Protein 2JJN (pdb70)

CATH classification: 1.10.630.10

B-factor: mean 23.32, std 10.2, range [6.32, 67.17]

Secondary structure (DSSP, 8-state):
---SPPPSS-HHHHHHHHHHHHHH-SEEE-TTS-EEE-SHHHHHHHHH-TTTEES-GGGGSTT----TT-GGG--TTHHHHHHHHHHHHS-HHHHHTTHHHHHHHHHHHHHTS-SEEEHIIIIITHHHHHHHHHHHT--S---STT--HHHHHHHS--S-TT-HHHHHHHHHHHHHHHHHHHHHHHHHHHS--SSHHHHHHH--BTTB---HHHHHHHHHHHHHHHHHHHHHHHHHHHHHHHHSTHHHHHHHH-GGGHHHHHHHHHHHS-SS-EEEEEESS-EEETTEEE-SS-EEEEEHHHHHT-TTTSSSTTS--TT---SS---GGG-SSTT--TTHHHHHHHHHHHHHHHHHHHS--EE--SS----B--SSSSSBS--EEE-S--TT---

InterPro domains:
  IPR001128 Cytochrome P450 [PF00067] (262-380)
  IPR002397 Cytochrome P450, B-class [PR00359] (76-87)
  IPR002397 Cytochrome P450, B-class [PR00359] (120-136)
  IPR002397 Cytochrome P450, B-class [PR00359] (137-152)
  IPR002397 Cytochrome P450, B-class [PR00359] (181-203)
  IPR002397 Cytochrome P450, B-class [PR00359] (262-273)
  IPR002397 Cytochrome P450, B-class [PR00359] (279-306)
  IPR002397 Cytochrome P450, B-class [PR00359] (307-322)
  IPR002397 Cytochrome P450, B-class [PR00359] (330-339)
  IPR002397 Cytochrome P450, B-class [PR00359] (339-350)
  IPR017972 Cytochrome P450, conserved site [PS00086] (332-341)
  IPR036396 Cytochrome P450 superfamily [G3DSA:1.10.630.10] (3-397)
  IPR036396 Cytochrome P450 superfamily [SSF48264] (23-388)

Radius of gyration: 21.03 Å; Cα contacts (8 Å, |Δi|>4): 638; chains: 1; bounding box: 56×41×63 Å

Sequence (395 aa):
TIDEVPGMADETALLDWLGTMREKQPVWQDRYGVWHVFRHADVQTVLRDTATFSSDPTRVIEGASPTPGMIHEIDPPEHRALRKVVSSAFTPRTISDLEPRIRDVTRSLLADAGESFDLVDVLAFPLPVTIVAELLGLPPMDHEQFGDWSGALVDIQMDDPTDPALAERIADVLNPLTAYLKARCAERRADPGDDLISRLVLAEVDGRALDDEEAANFSTALLLAGHITTTVLLGNIVRTLDEHPAHWDAAAEDPGRIPAIVEEVLRYRPPFPQMQRTTTKATEVAGVPIPADVMVNTWVLSANRDSDAHDDPDRFDPSRKSGGAAQLSFGHGVHFCLGAPLARLENRVALEEIIARFGRLTVDRDDERLRHFEQIVLGTRHLPVLAGSSPRQSA

GO terms:
  GO:0050661 NADP binding (F, IDA)
  GO:0016709 oxidoreductase activity, acting on paired donors, with incorporation or reduction of molecular oxygen, NAD(P)H as one donor, and incorporation of one atom of oxygen (F, IDA)
  GO:0033068 macrolide biosynthetic process (P, IDA)
  GO:0020037 heme binding (F, IDA)
  GO:0004497 monooxygenase activity (F, IMP)
  GO:0033068 macrolide biosynthetic process (P, IMP)

Organism: Saccharopolyspora erythraea (strain ATCC 11635 / DSM 40517 / JCM 4748 / NBRC 13426 / NCIMB 8594 / NRRL 2338) (NCBI:txid405948)

Nearest PDB structures (foldseek):
  3zkp-assembly1_A  TM=9.682E-01  e=2.512E-60  Saccharopolyspora erythraea NRRL 2338
  2wio-assembly1_A  TM=9.453E-01  e=1.448E-59  Saccharopolyspora erythraea
  8ae8-assembly1_A  TM=8.765E-01  e=7.479E-22  Staphylococcus aureus
  8a91-assembly1_A  TM=8.646E-01  e=1.364E-21  Staphylococcus aureus
  2wiv-assembly1_A  TM=8.574E-01  e=5.536E-20  Rhodococcus

Solvent-accessible surface area: 17630 Å² total; per-residue (Å²): 164,127,50,72,43,41,45,8,34,88,24,93,44,0,32,91,36,0,23,76,20,39,128,160,83,17,4,31,96,13,146,56,28,1,20,6,0,0,79,33,66,19,0,61,72,0,3,148,31,31,80,7,4,0,8,22,28,21,122,28,17,150,83,35,83,78,46,52,0,16,18,94,43,12,34,46,108,79,4,142,39,1,55,97,0,0,50,53,1,9,30,114,172,26,8,59,90,24,49,97,98,0,56,73,12,0,136,62,56,2,48,130,19,30,57,75,20,25,0,7,90,34,0,1,55,28,4,2,43,30,0,2,10,61,14,0,21,18,66,119,72,66,106,64,126,48,67,66,27,19,27,22,21,56,106,5,123,28,71,33,31,32,55,58,58,18,32,125,116,64,39,89,58,41,91,48,20,22,62,49,0,96,42,49,0,48,94,76,108,87,107,57,41,111,27,1,1,0,65,0,10,114,12,108,39,134,61,67,43,3,76,26,72,15,0,0,7,3,0,0,14,20,24,46,53,20,12,12,25,8,4,3,3,4,5,1,0,0,12,0,0,35,86,66,66,86,47,1,89,33,0,50,141,61,69,59,97,1,65,43,2,2,51,7,0,4,12,23,12,0,5,70,0,30,42,66,21,0,0,39,115,73,20,114,2,57,69,38,94,2,61,41,84,29,3,0,7,0,0,1,0,0,0,2,10,8,75,131,37,31,120,88,16,86,137,10,26,19,81,53,173,62,66,91,71,92,18,15,15,22,10,59,35,80,36,58,45,39,20,2,70,10,14,82,20,2,1,61,0,1,0,32,8,0,14,79,47,6,28,91,2,56,13,20,96,119,141,75,177,23,102,42,3,118,26,44,0,3,1,10,83,51,0,38,0,60,7,66,61,13,94,170,96,109,167

Foldseek 3Di:
DPFAQAWQFVVVVNLVVLVVCVVPPQWHAGPLRAIEGFAQVLLQVLQADCQFWPQQLVLLAPPDDDFAQQLSNDGPPVNVQSCVQLCQQCDPCLQVVCQVVLLVQLLVLVVPAPFWHWCLVRPLQPSLLQSLCVLQPHDRHCPDDLDDPLCCLAPQDCRRVRYNVSVVSVCVSQVVQLVVQLVVLVVCLVPPDNRSSVSLQVTDDPNDHDHSSSSSSNSSCVNVVRRQQLSFLLQLLQAVCLVVVVVLVVCLVPVVLLLLSSLLSCLQFQFFQKGKTAGQAWDDGPNHTRGHGHMYIYGSNSNSQHCVQPPNSNDRDSPDCSPVDDRCSQPHHDSRNPCVVNSSSSSSSNSVSCCVFQSGKHFDQPPHDFAARRDRTNGTSITTIGRPDGPVDDD

Structure (mmCIF, N/CA/C/O backbone):
data_2JJN
#
_entry.id   2JJN
#
_cell.length_a   53.460
_cell.length_b   68.004
_cell.length_c   57.407
_cell.angle_alpha   90.00
_cell.angle_beta   101.05
_cell.angle_gamma   90.00
#
_symmetry.space_group_name_H-M   'P 1 21 1'
#
loop_
_entity.id
_entity.type
_entity.pdbx_description
1 polymer 'CYTOCHROME P450 113A1'
2 non-polymer 'PROTOPORPHYRIN IX CONTAINING FE'
3 non-polymer 'SULFATE ION'
4 water water
#
loop_
_atom_site.group_PDB
_atom_site.id
_atom_site.type_symbol
_atom_site.label_atom_id
_atom_site.label_alt_id
_atom_site.label_comp_id
_atom_site.label_asym_id
_atom_site.label_entity_id
_atom_site.label_seq_id
_atom_site.pdbx_PDB_ins_code
_atom_site.Cartn_x
_atom_site.Cartn_y
_atom_site.Cartn_z
_atom_site.occupancy
_atom_site.B_iso_or_equiv
_atom_site.auth_seq_id
_atom_site.auth_comp_id
_atom_site.auth_asym_id
_atom_site.auth_atom_id
_atom_site.pdbx_PDB_model_num
ATOM 1 N N . THR A 1 17 ? 9.178 13.351 -21.662 1.00 48.71 17 THR A N 1
ATOM 2 C CA . THR A 1 17 ? 8.128 12.399 -21.207 1.00 48.37 17 THR A CA 1
ATOM 3 C C . THR A 1 17 ? 8.029 12.418 -19.691 1.00 47.57 17 THR A C 1
ATOM 4 O O . THR A 1 17 ? 8.116 13.481 -19.062 1.00 47.94 17 THR A O 1
ATOM 8 N N . ILE A 1 18 ? 7.555 11.340 -19.136 1.00 45.97 18 ILE A N 1
ATOM 9 C CA . ILE A 1 18 ? 8.047 10.944 -17.822 1.00 44.25 18 ILE A CA 1
ATOM 10 C C . ILE A 1 18 ? 9.330 10.129 -17.936 1.00 44.90 18 ILE A C 1
ATOM 11 O O . ILE A 1 18 ? 9.292 8.923 -18.179 1.00 41.73 18 ILE A O 1
ATOM 16 N N . ASP A 1 19 ? 10.503 10.791 -17.745 1.00 38.01 19 ASP A N 1
ATOM 17 C CA . ASP A 1 19 ? 11.773 10.204 -18.119 1.00 35.09 19 ASP A CA 1
ATOM 18 C C . ASP A 1 19 ? 12.680 10.178 -16.913 1.00 32.40 19 ASP A C 1
ATOM 19 O O . ASP A 1 19 ? 13.904 10.181 -17.033 1.00 25.40 19 ASP A O 1
ATOM 24 N N . GLU A 1 20 ? 12.058 10.158 -15.732 1.00 31.03 20 GLU A N 1
ATOM 25 C CA . GLU A 1 20 ? 12.796 9.786 -14.514 1.00 32.65 20 GLU A CA 1
ATOM 26 C C . GLU A 1 20 ? 11.861 9.077 -13.513 1.00 31.90 20 GLU A C 1
ATOM 27 O O . GLU A 1 20 ? 10.628 9.207 -13.575 1.00 31.45 20 GLU A O 1
ATOM 33 N N . VAL A 1 21 ? 12.442 8.254 -12.650 1.00 32.04 21 VAL A N 1
ATOM 34 C CA . VAL A 1 21 ? 11.649 7.475 -11.720 1.00 32.02 21 VAL A CA 1
ATOM 35 C C . VAL A 1 21 ? 10.769 8.417 -10.890 1.00 30.30 21 VAL A C 1
ATOM 36 O O . VAL A 1 21 ? 11.210 9.530 -10.558 1.00 31.20 21 VAL A O 1
ATOM 40 N N . PRO A 1 22 ? 9.535 7.983 -10.541 1.00 28.91 22 PRO A N 1
ATOM 41 C CA . PRO A 1 22 ? 8.770 8.794 -9.572 1.00 27.79 22 PRO A CA 1
ATOM 42 C C . PRO A 1 22 ? 9.489 8.862 -8.206 1.00 26.97 22 PRO A C 1
ATOM 43 O O . PRO A 1 22 ? 10.371 8.031 -7.926 1.00 27.73 22 PRO A O 1
ATOM 47 N N . GLY A 1 23 ? 9.191 9.886 -7.404 1.00 25.70 23 GLY A N 1
ATOM 48 C CA . GLY A 1 23 ? 9.890 10.059 -6.119 1.00 23.50 23 GLY A CA 1
ATOM 49 C C . GLY A 1 23 ? 9.514 8.980 -5.107 1.00 22.49 23 GLY A C 1
ATOM 50 O O . GLY A 1 23 ? 8.516 8.258 -5.278 1.00 23.31 23 GLY A O 1
ATOM 51 N N . MET A 1 24 ? 10.304 8.866 -4.044 1.00 20.26 24 MET A N 1
ATOM 52 C CA . MET A 1 24 ? 10.062 7.782 -3.058 1.00 19.57 24 MET A CA 1
ATOM 53 C C . MET A 1 24 ? 8.935 8.106 -2.119 1.00 18.45 24 MET A C 1
ATOM 54 O O . MET A 1 24 ? 8.403 7.220 -1.499 1.00 17.87 24 MET A O 1
ATOM 62 N N . ALA A 1 25 ? 8.576 9.380 -1.979 1.00 17.61 25 ALA A N 1
ATOM 63 C CA . ALA A 1 25 ? 7.629 9.761 -0.929 1.00 18.45 25 ALA A CA 1
ATOM 64 C C . ALA A 1 25 ? 6.225 9.248 -1.113 1.00 18.94 25 ALA A C 1
ATOM 65 O O . ALA A 1 25 ? 5.550 8.933 -0.129 1.00 20.76 25 ALA A O 1
ATOM 67 N N . ASP A 1 26 ? 5.743 9.203 -2.360 1.00 17.18 26 ASP A N 1
ATOM 68 C CA . ASP A 1 26 ? 4.438 8.639 -2.637 1.00 18.14 26 ASP A CA 1
ATOM 69 C C . ASP A 1 26 ? 4.600 7.170 -2.918 1.00 18.65 26 ASP A C 1
ATOM 70 O O . ASP A 1 26 ? 4.757 6.757 -4.065 1.00 17.16 26 ASP A O 1
ATOM 75 N N . GLU A 1 27 ? 4.534 6.372 -1.861 1.00 21.62 27 GLU A N 1
ATOM 76 C CA . GLU A 1 27 ? 4.879 4.957 -1.994 1.00 22.00 27 GLU A CA 1
ATOM 77 C C . GLU A 1 27 ? 3.906 4.226 -2.906 1.00 23.03 27 GLU A C 1
ATOM 78 O O . GLU A 1 27 ? 4.324 3.392 -3.731 1.00 23.14 27 GLU A O 1
ATOM 84 N N . THR A 1 28 ? 2.618 4.521 -2.776 1.00 23.18 28 THR A N 1
ATOM 85 C CA . THR A 1 28 ? 1.628 3.831 -3.592 1.00 22.93 28 THR A CA 1
ATOM 86 C C . THR A 1 28 ? 1.848 4.100 -5.085 1.00 22.57 28 THR A C 1
ATOM 87 O O . THR A 1 28 ? 1.788 3.148 -5.912 1.00 22.63 28 THR A O 1
ATOM 91 N N . ALA A 1 29 ? 2.114 5.370 -5.416 1.00 22.18 29 ALA A N 1
ATOM 92 C CA . ALA A 1 29 ? 2.340 5.746 -6.819 1.00 21.51 29 ALA A CA 1
ATOM 93 C C . ALA A 1 29 ? 3.605 5.082 -7.345 1.00 21.52 29 ALA A C 1
ATOM 94 O O . ALA A 1 29 ? 3.638 4.634 -8.502 1.00 22.96 29 ALA A O 1
ATOM 96 N N . LEU A 1 30 ? 4.633 5.021 -6.505 1.00 20.93 30 LEU A N 1
ATOM 97 C CA . LEU A 1 30 ? 5.893 4.388 -6.900 1.00 20.60 30 LEU A CA 1
ATOM 98 C C . LEU A 1 30 ? 5.654 2.909 -7.142 1.00 20.94 30 LEU A C 1
ATOM 99 O O . LEU A 1 30 ? 6.087 2.400 -8.152 1.00 20.18 30 LEU A O 1
ATOM 104 N N . LEU A 1 31 ? 4.998 2.218 -6.206 1.00 20.03 31 LEU A N 1
ATOM 105 C CA . LEU A 1 31 ? 4.747 0.791 -6.382 1.00 20.10 31 LEU A CA 1
ATOM 106 C C . LEU A 1 31 ? 3.948 0.494 -7.632 1.00 20.57 31 LEU A C 1
ATOM 107 O O . LEU A 1 31 ? 4.246 -0.460 -8.356 1.00 21.11 31 LEU A O 1
ATOM 112 N N . ASP A 1 32 ? 2.927 1.315 -7.898 1.00 20.40 32 ASP A N 1
ATOM 113 C CA . ASP A 1 32 ? 2.064 1.071 -9.061 1.00 21.97 32 ASP A CA 1
ATOM 114 C C . ASP A 1 32 ? 2.916 1.205 -10.335 1.00 21.67 32 ASP A C 1
ATOM 115 O O . ASP A 1 32 ? 2.816 0.385 -11.259 1.00 22.38 32 ASP A O 1
ATOM 120 N N . TRP A 1 33 ? 3.768 2.228 -10.369 1.00 20.08 33 TRP A N 1
ATOM 121 C CA . TRP A 1 33 ? 4.650 2.448 -11.516 1.00 19.99 33 TRP A CA 1
ATOM 122 C C . TRP A 1 33 ? 5.624 1.296 -11.709 1.00 19.07 33 TRP A C 1
ATOM 123 O O . TRP A 1 33 ? 5.825 0.815 -12.830 1.00 19.44 33 TRP A O 1
ATOM 134 N N . LEU A 1 34 ? 6.272 0.886 -10.630 1.00 18.12 34 LEU A N 1
ATOM 135 C CA . LEU A 1 34 ? 7.182 -0.254 -10.738 1.00 17.78 34 LEU A CA 1
ATOM 136 C C . LEU A 1 34 ? 6.468 -1.477 -11.284 1.00 18.03 34 LEU A C 1
ATOM 137 O O . LEU A 1 34 ? 7.057 -2.210 -12.096 1.00 19.05 34 LEU A O 1
ATOM 142 N N . GLY A 1 35 ? 5.219 -1.717 -10.832 1.00 18.95 35 GLY A N 1
ATOM 143 C CA . GLY A 1 35 ? 4.397 -2.809 -11.370 1.00 20.01 35 GLY A CA 1
ATOM 144 C C . GLY A 1 35 ? 4.236 -2.701 -12.879 1.00 19.48 35 GLY A C 1
ATOM 145 O O . GLY A 1 35 ? 4.436 -3.671 -13.631 1.00 21.03 35 GLY A O 1
ATOM 146 N N . THR A 1 36 ? 3.917 -1.521 -13.346 1.00 19.75 36 THR A N 1
ATOM 147 C CA . THR A 1 36 ? 3.722 -1.344 -14.786 1.00 20.95 36 THR A CA 1
ATOM 148 C C . THR A 1 36 ? 5.025 -1.573 -15.550 1.00 20.07 36 THR A C 1
ATOM 149 O O . THR A 1 36 ? 5.018 -2.134 -16.661 1.00 20.61 36 THR A O 1
ATOM 155 N N . MET A 1 37 ? 6.144 -1.155 -14.976 1.00 19.41 37 MET A N 1
ATOM 156 C CA . MET A 1 37 ? 7.421 -1.291 -15.657 1.00 19.01 37 MET A CA 1
ATOM 157 C C . MET A 1 37 ? 7.866 -2.739 -15.662 1.00 18.44 37 MET A C 1
ATOM 158 O O . MET A 1 37 ? 8.412 -3.217 -16.664 1.00 19.13 37 MET A O 1
ATOM 163 N N . ARG A 1 38 ? 7.625 -3.454 -14.576 1.00 19.52 38 ARG A N 1
ATOM 164 C CA . ARG A 1 38 ? 7.914 -4.907 -14.619 1.00 19.06 38 ARG A CA 1
ATOM 165 C C . ARG A 1 38 ? 7.188 -5.592 -15.781 1.00 20.17 38 ARG A C 1
ATOM 166 O O . ARG A 1 38 ? 7.751 -6.451 -16.468 1.00 20.57 38 ARG A O 1
ATOM 174 N N . GLU A 1 39 ? 5.919 -5.200 -15.975 1.00 19.57 39 GLU A N 1
ATOM 175 C CA . GLU A 1 39 ? 5.138 -5.765 -17.077 1.00 23.13 39 GLU A CA 1
ATOM 176 C C . GLU A 1 39 ? 5.596 -5.323 -18.464 1.00 21.97 39 GLU A C 1
ATOM 177 O O . GLU A 1 39 ? 5.828 -6.167 -19.337 1.00 24.27 39 GLU A O 1
ATOM 187 N N . LYS A 1 40 ? 5.759 -4.007 -18.652 1.00 20.97 40 LYS A N 1
ATOM 188 C CA . LYS A 1 40 ? 5.875 -3.416 -19.975 1.00 20.72 40 LYS A CA 1
ATOM 189 C C . LYS A 1 40 ? 7.272 -2.944 -20.368 1.00 19.66 40 LYS A C 1
ATOM 190 O O . LYS A 1 40 ? 7.537 -2.757 -21.555 1.00 20.80 40 LYS A O 1
ATOM 200 N N . GLN A 1 41 ? 8.159 -2.672 -19.389 1.00 14.88 41 GLN A N 1
ATOM 201 C CA . GLN A 1 41 ? 9.461 -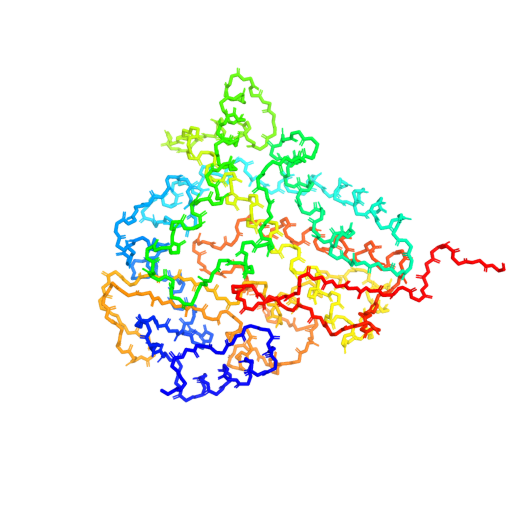2.089 -19.736 1.00 13.10 41 GLN A CA 1
ATOM 202 C C . GLN A 1 41 ? 10.418 -2.437 -18.573 1.00 11.87 41 GLN A C 1
ATOM 203 O O . GLN A 1 41 ? 10.815 -1.590 -17.786 1.00 12.49 41 GLN A O 1
ATOM 209 N N . PRO A 1 42 ? 10.779 -3.718 -18.487 1.00 12.74 42 PRO A N 1
ATOM 210 C CA . PRO A 1 42 ? 11.503 -4.213 -17.321 1.00 12.43 42 PRO A CA 1
ATOM 211 C C . PRO A 1 42 ? 12.965 -3.761 -17.237 1.00 12.79 42 PRO A C 1
ATOM 212 O O . PRO A 1 42 ? 13.557 -3.872 -16.155 1.00 12.98 42 PRO A O 1
ATOM 216 N N . VAL A 1 43 ? 13.485 -3.187 -18.311 1.00 11.38 43 VAL A N 1
ATOM 217 C CA . VAL A 1 43 ? 14.852 -2.579 -18.338 1.00 11.57 43 VAL A CA 1
ATOM 218 C C . VAL A 1 43 ? 14.690 -1.243 -19.017 1.00 12.12 43 VAL A C 1
ATOM 219 O O . VAL A 1 43 ? 14.384 -1.197 -20.220 1.00 13.62 43 VAL A O 1
ATOM 223 N N . TRP A 1 44 ? 14.911 -0.156 -18.274 1.00 11.26 44 TRP A N 1
ATOM 224 C CA . TRP A 1 44 ? 14.464 1.157 -18.720 1.00 10.81 44 TRP A CA 1
ATOM 225 C C . TRP A 1 44 ? 15.627 2.152 -18.614 1.00 10.56 44 TRP A C 1
ATOM 226 O O . TRP A 1 44 ? 16.368 2.146 -17.631 1.00 12.51 44 TRP A O 1
ATOM 237 N N . GLN A 1 45 ? 15.773 3.023 -19.612 1.00 9.36 45 GLN A N 1
ATOM 238 C CA . GLN A 1 45 ? 16.850 4.006 -19.630 1.00 10.45 45 GLN A CA 1
ATOM 239 C C . GLN A 1 45 ? 16.225 5.360 -19.394 1.00 11.25 45 GLN A C 1
ATOM 240 O O . GLN A 1 45 ? 15.307 5.755 -20.120 1.00 12.60 45 GLN A O 1
ATOM 246 N N . ASP A 1 46 ? 16.670 6.058 -18.353 1.00 11.13 46 ASP A N 1
ATOM 247 C CA . ASP A 1 46 ? 16.132 7.369 -18.008 1.00 11.48 46 ASP A CA 1
ATOM 248 C C . ASP A 1 46 ? 16.787 8.533 -18.750 1.00 11.69 46 ASP A C 1
ATOM 249 O O . ASP A 1 46 ? 17.682 8.332 -19.588 1.00 12.90 46 ASP A O 1
ATOM 254 N N . ARG A 1 47 ? 16.313 9.749 -18.431 1.00 13.13 47 ARG A N 1
ATOM 255 C CA . ARG A 1 47 ? 16.790 10.913 -19.207 1.00 14.87 47 ARG A CA 1
ATOM 256 C C . ARG A 1 47 ? 18.244 11.258 -18.935 1.00 15.25 47 ARG A C 1
ATOM 257 O O . ARG A 1 47 ? 18.850 12.086 -19.673 1.00 16.17 47 ARG A O 1
ATOM 265 N N . TYR A 1 48 ? 18.808 10.688 -17.868 1.00 14.84 48 TYR A N 1
ATOM 266 C CA . TYR A 1 48 ? 20.219 10.927 -17.552 1.00 14.91 48 TYR A CA 1
ATOM 267 C C . TYR A 1 48 ? 21.087 9.823 -18.127 1.00 15.49 48 TYR A C 1
ATOM 268 O O . TYR A 1 48 ? 22.284 9.808 -17.895 1.00 16.53 48 TYR A O 1
ATOM 277 N N . GLY A 1 49 ? 20.471 8.876 -18.856 1.00 12.72 49 GLY A N 1
ATOM 278 C CA . GLY A 1 49 ? 21.248 7.735 -19.405 1.00 12.65 49 GLY A CA 1
ATOM 279 C C . GLY A 1 49 ? 21.584 6.695 -18.352 1.00 11.72 49 GLY A C 1
ATOM 280 O O . GLY A 1 49 ? 22.493 5.879 -18.546 1.00 13.17 49 GLY A O 1
ATOM 281 N N . VAL A 1 50 ? 20.815 6.708 -17.261 1.00 12.73 50 VAL A N 1
ATOM 282 C CA . VAL A 1 50 ? 20.944 5.709 -16.189 1.00 12.00 50 VAL A CA 1
ATOM 283 C C . VAL A 1 50 ? 19.889 4.644 -16.431 1.00 12.84 50 VAL A C 1
ATOM 284 O O . VAL A 1 50 ? 18.754 4.953 -16.758 1.00 11.97 50 VAL A O 1
ATOM 288 N N . TRP A 1 51 ? 20.278 3.383 -16.271 1.00 11.12 51 TRP A N 1
ATOM 289 C CA . TRP A 1 51 ? 19.385 2.280 -16.586 1.00 11.17 51 TRP A CA 1
ATOM 290 C C . TRP A 1 51 ? 18.821 1.734 -15.304 1.00 12.63 51 TRP A C 1
ATOM 291 O O . TRP A 1 51 ? 19.372 1.977 -14.176 1.00 15.10 51 TRP A O 1
ATOM 302 N N . HIS A 1 52 ? 17.647 1.147 -15.419 1.00 9.93 52 HIS A N 1
ATOM 303 C CA . HIS A 1 52 ? 16.939 0.679 -14.246 1.00 9.85 52 HIS A CA 1
ATOM 304 C C . HIS A 1 52 ? 16.415 -0.726 -14.546 1.00 10.84 52 HIS A C 1
ATOM 305 O O . HIS A 1 52 ? 15.830 -0.962 -15.626 1.00 11.29 52 HIS A O 1
ATOM 312 N N . VAL A 1 53 ? 16.549 -1.609 -13.554 1.00 9.80 53 VAL A N 1
ATOM 313 C CA . VAL A 1 53 ? 16.200 -3.016 -13.739 1.00 10.22 53 VAL A CA 1
ATOM 314 C C . VAL A 1 53 ? 15.138 -3.359 -12.689 1.00 9.75 53 VAL A C 1
ATOM 315 O O . VAL A 1 53 ? 15.352 -3.142 -11.489 1.00 10.60 53 VAL A O 1
ATOM 319 N N . PHE A 1 54 ? 13.986 -3.873 -13.152 1.00 9.46 54 PHE A N 1
ATOM 320 C CA . PHE A 1 54 ? 12.805 -4.005 -12.282 1.00 10.44 54 PHE A CA 1
ATOM 321 C C . PHE A 1 54 ? 12.383 -5.414 -11.859 1.00 11.21 54 PHE A C 1
ATOM 322 O O . PHE A 1 54 ? 11.736 -5.583 -10.828 1.00 11.66 54 PHE A O 1
ATOM 330 N N . ARG A 1 55 ? 12.709 -6.416 -12.650 1.00 10.54 55 ARG A N 1
ATOM 331 C CA . ARG A 1 55 ? 12.220 -7.765 -12.321 1.00 11.94 55 ARG A CA 1
ATOM 332 C C . ARG A 1 55 ? 13.171 -8.510 -11.401 1.00 13.30 55 ARG A C 1
ATOM 333 O O . ARG A 1 55 ? 14.390 -8.352 -11.509 1.00 12.22 55 ARG A O 1
ATOM 341 N N . HIS A 1 56 ? 12.615 -9.366 -10.538 1.00 17.07 56 HIS A N 1
ATOM 342 C CA . HIS A 1 56 ? 13.423 -10.029 -9.537 1.00 18.50 56 HIS A CA 1
ATOM 343 C C . HIS A 1 56 ? 14.596 -10.811 -10.151 1.00 18.67 56 HIS A C 1
ATOM 344 O O . HIS A 1 56 ? 15.750 -10.689 -9.727 1.00 16.69 56 HIS A O 1
ATOM 351 N N . ALA A 1 57 ? 14.322 -11.638 -11.169 1.00 19.22 57 ALA A N 1
ATOM 352 C CA . ALA A 1 57 ? 15.401 -12.429 -11.710 1.00 18.50 57 ALA A CA 1
ATOM 353 C C . ALA A 1 57 ? 16.507 -11.558 -12.299 1.00 18.01 57 ALA A C 1
ATOM 354 O O . ALA A 1 57 ? 17.671 -11.926 -12.259 1.00 18.72 57 ALA A O 1
ATOM 356 N N . ASP A 1 58 ? 16.117 -10.449 -12.922 1.00 17.38 58 ASP A N 1
ATOM 357 C CA . ASP A 1 58 ? 17.102 -9.564 -13.577 1.00 17.48 58 ASP A CA 1
ATOM 358 C C . ASP A 1 58 ? 17.907 -8.773 -12.543 1.00 17.88 58 ASP A C 1
ATOM 359 O O . ASP A 1 58 ? 19.114 -8.551 -12.744 1.00 19.04 58 ASP A O 1
ATOM 364 N N . VAL A 1 59 ? 17.252 -8.362 -11.456 1.00 18.21 59 VAL A N 1
ATOM 365 C CA . VAL A 1 59 ? 18.002 -7.721 -10.346 1.00 18.65 59 VAL A CA 1
ATOM 366 C C . VAL A 1 59 ? 19.047 -8.697 -9.809 1.00 18.69 59 VAL A C 1
ATOM 367 O O . VAL A 1 59 ? 20.215 -8.335 -9.600 1.00 20.75 59 VAL A O 1
ATOM 371 N N . GLN A 1 60 ? 18.683 -9.975 -9.643 1.00 18.60 60 GLN A N 1
ATOM 372 C CA . GLN A 1 60 ? 19.688 -10.950 -9.187 1.00 19.70 60 GLN A CA 1
ATOM 373 C C . GLN A 1 60 ? 20.824 -11.143 -10.198 1.00 20.40 60 GLN A C 1
ATOM 374 O O . GLN A 1 60 ? 21.986 -11.269 -9.819 1.00 21.34 60 GLN A O 1
ATOM 380 N N . THR A 1 61 ? 20.500 -11.152 -11.480 1.00 20.37 61 THR A N 1
ATOM 381 C CA . THR A 1 61 ? 21.535 -11.281 -12.533 1.00 20.47 61 THR A CA 1
ATOM 382 C C . THR A 1 61 ? 22.566 -10.186 -12.424 1.00 20.02 61 THR A C 1
ATOM 383 O O . THR A 1 61 ? 23.767 -10.462 -12.485 1.00 21.99 61 THR A O 1
ATOM 387 N N . VAL A 1 62 ? 22.076 -8.952 -12.273 1.00 20.08 62 VAL A N 1
ATOM 388 C CA . VAL A 1 62 ? 22.936 -7.780 -12.255 1.00 19.30 62 VAL A CA 1
ATOM 389 C C . VAL A 1 62 ? 23.824 -7.832 -11.020 1.00 19.66 62 VAL A C 1
ATOM 390 O O . VAL A 1 62 ? 25.028 -7.633 -11.142 1.00 20.68 62 VAL A O 1
ATOM 394 N N . LEU A 1 63 ? 23.214 -8.064 -9.864 1.00 20.53 63 LEU A N 1
ATOM 395 C CA . LEU A 1 63 ? 24.008 -8.104 -8.625 1.00 20.52 63 LEU A CA 1
ATOM 396 C C . LEU A 1 63 ? 24.997 -9.236 -8.575 1.00 21.59 63 LEU A C 1
ATOM 397 O O . LEU A 1 63 ? 26.097 -9.091 -7.975 1.00 22.52 63 LEU A O 1
ATOM 402 N N . ARG A 1 64 ? 24.708 -10.365 -9.210 1.00 21.43 64 ARG A N 1
ATOM 403 C CA . ARG A 1 64 ? 25.668 -11.468 -9.165 1.00 22.58 64 ARG A CA 1
ATOM 404 C C . ARG A 1 64 ? 26.922 -11.222 -9.972 1.00 21.69 64 ARG A C 1
ATOM 405 O O . ARG A 1 64 ? 28.022 -11.661 -9.585 1.00 24.41 64 ARG A O 1
ATOM 413 N N . ASP A 1 65 ? 26.775 -10.574 -11.128 1.00 16.47 65 ASP A N 1
ATOM 414 C CA . ASP A 1 65 ? 27.854 -10.516 -12.068 1.00 14.41 65 ASP A CA 1
ATOM 415 C C . ASP A 1 65 ? 28.699 -9.279 -11.820 1.00 14.52 65 ASP A C 1
ATOM 416 O O . ASP A 1 65 ? 28.463 -8.239 -12.408 1.00 13.60 65 ASP A O 1
ATOM 421 N N . THR A 1 66 ? 29.719 -9.413 -10.979 1.00 13.32 66 THR A N 1
ATOM 422 C CA . THR A 1 66 ? 30.569 -8.296 -10.594 1.00 13.65 66 THR A CA 1
ATOM 423 C C . THR A 1 66 ? 31.509 -7.858 -11.729 1.00 12.36 66 THR A C 1
ATOM 424 O O . THR A 1 66 ? 31.927 -6.672 -11.798 1.00 13.82 66 THR A O 1
ATOM 428 N N . ALA A 1 67 ? 31.870 -8.801 -12.615 1.00 13.29 67 ALA A N 1
ATOM 429 C CA . ALA A 1 67 ? 32.756 -8.483 -13.720 1.00 14.03 67 ALA A CA 1
ATOM 430 C C . ALA A 1 67 ? 32.113 -7.538 -14.718 1.00 13.35 67 ALA A C 1
ATOM 431 O O . ALA A 1 67 ? 32.745 -6.588 -15.181 1.00 14.17 67 ALA A O 1
ATOM 433 N N . THR A 1 68 ? 30.825 -7.770 -14.988 1.00 12.38 68 THR A N 1
ATOM 434 C CA . THR A 1 68 ? 30.079 -6.894 -15.893 1.00 12.35 68 THR A CA 1
ATOM 435 C C . THR A 1 68 ? 29.537 -5.649 -15.199 1.00 10.90 68 THR A C 1
ATOM 436 O O . THR A 1 68 ? 29.538 -4.561 -15.759 1.00 11.81 68 THR A O 1
ATOM 442 N N . PHE A 1 69 ? 29.024 -5.846 -13.981 1.00 10.72 69 PHE A N 1
ATOM 443 C CA . PHE A 1 69 ? 28.364 -4.794 -13.254 1.00 10.30 69 PHE A CA 1
ATOM 444 C C . PHE A 1 69 ? 29.191 -4.415 -12.041 1.00 11.28 69 PHE A C 1
ATOM 445 O O . PHE A 1 69 ? 29.048 -4.985 -10.973 1.00 11.79 69 PHE A O 1
ATOM 453 N N . SER A 1 70 ? 30.048 -3.437 -12.266 1.00 10.85 70 SER A N 1
ATOM 454 C CA . SER A 1 70 ? 30.978 -2.965 -11.228 1.00 11.00 70 SER A CA 1
ATOM 455 C C . SER A 1 70 ? 30.291 -2.195 -10.112 1.00 12.11 70 SER A C 1
ATOM 456 O O . SER A 1 70 ? 29.274 -1.530 -10.346 1.00 11.52 70 SER A O 1
ATOM 459 N N . SER A 1 71 ? 30.842 -2.281 -8.884 1.00 12.17 71 SER A N 1
ATOM 460 C CA . SER A 1 71 ? 30.342 -1.511 -7.784 1.00 13.59 71 SER A CA 1
ATOM 461 C C . SER A 1 71 ? 31.046 -0.190 -7.628 1.00 15.18 71 SER A C 1
ATOM 462 O O . SER A 1 71 ? 30.726 0.560 -6.719 1.00 16.49 71 SER A O 1
ATOM 465 N N . ASP A 1 72 ? 31.988 0.095 -8.513 1.00 15.82 72 ASP A N 1
ATOM 466 C CA . ASP A 1 72 ? 32.744 1.333 -8.449 1.00 18.44 72 ASP A CA 1
ATOM 467 C C . ASP A 1 72 ? 31.963 2.399 -9.227 1.00 20.59 72 ASP A C 1
ATOM 468 O O . ASP A 1 72 ? 31.962 2.351 -10.459 1.00 22.66 72 ASP A O 1
ATOM 473 N N . PRO A 1 73 ? 31.292 3.349 -8.533 1.00 22.90 73 PRO A N 1
ATOM 474 C CA . PRO A 1 73 ? 30.479 4.317 -9.302 1.00 23.43 73 PRO A CA 1
ATOM 475 C C . PRO A 1 73 ? 31.333 5.335 -10.004 1.00 24.80 73 PRO A C 1
ATOM 476 O O . PRO A 1 73 ? 30.816 6.015 -10.912 1.00 23.81 73 PRO A O 1
ATOM 480 N N . THR A 1 74 ? 32.600 5.445 -9.586 1.00 26.14 74 THR A N 1
ATOM 481 C CA . THR A 1 74 ? 33.491 6.521 -10.033 1.00 27.40 74 THR A CA 1
ATOM 482 C C . THR A 1 74 ? 33.855 6.323 -11.507 1.00 28.35 74 THR A C 1
ATOM 483 O O . THR A 1 74 ? 34.237 7.277 -12.202 1.00 28.57 74 THR A O 1
ATOM 487 N N . ARG A 1 75 ? 33.691 5.083 -11.977 1.00 28.31 75 ARG A N 1
ATOM 488 C CA . ARG A 1 75 ? 33.938 4.751 -13.376 1.00 28.56 75 ARG A CA 1
ATOM 489 C C . ARG A 1 75 ? 33.168 5.683 -14.334 1.00 28.17 75 ARG A C 1
ATOM 490 O O . ARG A 1 75 ? 33.659 6.005 -15.443 1.00 28.71 75 ARG A O 1
ATOM 498 N N . VAL A 1 76 ? 31.981 6.124 -13.907 1.00 27.53 76 VAL A N 1
ATOM 499 C CA . VAL A 1 76 ? 31.099 6.946 -14.751 1.00 27.48 76 VAL A CA 1
ATOM 500 C C . VAL A 1 76 ? 30.945 8.402 -14.234 1.00 27.75 76 VAL A C 1
ATOM 501 O O . VAL A 1 76 ? 30.079 9.160 -14.700 1.00 27.53 76 VAL A O 1
ATOM 505 N N . ILE A 1 77 ? 31.750 8.770 -13.237 1.00 27.84 77 ILE A N 1
ATOM 506 C CA . ILE A 1 77 ? 31.689 10.120 -12.668 1.00 28.60 77 ILE A CA 1
ATOM 507 C C . ILE A 1 77 ? 32.972 10.828 -13.018 1.00 29.45 77 ILE A C 1
ATOM 508 O O . ILE A 1 77 ? 34.064 10.433 -12.573 1.00 28.02 77 ILE A O 1
ATOM 513 N N . GLU A 1 78 ? 32.819 11.871 -13.838 1.00 30.48 78 GLU A N 1
ATOM 514 C CA . GLU A 1 78 ? 33.954 12.619 -14.341 1.00 31.97 78 GLU A CA 1
ATOM 515 C C . GLU A 1 78 ? 34.810 13.162 -13.197 1.00 31.94 78 GLU A C 1
ATOM 516 O O . GLU A 1 78 ? 34.316 13.869 -12.321 1.00 32.73 78 GLU A O 1
ATOM 526 N N . GLY A 1 79 ? 36.091 12.822 -13.221 1.00 32.55 79 GLY A N 1
ATOM 527 C CA . GLY A 1 79 ? 37.045 13.324 -12.238 1.00 32.69 79 GLY A CA 1
ATOM 528 C C . GLY A 1 79 ? 37.110 12.550 -10.922 1.00 33.09 79 GLY A C 1
ATOM 529 O O . GLY A 1 79 ? 38.023 12.776 -10.114 1.00 33.89 79 GLY A O 1
ATOM 530 N N . ALA A 1 80 ? 36.160 11.642 -10.689 1.00 32.41 80 ALA A N 1
ATOM 531 C CA . ALA A 1 80 ? 36.108 10.936 -9.398 1.00 32.24 80 ALA A CA 1
ATOM 532 C C . ALA A 1 80 ? 37.054 9.758 -9.392 1.00 32.32 80 ALA A C 1
ATOM 533 O O . ALA A 1 80 ? 37.344 9.196 -10.446 1.00 32.23 80 ALA A O 1
ATOM 535 N N . SER A 1 81 ? 37.584 9.424 -8.215 1.00 32.46 81 SER A N 1
ATOM 536 C CA . SER A 1 81 ? 38.419 8.239 -8.077 1.00 32.78 81 SER A CA 1
ATOM 537 C C . SER A 1 81 ? 37.994 7.409 -6.856 1.00 32.07 81 SER A C 1
ATOM 538 O O . SER A 1 81 ? 37.280 7.928 -5.984 1.00 32.19 81 SER A O 1
ATOM 543 N N . PRO A 1 82 ? 38.403 6.121 -6.808 1.00 31.90 82 PRO A N 1
ATOM 544 C CA . PRO A 1 82 ? 38.008 5.195 -5.726 1.00 31.54 82 PRO A CA 1
ATOM 545 C C . PRO A 1 82 ? 38.484 5.672 -4.350 1.00 30.70 82 PRO A C 1
ATOM 546 O O . PRO A 1 82 ? 39.557 6.289 -4.257 1.00 30.78 82 PRO A O 1
ATOM 550 N N . THR A 1 83 ? 37.698 5.394 -3.306 1.00 27.97 83 THR A N 1
ATOM 551 C CA . THR A 1 83 ? 38.074 5.709 -1.927 1.00 26.12 83 THR A CA 1
ATOM 552 C C . THR A 1 83 ? 38.583 4.436 -1.204 1.00 23.72 83 THR A C 1
ATOM 553 O O . THR A 1 83 ? 37.800 3.510 -0.943 1.00 23.56 83 THR A O 1
ATOM 557 N N . PRO A 1 84 ? 39.872 4.405 -0.824 1.00 22.45 84 PRO A N 1
ATOM 558 C CA . PRO A 1 84 ? 40.402 3.205 -0.164 1.00 21.34 84 PRO A CA 1
ATOM 559 C C . PRO A 1 84 ? 39.570 2.769 1.033 1.00 18.93 84 PRO A C 1
ATOM 560 O O . PRO A 1 84 ? 39.229 3.596 1.877 1.00 20.13 84 PRO A O 1
ATOM 564 N N . GLY A 1 85 ? 39.258 1.480 1.123 1.00 17.05 85 GLY A N 1
ATOM 565 C CA . GLY A 1 85 ? 38.529 1.002 2.298 1.00 16.64 85 GLY A CA 1
ATOM 566 C C . GLY A 1 85 ? 37.011 1.024 2.171 1.00 16.96 85 GLY A C 1
ATOM 567 O O . GLY A 1 85 ? 36.321 0.463 3.008 1.00 15.69 85 GLY A O 1
ATOM 568 N N . MET A 1 86 ? 36.4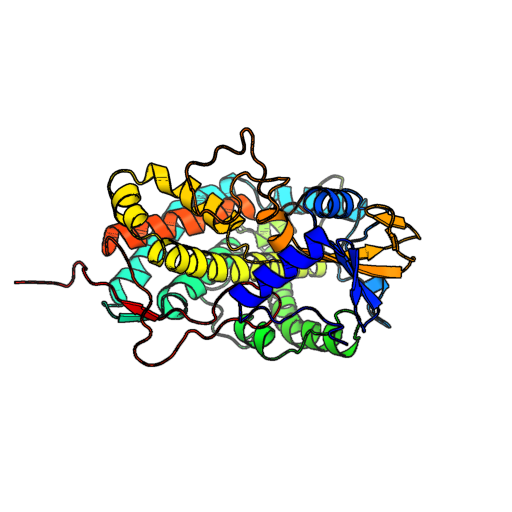92 1.750 1.174 1.00 16.45 86 MET A N 1
ATOM 569 C CA . MET A 1 86 ? 35.020 1.826 0.986 1.00 16.34 86 MET A CA 1
ATOM 570 C C . MET A 1 86 ? 34.561 0.569 0.278 1.00 16.20 86 MET A C 1
ATOM 571 O O . MET A 1 86 ? 34.427 0.527 -0.955 1.00 16.06 86 MET A O 1
ATOM 576 N N . ILE A 1 87 ? 34.369 -0.466 1.075 1.00 15.90 87 ILE A N 1
ATOM 577 C CA . ILE A 1 87 ? 34.235 -1.807 0.564 1.00 13.96 87 ILE A CA 1
ATOM 578 C C . ILE A 1 87 ? 33.062 -1.975 -0.449 1.00 12.86 87 ILE A C 1
ATOM 579 O O . ILE A 1 87 ? 33.152 -2.781 -1.396 1.00 12.37 87 ILE A O 1
ATOM 584 N N . HIS A 1 88 ? 31.999 -1.189 -0.248 1.00 13.48 88 HIS A N 1
ATOM 585 C CA . HIS A 1 88 ? 30.830 -1.340 -1.129 1.00 14.33 88 HIS A CA 1
ATOM 586 C C . HIS A 1 88 ? 31.073 -0.736 -2.498 1.00 13.58 88 HIS A C 1
ATOM 587 O O . HIS A 1 88 ? 30.208 -0.880 -3.399 1.00 13.54 88 HIS A O 1
ATOM 594 N N . GLU A 1 89 ? 32.220 -0.072 -2.688 1.00 13.73 89 GLU A N 1
ATOM 595 C CA . GLU A 1 89 ? 32.528 0.559 -3.974 1.00 15.29 89 GLU A CA 1
ATOM 596 C C . GLU A 1 89 ? 33.744 -0.090 -4.610 1.00 15.43 89 GLU A C 1
ATOM 597 O O . GLU A 1 89 ? 34.307 0.457 -5.566 1.00 17.99 89 GLU A O 1
ATOM 603 N N . ILE A 1 90 ? 34.148 -1.254 -4.094 1.00 15.06 90 ILE A N 1
ATOM 604 C CA . ILE A 1 90 ? 35.364 -1.916 -4.548 1.00 15.70 90 ILE A CA 1
ATOM 605 C C . ILE A 1 90 ? 35.001 -3.270 -5.137 1.00 15.41 90 ILE A C 1
ATOM 606 O O . ILE A 1 90 ? 34.168 -3.988 -4.583 1.00 14.38 90 ILE A O 1
ATOM 611 N N . ASP A 1 91 ? 35.653 -3.632 -6.239 1.00 16.47 91 ASP A N 1
ATOM 612 C CA . ASP A 1 91 ? 35.376 -4.876 -6.935 1.00 15.85 91 ASP A CA 1
ATOM 613 C C . ASP A 1 91 ? 36.406 -5.952 -6.623 1.00 18.09 91 ASP A C 1
ATOM 614 O O . ASP A 1 91 ? 37.513 -5.625 -6.171 1.00 17.54 91 ASP A O 1
ATOM 619 N N . PRO A 1 92 ? 36.077 -7.210 -6.907 1.00 18.55 92 PRO A N 1
ATOM 620 C CA . PRO A 1 92 ? 37.157 -8.212 -6.821 1.00 21.24 92 PRO A CA 1
ATOM 621 C C . PRO A 1 92 ? 38.255 -7.884 -7.828 1.00 22.47 92 PRO A C 1
ATOM 622 O O . PRO A 1 92 ? 37.994 -7.228 -8.873 1.00 21.66 92 PRO A O 1
ATOM 626 N N . PRO A 1 93 ? 39.500 -8.310 -7.528 1.00 25.35 93 PRO A N 1
ATOM 627 C CA . PRO A 1 93 ? 39.902 -9.151 -6.382 1.00 25.77 93 PRO A CA 1
ATOM 628 C C . PRO A 1 93 ? 40.110 -8.389 -5.061 1.00 24.40 93 PRO A C 1
ATOM 629 O O . PRO A 1 93 ? 40.029 -9.004 -3.989 1.00 25.25 93 PRO A O 1
ATOM 633 N N . GLU A 1 94 ? 40.303 -7.079 -5.153 1.00 24.78 94 GLU A N 1
ATOM 634 C CA . GLU A 1 94 ? 40.550 -6.262 -3.973 1.00 24.80 94 GLU A CA 1
ATOM 635 C C . GLU A 1 94 ? 39.392 -6.441 -2.998 1.00 23.77 94 GLU A C 1
ATOM 636 O O . GLU A 1 94 ? 39.586 -6.521 -1.782 1.00 23.18 94 GLU A O 1
ATOM 646 N N . HIS A 1 95 ? 38.160 -6.479 -3.520 1.00 21.27 95 HIS A N 1
ATOM 647 C CA . HIS A 1 95 ? 37.024 -6.607 -2.602 1.00 21.27 95 HIS A CA 1
ATOM 648 C C . HIS A 1 95 ? 37.111 -7.846 -1.709 1.00 22.38 95 HIS A C 1
ATOM 649 O O . HIS A 1 95 ? 36.746 -7.814 -0.524 1.00 21.83 95 HIS A O 1
ATOM 656 N N . ARG A 1 96 ? 37.562 -8.948 -2.296 1.00 23.09 96 ARG A N 1
ATOM 657 C CA . ARG A 1 96 ? 37.595 -10.194 -1.576 1.00 24.05 96 ARG A CA 1
ATOM 658 C C . ARG A 1 96 ? 38.624 -10.098 -0.447 1.00 23.14 96 ARG A C 1
ATOM 659 O O . ARG A 1 96 ? 38.344 -10.540 0.654 1.00 24.03 96 ARG A O 1
ATOM 667 N N . ALA A 1 97 ? 39.783 -9.514 -0.754 1.00 23.27 97 ALA A N 1
ATOM 668 C CA . ALA A 1 97 ? 40.873 -9.351 0.238 1.00 22.31 97 ALA A CA 1
ATOM 669 C C . ALA A 1 97 ? 40.378 -8.446 1.362 1.00 22.26 97 ALA A C 1
ATOM 670 O O . ALA A 1 97 ? 40.619 -8.717 2.557 1.00 23.45 97 ALA A O 1
ATOM 672 N N . LEU A 1 98 ? 39.740 -7.341 0.981 1.00 20.92 98 LEU A N 1
ATOM 673 C CA . LEU A 1 98 ? 39.287 -6.400 1.965 1.00 20.53 98 LEU A CA 1
ATOM 674 C C . LEU A 1 98 ? 38.181 -7.010 2.843 1.00 20.39 98 LEU A C 1
ATOM 675 O O . LEU A 1 98 ? 38.179 -6.867 4.052 1.00 20.47 98 LEU A O 1
ATOM 683 N N . ARG A 1 99 ? 37.237 -7.736 2.234 1.00 20.02 99 ARG A N 1
ATOM 684 C CA . ARG A 1 99 ? 36.158 -8.320 2.994 1.00 20.92 99 ARG A CA 1
ATOM 685 C C . ARG A 1 99 ? 36.693 -9.344 4.003 1.00 21.37 99 ARG A C 1
ATOM 686 O O . ARG A 1 99 ? 36.225 -9.395 5.133 1.00 21.22 99 ARG A O 1
ATOM 694 N N . LYS A 1 100 ? 37.710 -10.105 3.614 1.00 20.53 100 LYS A N 1
ATOM 695 C CA . LYS A 1 100 ? 38.292 -11.061 4.548 1.00 21.95 100 LYS A CA 1
ATOM 696 C C . LYS A 1 100 ? 38.894 -10.367 5.747 1.00 20.81 100 LYS A C 1
ATOM 697 O O . LYS A 1 100 ? 38.728 -10.818 6.885 1.00 21.36 100 LYS A O 1
ATOM 703 N N . VAL A 1 101 ? 39.635 -9.291 5.473 1.00 20.15 101 VAL A N 1
ATOM 704 C CA . VAL A 1 101 ? 40.276 -8.564 6.562 1.00 20.19 101 VAL A CA 1
ATOM 705 C C . VAL A 1 101 ? 39.214 -8.019 7.524 1.00 21.43 101 VAL A C 1
ATOM 706 O O . VAL A 1 101 ? 39.281 -8.229 8.758 1.00 21.70 101 VAL A O 1
ATOM 710 N N . VAL A 1 102 ? 38.240 -7.286 7.001 1.00 20.55 102 VAL A N 1
ATOM 711 C CA . VAL A 1 102 ? 37.268 -6.692 7.921 1.00 21.64 102 VAL A CA 1
ATOM 712 C C . VAL A 1 102 ? 36.416 -7.729 8.656 1.00 22.04 102 VAL A C 1
ATOM 713 O O . VAL A 1 102 ? 36.074 -7.553 9.840 1.00 23.38 102 VAL A O 1
ATOM 719 N N . SER A 1 103 ? 36.093 -8.826 7.986 1.00 23.03 103 SER A N 1
ATOM 720 C CA . SER A 1 103 ? 35.299 -9.908 8.585 1.00 24.83 103 SER A CA 1
ATOM 721 C C . SER A 1 103 ? 36.045 -10.524 9.758 1.00 24.77 103 SER A C 1
ATOM 722 O O . SER A 1 103 ? 35.417 -10.975 10.716 1.00 25.87 103 SER A O 1
ATOM 726 N N . SER A 1 104 ? 37.384 -10.552 9.687 1.00 23.30 104 SER A N 1
ATOM 727 C CA . SER A 1 104 ? 38.177 -11.141 10.767 1.00 24.34 104 SER A CA 1
ATOM 728 C C . SER A 1 104 ? 38.100 -10.282 12.046 1.00 25.28 104 SER A C 1
ATOM 729 O O . SER A 1 104 ? 38.345 -10.744 13.151 1.00 26.11 104 SER A O 1
ATOM 732 N N . ALA A 1 105 ? 37.723 -9.022 11.895 1.00 25.08 105 ALA A N 1
ATOM 733 C CA . ALA A 1 105 ? 37.464 -8.126 13.045 1.00 25.25 105 ALA A CA 1
ATOM 734 C C . ALA A 1 105 ? 35.988 -8.039 13.491 1.00 26.11 105 ALA A C 1
ATOM 735 O O . ALA A 1 105 ? 35.689 -8.028 14.690 1.00 27.61 105 ALA A O 1
ATOM 737 N N . PHE A 1 106 ? 35.103 -7.806 12.513 1.00 24.30 106 PHE A N 1
ATOM 738 C CA . PHE A 1 106 ? 33.652 -7.652 12.740 1.00 22.52 106 PHE A CA 1
ATOM 739 C C . PHE A 1 106 ? 33.053 -9.057 12.715 1.00 23.17 106 PHE A C 1
ATOM 740 O O . PHE A 1 106 ? 32.496 -9.476 11.706 1.00 23.49 106 PHE A O 1
ATOM 754 N N . THR A 1 107 ? 33.204 -9.792 13.810 1.00 23.50 107 THR A N 1
ATOM 755 C CA . THR A 1 107 ? 32.795 -11.209 13.840 1.00 25.56 107 THR A CA 1
ATOM 756 C C . THR A 1 107 ? 31.356 -11.459 14.347 1.00 27.34 107 THR A C 1
ATOM 757 O O . THR A 1 107 ? 30.740 -10.580 14.956 1.00 26.86 107 THR A O 1
ATOM 761 N N . PRO A 1 108 ? 30.813 -12.677 14.110 1.00 29.11 108 PRO A N 1
ATOM 762 C CA . PRO A 1 108 ? 29.482 -13.023 14.668 1.00 29.46 108 PRO A CA 1
ATOM 763 C C . PRO A 1 108 ? 29.279 -12.759 16.200 1.00 30.10 108 PRO A C 1
ATOM 764 O O . PRO A 1 108 ? 28.168 -12.345 16.650 1.00 28.48 108 PRO A O 1
ATOM 768 N N . ARG A 1 109 ? 30.311 -13.054 16.996 1.00 29.69 109 ARG A N 1
ATOM 769 C CA . ARG A 1 109 ? 30.244 -12.953 18.465 1.00 30.20 109 ARG A CA 1
ATOM 770 C C . ARG A 1 109 ? 30.349 -11.510 18.931 1.00 28.33 109 ARG A C 1
ATOM 771 O O . ARG A 1 109 ? 29.763 -11.120 19.972 1.00 28.62 109 ARG A O 1
ATOM 779 N N . THR A 1 110 ? 31.086 -10.718 18.146 1.00 26.55 110 THR A N 1
ATOM 780 C CA . THR A 1 110 ? 31.163 -9.289 18.326 1.00 26.39 110 THR A CA 1
ATOM 781 C C . THR A 1 110 ? 29.741 -8.748 18.295 1.00 25.63 110 THR A C 1
ATOM 782 O O . THR A 1 110 ? 29.386 -7.904 19.130 1.00 26.71 110 THR A O 1
ATOM 786 N N . ILE A 1 111 ? 28.930 -9.251 17.360 1.00 24.07 111 ILE A N 1
ATOM 787 C CA . ILE A 1 111 ? 27.544 -8.749 17.195 1.00 24.29 111 ILE A CA 1
ATOM 788 C C . ILE A 1 111 ? 26.639 -9.330 18.293 1.00 23.31 111 ILE A C 1
ATOM 789 O O . ILE A 1 111 ? 25.911 -8.584 18.963 1.00 23.03 111 ILE A O 1
ATOM 794 N N . SER A 1 112 ? 26.654 -10.656 18.487 1.00 23.10 112 SER A N 1
ATOM 795 C CA . SER A 1 112 ? 25.726 -11.241 19.448 1.00 24.15 112 SER A CA 1
ATOM 796 C C . SER A 1 112 ? 25.935 -10.731 20.895 1.00 23.61 112 SER A C 1
ATOM 797 O O . SER A 1 112 ? 24.966 -10.554 21.662 1.00 24.99 112 SER A O 1
ATOM 800 N N . ASP A 1 113 ? 27.195 -10.474 21.263 1.00 23.54 113 ASP A N 1
ATOM 801 C CA . ASP A 1 113 ? 27.501 -9.908 22.590 1.00 22.67 113 ASP A CA 1
ATOM 802 C C . ASP A 1 113 ? 26.873 -8.526 22.849 1.00 22.20 113 ASP A C 1
ATOM 803 O O . ASP A 1 113 ? 26.822 -8.069 24.014 1.00 23.43 113 ASP A O 1
ATOM 808 N N . LEU A 1 114 ? 26.429 -7.855 21.774 1.00 17.63 114 LEU A N 1
ATOM 809 C CA . LEU A 1 114 ? 25.810 -6.549 21.925 1.00 16.45 114 LEU A CA 1
ATOM 810 C C . LEU A 1 114 ? 24.375 -6.608 22.470 1.00 16.39 114 LEU A C 1
ATOM 811 O O . LEU A 1 114 ? 23.840 -5.574 22.826 1.00 13.97 114 LEU A O 1
ATOM 816 N N . GLU A 1 115 ? 23.766 -7.784 22.490 1.00 19.11 115 GLU A N 1
ATOM 817 C CA . GLU A 1 115 ? 22.333 -7.859 22.799 1.00 20.81 115 GLU A CA 1
ATOM 818 C C . GLU A 1 115 ? 21.960 -7.162 24.118 1.00 21.11 115 GLU A C 1
ATOM 819 O O . GLU A 1 115 ? 21.046 -6.326 24.141 1.00 20.88 115 GLU A O 1
ATOM 825 N N . PRO A 1 116 ? 22.599 -7.530 25.222 1.00 21.86 116 PRO A N 1
ATOM 826 C CA . PRO A 1 116 ? 22.222 -6.848 26.466 1.00 21.59 116 PRO A CA 1
ATOM 827 C C . PRO A 1 116 ? 22.339 -5.317 26.395 1.00 20.36 116 PRO A C 1
ATOM 828 O O . PRO A 1 116 ? 21.427 -4.573 26.896 1.00 20.64 116 PRO A O 1
ATOM 832 N N . ARG A 1 117 ? 23.414 -4.791 25.794 1.00 19.43 117 ARG A N 1
ATOM 833 C CA . ARG A 1 117 ? 23.529 -3.313 25.687 1.00 19.48 117 ARG A CA 1
ATOM 834 C C . ARG A 1 117 ? 22.427 -2.705 24.781 1.00 19.23 117 ARG A C 1
ATOM 835 O O . ARG A 1 117 ? 21.887 -1.622 25.051 1.00 19.78 117 ARG A O 1
ATOM 843 N N . ILE A 1 118 ? 22.126 -3.405 23.680 1.00 19.74 118 ILE A N 1
ATOM 844 C CA . ILE A 1 118 ? 21.075 -2.960 22.797 1.00 18.60 118 ILE A CA 1
ATOM 845 C C . ILE A 1 118 ? 19.746 -2.876 23.586 1.00 17.51 118 ILE A C 1
ATOM 846 O O . ILE A 1 118 ? 18.989 -1.912 23.458 1.00 17.41 118 ILE A O 1
ATOM 851 N N . ARG A 1 119 ? 19.481 -3.905 24.357 1.00 17.70 119 ARG A N 1
ATOM 852 C CA . ARG A 1 119 ? 18.254 -3.965 25.149 1.00 17.39 119 ARG A CA 1
ATOM 853 C C . ARG A 1 119 ? 18.228 -2.868 26.217 1.00 18.24 119 ARG A C 1
ATOM 854 O O . ARG A 1 119 ? 17.212 -2.210 26.435 1.00 18.56 119 ARG A O 1
ATOM 862 N N . ASP A 1 120 ? 19.349 -2.664 26.884 1.00 18.50 120 ASP A N 1
ATOM 863 C CA . ASP A 1 120 ? 19.474 -1.628 27.914 1.00 19.58 120 ASP A CA 1
ATOM 864 C C . ASP A 1 120 ? 19.211 -0.234 27.365 1.00 19.48 120 ASP A C 1
ATOM 865 O O . ASP A 1 120 ? 18.426 0.530 27.903 1.00 19.98 120 ASP A O 1
ATOM 870 N N . VAL A 1 121 ? 19.901 0.131 26.284 1.00 18.65 121 VAL A N 1
ATOM 871 C CA . VAL A 1 121 ? 19.698 1.440 25.652 1.00 18.89 121 VAL A CA 1
ATOM 872 C C . VAL A 1 121 ? 18.258 1.598 25.215 1.00 18.61 121 VAL A C 1
ATOM 873 O O . VAL A 1 121 ? 17.634 2.614 25.488 1.00 19.39 121 VAL A O 1
ATOM 877 N N . THR A 1 122 ? 17.693 0.578 24.570 1.00 18.08 122 THR A N 1
ATOM 878 C CA . THR A 1 122 ? 16.301 0.654 24.077 1.00 18.81 122 THR A CA 1
ATOM 879 C C . THR A 1 122 ? 15.322 0.843 25.213 1.00 18.08 122 THR A C 1
ATOM 880 O O . THR A 1 122 ? 14.469 1.744 25.184 1.00 19.38 122 THR A O 1
ATOM 884 N N . ARG A 1 123 ? 15.482 0.038 26.250 1.00 18.74 123 ARG A N 1
ATOM 885 C CA . ARG A 1 123 ? 14.537 0.083 27.381 1.00 17.83 123 ARG A CA 1
ATOM 886 C C . ARG A 1 123 ? 14.600 1.419 28.098 1.00 18.24 123 ARG A C 1
ATOM 887 O O . ARG A 1 123 ? 13.550 1.991 28.477 1.00 19.87 123 ARG A O 1
ATOM 895 N N . SER A 1 124 ? 15.812 1.959 28.268 1.00 18.35 124 SER A N 1
ATOM 896 C CA . SER A 1 124 ? 15.950 3.267 28.922 1.00 18.31 124 SER A CA 1
ATOM 897 C C . SER A 1 124 ? 15.424 4.411 28.107 1.00 19.19 124 SER A C 1
ATOM 898 O O . SER A 1 124 ? 14.768 5.301 28.661 1.00 21.26 124 SER A O 1
ATOM 901 N N . LEU A 1 125 ? 15.650 4.357 26.799 1.00 19.24 125 LEU A N 1
ATOM 902 C CA . LEU A 1 125 ? 15.145 5.450 25.961 1.00 19.44 125 LEU A CA 1
ATOM 903 C C . LEU A 1 125 ? 13.610 5.444 25.958 1.00 18.82 125 LEU A C 1
ATOM 904 O O . LEU A 1 125 ? 12.964 6.486 26.026 1.00 19.37 125 LEU A O 1
ATOM 909 N N . LEU A 1 126 ? 13.010 4.265 25.817 1.00 18.59 126 LEU A N 1
ATOM 910 C CA . LEU A 1 126 ? 11.527 4.208 25.767 1.00 18.47 126 LEU A CA 1
ATOM 911 C C . LEU A 1 126 ? 10.896 4.545 27.125 1.00 20.04 126 LEU A C 1
ATOM 912 O O . LEU A 1 126 ? 9.815 5.134 27.166 1.00 19.91 126 LEU A O 1
ATOM 917 N N . ALA A 1 127 ? 11.574 4.199 28.223 1.00 18.97 127 ALA A N 1
ATOM 918 C CA . ALA A 1 127 ? 10.969 4.410 29.562 1.00 18.99 127 ALA A CA 1
ATOM 919 C C . ALA A 1 127 ? 10.723 5.886 29.896 1.00 20.01 127 ALA A C 1
ATOM 920 O O . ALA A 1 127 ? 9.863 6.222 30.709 1.00 20.07 127 ALA A O 1
ATOM 922 N N . ASP A 1 128 ? 11.437 6.771 29.205 1.00 21.53 128 ASP A N 1
ATOM 923 C CA . ASP A 1 128 ? 11.304 8.189 29.449 1.00 22.15 128 ASP A CA 1
ATOM 924 C C . ASP A 1 128 ? 10.486 8.975 28.433 1.00 22.86 128 ASP A C 1
ATOM 925 O O . ASP A 1 128 ? 10.333 10.197 28.563 1.00 24.66 128 ASP A O 1
ATOM 930 N N . ALA A 1 129 ? 9.915 8.292 27.457 1.00 20.29 129 ALA A N 1
ATOM 931 C CA . ALA A 1 129 ? 9.361 9.016 26.300 1.00 20.10 129 ALA A CA 1
ATOM 932 C C . ALA A 1 129 ? 7.882 9.422 26.408 1.00 19.10 129 ALA A C 1
ATOM 933 O O . ALA A 1 129 ? 7.355 10.124 25.520 1.00 20.38 129 ALA A O 1
ATOM 935 N N . GLY A 1 130 ? 7.200 8.976 27.462 1.00 17.99 130 GLY A N 1
ATOM 936 C CA . GLY A 1 130 ? 5.749 9.214 27.578 1.00 16.26 130 GLY A CA 1
ATOM 937 C C . GLY A 1 130 ? 4.967 8.480 26.521 1.00 16.78 130 GLY A C 1
ATOM 938 O O . GLY A 1 130 ? 5.474 7.530 25.907 1.00 16.81 130 GLY A O 1
ATOM 939 N N . GLU A 1 131 ? 3.709 8.896 26.328 1.00 14.78 131 GLU A N 1
ATOM 940 C CA . GLU A 1 131 ? 2.799 8.177 25.473 1.00 14.88 131 GLU A CA 1
ATOM 941 C C . GLU A 1 131 ? 2.590 8.818 24.096 1.00 14.49 131 GLU A C 1
ATOM 942 O O . GLU A 1 131 ? 1.949 8.214 23.222 1.00 17.16 131 GLU A O 1
ATOM 952 N N . SER A 1 132 ? 3.100 10.031 23.894 1.00 13.47 132 SER A N 1
ATOM 953 C CA . SER A 1 132 ? 3.060 10.695 22.589 1.00 13.98 132 SER A CA 1
ATOM 954 C C . SER A 1 132 ? 4.450 11.213 22.296 1.00 13.63 132 SER A C 1
ATOM 955 O O . SER A 1 132 ? 4.983 12.042 23.043 1.00 14.73 132 SER A O 1
ATOM 959 N N . PHE A 1 133 ? 5.094 10.679 21.247 1.00 11.60 133 PHE A N 1
ATOM 960 C CA . PHE A 1 133 ? 6.500 11.001 21.002 1.00 11.86 133 PHE A CA 1
ATOM 961 C C . PHE A 1 133 ? 6.855 10.599 19.582 1.00 11.67 133 PHE A C 1
ATOM 962 O O . PHE A 1 133 ? 6.090 9.889 18.936 1.00 12.79 133 PHE A O 1
ATOM 970 N N . ASP A 1 134 ? 8.007 11.095 19.121 1.00 12.16 134 ASP A N 1
ATOM 971 C CA . ASP A 1 134 ? 8.492 10.752 17.803 1.00 12.01 134 ASP A CA 1
ATOM 972 C C . ASP A 1 134 ? 9.334 9.488 17.954 1.00 12.46 134 ASP A C 1
ATOM 973 O O . ASP A 1 134 ? 10.356 9.537 18.635 1.00 12.65 134 ASP A O 1
ATOM 978 N N . LEU A 1 135 ? 8.912 8.365 17.360 1.00 16.57 135 LEU A N 1
ATOM 979 C CA . LEU A 1 135 ? 9.709 7.156 17.460 1.00 17.70 135 LEU A CA 1
ATOM 980 C C . LEU A 1 135 ? 11.127 7.346 16.931 1.00 19.10 135 LEU A C 1
ATOM 981 O O . LEU A 1 135 ? 12.065 6.737 17.421 1.00 19.68 135 LEU A O 1
ATOM 986 N N . VAL A 1 136 ? 11.289 8.197 15.908 1.00 17.97 136 VAL A N 1
ATOM 987 C CA . VAL A 1 136 ? 12.613 8.361 15.321 1.00 20.04 136 VAL A CA 1
ATOM 988 C C . VAL A 1 136 ? 13.539 9.140 16.289 1.00 19.86 136 VAL A C 1
ATOM 989 O O . VAL A 1 136 ? 14.615 8.685 16.647 1.00 20.31 136 VAL A O 1
ATOM 993 N N . ASP A 1 137 ? 13.148 10.356 16.702 1.00 20.96 137 ASP A N 1
ATOM 994 C CA . ASP A 1 137 ? 13.968 11.099 17.613 1.00 21.98 137 ASP A CA 1
ATOM 995 C C . ASP A 1 137 ? 14.252 10.352 18.919 1.00 21.18 137 ASP A C 1
ATOM 996 O O . ASP A 1 137 ? 15.351 10.479 19.483 1.00 23.39 137 ASP A O 1
ATOM 1001 N N . VAL A 1 138 ? 13.254 9.585 19.403 1.00 20.76 138 VAL A N 1
ATOM 1002 C CA . VAL A 1 138 ? 13.369 8.980 20.740 1.00 20.62 138 VAL A CA 1
ATOM 1003 C C . VAL A 1 138 ? 14.215 7.710 20.690 1.00 19.65 138 VAL A C 1
ATOM 1004 O O . VAL A 1 138 ? 15.044 7.467 21.579 1.00 21.43 138 VAL A O 1
ATOM 1008 N N . LEU A 1 139 ? 13.987 6.891 19.655 1.00 18.89 139 LEU A N 1
ATOM 1009 C CA . LEU A 1 139 ? 14.600 5.551 19.636 1.00 19.80 139 LEU A CA 1
ATOM 1010 C C . LEU A 1 139 ? 15.281 5.204 18.318 1.00 19.77 139 LEU A C 1
ATOM 1011 O O . LEU A 1 139 ? 16.431 4.730 18.322 1.00 20.53 139 LEU A O 1
ATOM 1016 N N . ALA A 1 140 ? 14.590 5.366 17.202 1.00 19.58 140 ALA A N 1
ATOM 1017 C CA . ALA A 1 140 ? 15.096 4.691 15.982 1.00 20.15 140 ALA A CA 1
ATOM 1018 C C . ALA A 1 140 ? 16.361 5.368 15.512 1.00 20.85 140 ALA A C 1
ATOM 1019 O O . ALA A 1 140 ? 17.247 4.727 14.943 1.00 20.11 140 ALA A O 1
ATOM 1021 N N . PHE A 1 141 ? 16.457 6.672 15.732 1.00 21.04 141 PHE A N 1
ATOM 1022 C CA . PHE A 1 141 ? 17.676 7.384 15.335 1.00 22.40 141 PHE A CA 1
ATOM 1023 C C . PHE A 1 141 ? 18.797 7.140 16.344 1.00 21.48 141 PHE A C 1
ATOM 1024 O O . PHE A 1 141 ? 19.888 6.647 15.940 1.00 25.27 141 PHE A O 1
ATOM 1032 N N . PRO A 1 142 ? 18.594 7.425 17.651 1.00 18.09 142 PRO A N 1
ATOM 1033 C CA . PRO A 1 142 ? 19.715 7.253 18.593 1.00 19.38 142 PRO A CA 1
ATOM 1034 C C . PRO A 1 142 ? 20.231 5.818 18.798 1.00 20.04 142 PRO A C 1
ATOM 1035 O O . PRO A 1 142 ? 21.425 5.621 19.054 1.00 20.96 142 PRO A O 1
ATOM 1039 N N . LEU A 1 143 ? 19.345 4.832 18.767 1.00 20.52 143 LEU A N 1
ATOM 1040 C CA . LEU A 1 143 ? 19.782 3.486 19.100 1.00 21.60 143 LEU A CA 1
ATOM 1041 C C . LEU A 1 143 ? 20.944 3.007 18.243 1.00 22.96 143 LEU A C 1
ATOM 1042 O O . LEU A 1 143 ? 21.979 2.667 18.828 1.00 23.04 143 LEU A O 1
ATOM 1047 N N . PRO A 1 144 ? 20.794 2.961 16.893 1.00 24.56 144 PRO A N 1
ATOM 1048 C CA . PRO A 1 144 ? 21.890 2.389 16.092 1.00 25.86 144 PRO A CA 1
ATOM 1049 C C . PRO A 1 144 ? 23.173 3.187 16.193 1.00 27.50 144 PRO A C 1
ATOM 1050 O O . PRO A 1 144 ? 24.271 2.572 16.140 1.00 28.48 144 PRO A O 1
ATOM 1054 N N . VAL A 1 145 ? 23.057 4.515 16.316 1.00 28.94 145 VAL A N 1
ATOM 1055 C CA . VAL A 1 145 ? 24.243 5.403 16.498 1.00 29.97 145 VAL A CA 1
ATOM 1056 C C . VAL A 1 145 ? 25.011 5.025 17.777 1.00 29.38 145 VAL A C 1
ATOM 1057 O O . VAL A 1 145 ? 26.258 4.910 17.780 1.00 28.94 145 VAL A O 1
ATOM 1061 N N . THR A 1 146 ? 24.259 4.872 18.865 1.00 27.87 146 THR A N 1
ATOM 1062 C CA . THR A 1 146 ? 24.826 4.624 20.172 1.00 25.74 146 THR A CA 1
ATOM 1063 C C . THR A 1 146 ? 25.525 3.293 20.131 1.00 24.75 146 THR A C 1
ATOM 1064 O O . THR A 1 146 ? 26.682 3.174 20.587 1.00 24.90 146 THR A O 1
ATOM 1068 N N . ILE A 1 147 ? 24.845 2.301 19.563 1.00 23.54 147 ILE A N 1
ATOM 1069 C CA . ILE A 1 147 ? 25.384 0.945 19.536 1.00 22.98 147 ILE A CA 1
ATOM 1070 C C . ILE A 1 147 ? 26.635 0.833 18.673 1.00 23.89 147 ILE A C 1
ATOM 1071 O O . ILE A 1 147 ? 27.649 0.256 19.118 1.00 24.71 147 ILE A O 1
ATOM 1076 N N . VAL A 1 148 ? 26.580 1.374 17.464 1.00 24.60 148 VAL A N 1
ATOM 1077 C CA . VAL A 1 148 ? 27.748 1.168 16.581 1.00 25.30 148 VAL A CA 1
ATOM 1078 C C . VAL A 1 148 ? 28.914 2.034 17.056 1.00 25.09 148 VAL A C 1
ATOM 1079 O O . VAL A 1 148 ? 30.089 1.614 16.928 1.00 24.95 148 VAL A O 1
ATOM 1085 N N . ALA A 1 149 ? 28.647 3.208 17.627 1.00 24.71 149 ALA A N 1
ATOM 1086 C CA . ALA A 1 149 ? 29.744 4.012 18.194 1.00 25.52 149 ALA A CA 1
ATOM 1087 C C . ALA A 1 149 ? 30.436 3.237 19.319 1.00 26.53 149 ALA A C 1
ATOM 1088 O O . ALA A 1 149 ? 31.667 3.181 19.380 1.00 26.15 149 ALA A O 1
ATOM 1090 N N . GLU A 1 150 ? 29.669 2.560 20.169 1.00 25.65 150 GLU A N 1
ATOM 1091 C CA . GLU A 1 150 ? 30.291 1.800 21.259 1.00 26.57 150 GLU A CA 1
ATOM 1092 C C . GLU A 1 150 ? 31.039 0.580 20.727 1.00 25.78 150 GLU A C 1
ATOM 1093 O O . GLU A 1 150 ? 32.123 0.182 21.233 1.00 26.75 150 GLU A O 1
ATOM 1099 N N . LEU A 1 151 ? 30.478 -0.027 19.702 1.00 24.98 151 LEU A N 1
ATOM 1100 C CA . LEU A 1 151 ? 31.139 -1.155 19.071 1.00 23.41 151 LEU A CA 1
ATOM 1101 C C . LEU A 1 151 ? 32.490 -0.690 18.557 1.00 24.66 151 LEU A C 1
ATOM 1102 O O . LEU A 1 151 ? 33.509 -1.368 18.759 1.00 23.51 151 LEU A O 1
ATOM 1107 N N . LEU A 1 152 ? 32.490 0.451 17.880 1.00 23.75 152 LEU A N 1
ATOM 1108 C CA . LEU A 1 152 ? 33.770 0.981 17.360 1.00 24.19 152 LEU A CA 1
ATOM 1109 C C . LEU A 1 152 ? 34.702 1.473 18.457 1.00 25.08 152 LEU A C 1
ATOM 1110 O O . LEU A 1 152 ? 35.917 1.643 18.210 1.00 29.40 152 LEU A O 1
ATOM 1115 N N . GLY A 1 153 ? 34.177 1.740 19.644 1.00 24.22 153 GLY A N 1
ATOM 1116 C CA . GLY A 1 153 ? 34.975 2.234 20.744 1.00 24.97 153 GLY A CA 1
ATOM 1117 C C . GLY A 1 153 ? 35.087 3.742 20.765 1.00 24.76 153 GLY A C 1
ATOM 1118 O O . GLY A 1 153 ? 36.038 4.300 21.335 1.00 25.75 153 GLY A O 1
ATOM 1119 N N . LEU A 1 154 ? 34.099 4.426 20.182 1.00 25.51 154 LEU A N 1
ATOM 1120 C CA . LEU A 1 154 ? 34.075 5.882 20.152 1.00 28.48 154 LEU A CA 1
ATOM 1121 C C . LEU A 1 154 ? 33.447 6.464 21.412 1.00 32.51 154 LEU A C 1
ATOM 1122 O O . LEU A 1 154 ? 32.552 5.830 22.001 1.00 31.96 154 LEU A O 1
ATOM 1127 N N . PRO A 1 155 ? 33.916 7.664 21.840 1.00 36.93 155 PRO A N 1
ATOM 1128 C CA . PRO A 1 155 ? 33.352 8.436 22.956 1.00 40.47 155 PRO A CA 1
ATOM 1129 C C . PRO A 1 155 ? 31.825 8.453 22.938 1.00 44.25 155 PRO A C 1
ATOM 1130 O O . PRO A 1 155 ? 31.233 8.614 21.847 1.00 44.99 155 PRO A O 1
ATOM 1134 N N . PRO A 1 156 ? 31.199 8.330 24.139 1.00 47.38 156 PRO A N 1
ATOM 1135 C CA . PRO A 1 156 ? 29.782 8.100 24.440 1.00 49.78 156 PRO A CA 1
ATOM 1136 C C . PRO A 1 156 ? 28.823 8.509 23.331 1.00 52.13 156 PRO A C 1
ATOM 1137 O O . PRO A 1 156 ? 28.186 7.653 22.695 1.00 52.89 156 PRO A O 1
ATOM 1141 N N . MET A 1 157 ? 28.722 9.811 23.108 1.00 54.24 157 MET A N 1
ATOM 1142 C CA . MET A 1 157 ? 27.993 10.325 21.974 1.00 56.41 157 MET A CA 1
ATOM 1143 C C . MET A 1 157 ? 28.971 11.072 21.072 1.00 57.83 157 MET A C 1
ATOM 1144 O O . MET A 1 157 ? 30.061 11.475 21.512 1.00 58.04 157 MET A O 1
ATOM 1146 N N . ASP A 1 158 ? 28.588 11.235 19.808 1.00 59.52 158 ASP A N 1
ATOM 1147 C CA . ASP A 1 158 ? 29.317 12.120 18.907 1.00 61.09 158 ASP A CA 1
ATOM 1148 C C . ASP A 1 158 ? 28.630 13.492 18.819 1.00 61.99 158 ASP A C 1
ATOM 1149 O O . ASP A 1 158 ? 28.368 13.995 17.718 1.00 62.20 158 ASP A O 1
ATOM 1151 N N . HIS A 1 159 ? 28.343 14.093 19.980 1.00 63.01 159 HIS A N 1
ATOM 1152 C CA . HIS A 1 159 ? 27.725 15.425 20.032 1.00 63.75 159 HIS A CA 1
ATOM 1153 C C . HIS A 1 159 ? 28.698 16.452 19.454 1.00 64.25 159 HIS A C 1
ATOM 1154 O O . HIS A 1 159 ? 29.328 17.246 20.178 1.00 64.53 159 HIS A O 1
ATOM 1156 N N . GLU A 1 160 ? 28.824 16.404 18.127 1.00 64.71 160 GLU A N 1
ATOM 1157 C CA . GLU A 1 160 ? 29.844 17.161 17.422 1.00 64.72 160 GLU A CA 1
ATOM 1158 C C . GLU A 1 160 ? 29.388 17.578 16.026 1.00 64.58 160 GLU A C 1
ATOM 1159 O O . GLU A 1 160 ? 28.222 17.395 15.642 1.00 64.71 160 GLU A O 1
ATOM 1161 N N . GLN A 1 161 ? 30.351 18.106 15.278 1.00 64.19 161 GLN A N 1
ATOM 1162 C CA . GLN A 1 161 ? 30.139 18.852 14.053 1.00 63.58 161 GLN A CA 1
ATOM 1163 C C . GLN A 1 161 ? 29.769 18.068 12.810 1.00 63.11 161 GLN A C 1
ATOM 1164 O O . GLN A 1 161 ? 29.570 18.673 11.748 1.00 62.93 161 GLN A O 1
ATOM 1170 N N . PHE A 1 162 ? 29.696 16.743 12.919 1.00 62.46 162 PHE A N 1
ATOM 1171 C CA . PHE A 1 162 ? 29.656 15.894 11.725 1.00 61.69 162 PHE A CA 1
ATOM 1172 C C . PHE A 1 162 ? 28.292 15.876 11.029 1.00 61.03 162 PHE A C 1
ATOM 1173 O O . PHE A 1 162 ? 28.207 15.626 9.821 1.00 61.22 162 PHE A O 1
ATOM 1181 N N . GLY A 1 163 ? 27.237 16.181 11.781 1.00 59.61 163 GLY A N 1
ATOM 1182 C CA . GLY A 1 163 ? 25.919 16.358 11.190 1.00 58.40 163 GLY A CA 1
ATOM 1183 C C . GLY A 1 163 ? 25.068 15.115 11.167 1.00 57.12 163 GLY A C 1
ATOM 1184 O O . GLY A 1 163 ? 25.206 14.232 12.020 1.00 57.68 163 GLY A O 1
ATOM 1185 N N . ASP A 1 164 ? 24.186 15.054 10.176 1.00 55.89 164 ASP A N 1
ATOM 1186 C CA . ASP A 1 164 ? 23.142 14.053 10.141 1.00 53.97 164 ASP A CA 1
ATOM 1187 C C . ASP A 1 164 ? 22.920 13.540 8.728 1.00 52.17 164 ASP A C 1
ATOM 1188 O O . ASP A 1 164 ? 22.755 14.324 7.772 1.00 51.79 164 ASP A O 1
ATOM 1193 N N . TRP A 1 165 ? 22.910 12.212 8.610 1.00 49.33 165 TRP A N 1
ATOM 1194 C CA . TRP A 1 165 ? 22.580 11.551 7.357 1.00 46.38 165 TRP A CA 1
ATOM 1195 C C . TRP A 1 165 ? 21.169 11.909 6.902 1.00 45.31 165 TRP A C 1
ATOM 1196 O O . TRP A 1 165 ? 20.918 11.948 5.713 1.00 45.63 165 TRP A O 1
ATOM 1216 N N . SER A 1 166 ? 20.247 12.140 7.840 1.00 43.97 166 SER A N 1
ATOM 1217 C CA . SER A 1 166 ? 18.857 12.436 7.489 1.00 42.87 166 SER A CA 1
ATOM 1218 C C . SER A 1 166 ? 18.779 13.760 6.742 1.00 41.83 166 SER A C 1
ATOM 1219 O O . SER A 1 166 ? 17.993 13.907 5.802 1.00 41.87 166 SER A O 1
ATOM 1222 N N . GLY A 1 167 ? 19.622 14.713 7.140 1.00 40.26 167 GLY A N 1
ATOM 1223 C CA . GLY A 1 167 ? 19.656 15.999 6.459 1.00 38.81 167 GLY A CA 1
ATOM 1224 C C . GLY A 1 167 ? 20.230 15.888 5.060 1.00 37.34 167 GLY A C 1
ATOM 1225 O O . GLY A 1 167 ? 19.688 16.464 4.113 1.00 36.92 167 GLY A O 1
ATOM 1226 N N . ALA A 1 168 ? 21.346 15.169 4.940 1.00 36.24 168 ALA A N 1
ATOM 1227 C CA . ALA A 1 168 ? 22.027 14.998 3.647 1.00 35.56 168 ALA A CA 1
ATOM 1228 C C . ALA A 1 168 ? 21.075 14.344 2.635 1.00 35.36 168 ALA A C 1
ATOM 1229 O O . ALA A 1 168 ? 21.009 14.741 1.461 1.00 34.57 168 ALA A O 1
ATOM 1231 N N . LEU A 1 169 ? 20.327 13.339 3.105 1.00 34.55 169 LEU A N 1
ATOM 1232 C CA . LEU A 1 169 ? 19.419 12.605 2.230 1.00 33.67 169 LEU A CA 1
ATOM 1233 C C . LEU A 1 169 ? 18.299 13.502 1.750 1.00 33.65 169 LEU A C 1
ATOM 1234 O O . LEU A 1 169 ? 17.716 13.260 0.693 1.00 33.73 169 LEU A O 1
ATOM 1242 N N . VAL A 1 170 ? 18.000 14.554 2.517 1.00 34.10 170 VAL A N 1
ATOM 1243 C CA . VAL A 1 170 ? 16.964 15.499 2.124 1.00 34.50 170 VAL A CA 1
ATOM 1244 C C . VAL A 1 170 ? 17.535 16.663 1.312 1.00 34.43 170 VAL A C 1
ATOM 1245 O O . VAL A 1 170 ? 16.924 17.112 0.323 1.00 35.17 170 VAL A O 1
ATOM 1249 N N . ASP A 1 171 ? 18.704 17.145 1.728 1.00 33.45 171 ASP A N 1
ATOM 1250 C CA . ASP A 1 171 ? 19.258 18.397 1.181 1.00 32.96 171 ASP A CA 1
ATOM 1251 C C . ASP A 1 171 ? 20.126 18.254 -0.069 1.00 32.03 171 ASP A C 1
ATOM 1252 O O . ASP A 1 171 ? 20.171 19.178 -0.913 1.00 31.07 171 ASP A O 1
ATOM 1257 N N . ILE A 1 172 ? 20.814 17.124 -0.197 1.00 29.31 172 ILE A N 1
ATOM 1258 C CA . ILE A 1 172 ? 21.623 16.892 -1.382 1.00 27.48 172 ILE A CA 1
ATOM 1259 C C . ILE A 1 172 ? 20.764 16.220 -2.435 1.00 28.53 172 ILE A C 1
ATOM 1260 O O . ILE A 1 172 ? 20.377 15.078 -2.277 1.00 29.21 172 ILE A O 1
ATOM 1265 N N . GLN A 1 173 ? 20.513 16.935 -3.513 1.00 29.91 173 GLN A N 1
ATOM 1266 C CA . GLN A 1 173 ? 19.705 16.461 -4.631 1.00 30.78 173 GLN A CA 1
ATOM 1267 C C . GLN A 1 173 ? 20.397 15.327 -5.372 1.00 29.98 173 GLN A C 1
ATOM 1268 O O . GLN A 1 173 ? 21.522 15.478 -5.840 1.00 29.03 173 GLN A O 1
ATOM 1278 N N . MET A 1 174 ? 19.745 14.177 -5.504 1.00 28.61 174 MET A N 1
ATOM 1279 C CA . MET A 1 174 ? 20.436 13.040 -6.086 1.00 28.69 174 MET A CA 1
ATOM 1280 C C . MET A 1 174 ? 19.803 12.431 -7.344 1.00 28.47 174 MET A C 1
ATOM 1281 O O . MET A 1 174 ? 19.968 11.225 -7.598 1.00 28.60 174 MET A O 1
ATOM 1289 N N . ASP A 1 175 ? 19.149 13.284 -8.144 1.00 28.00 175 ASP A N 1
ATOM 1290 C CA . ASP A 1 175 ? 18.446 12.887 -9.396 1.00 28.28 175 ASP A CA 1
ATOM 1291 C C . ASP A 1 175 ? 19.294 12.099 -10.401 1.00 27.46 175 ASP A C 1
ATOM 1292 O O . ASP A 1 175 ? 18.835 11.085 -10.992 1.00 26.62 175 ASP A O 1
ATOM 1300 N N . ASP A 1 176 ? 20.489 12.628 -10.646 1.00 26.75 176 ASP A N 1
ATOM 1301 C CA . ASP A 1 176 ? 21.465 12.081 -11.591 1.00 26.05 176 ASP A CA 1
ATOM 1302 C C . ASP A 1 176 ? 22.714 11.658 -10.866 1.00 26.47 176 ASP A C 1
ATOM 1303 O O . ASP A 1 176 ? 23.566 12.499 -10.553 1.00 27.13 176 ASP A O 1
ATOM 1311 N N . PRO A 1 177 ? 22.843 10.359 -10.596 1.00 26.04 177 PRO A N 1
ATOM 1312 C CA . PRO A 1 177 ? 23.920 9.859 -9.780 1.00 26.66 177 PRO A CA 1
ATOM 1313 C C . PRO A 1 177 ? 25.273 9.919 -10.488 1.00 26.08 177 PRO A C 1
ATOM 1314 O O . PRO A 1 177 ? 26.288 9.603 -9.877 1.00 26.64 177 PRO A O 1
ATOM 1318 N N . THR A 1 178 ? 25.297 10.320 -11.756 1.00 25.79 178 THR A N 1
ATOM 1319 C CA . THR A 1 178 ? 26.586 10.473 -12.458 1.00 26.42 178 THR A CA 1
ATOM 1320 C C . THR A 1 178 ? 27.163 11.891 -12.384 1.00 26.99 178 THR A C 1
ATOM 1321 O O . THR A 1 178 ? 28.262 12.142 -12.904 1.00 28.23 178 THR A O 1
ATOM 1325 N N . ASP A 1 179 ? 26.405 12.817 -11.797 1.00 26.55 179 ASP A N 1
ATOM 1326 C CA . ASP A 1 179 ? 26.790 14.237 -11.743 1.00 26.63 179 ASP A CA 1
ATOM 1327 C C . ASP A 1 179 ? 27.968 14.440 -10.793 1.00 27.02 179 ASP A C 1
ATOM 1328 O O . ASP A 1 179 ? 27.907 14.051 -9.633 1.00 25.48 179 ASP A O 1
ATOM 1333 N N . PRO A 1 180 ? 29.059 15.032 -11.291 1.00 27.38 180 PRO A N 1
ATOM 1334 C CA . PRO A 1 180 ? 30.210 15.276 -10.393 1.00 27.95 180 PRO A CA 1
ATOM 1335 C C . PRO A 1 180 ? 29.932 16.187 -9.190 1.00 27.78 180 PRO A C 1
ATOM 1336 O O . PRO A 1 180 ? 30.497 15.959 -8.092 1.00 26.54 180 PRO A O 1
ATOM 1340 N N . ALA A 1 181 ? 29.095 17.197 -9.379 1.00 28.34 181 ALA A N 1
ATOM 1341 C CA . ALA A 1 181 ? 28.707 18.080 -8.275 1.00 28.79 181 ALA A CA 1
ATOM 1342 C C . ALA A 1 181 ? 28.104 17.253 -7.118 1.00 28.04 181 ALA A C 1
ATOM 1343 O O . ALA A 1 181 ? 28.324 17.569 -5.939 1.00 28.08 181 ALA A O 1
ATOM 1345 N N . LEU A 1 182 ? 27.384 16.155 -7.424 1.00 26.83 182 LEU A N 1
ATOM 1346 C CA . LEU A 1 182 ? 26.834 15.258 -6.386 1.00 26.41 182 LEU A CA 1
ATOM 1347 C C . LEU A 1 182 ? 27.917 14.525 -5.593 1.00 25.63 182 LEU A C 1
ATOM 1348 O O . LEU A 1 182 ? 27.876 14.443 -4.345 1.00 25.02 182 LEU A O 1
ATOM 1356 N N . ALA A 1 183 ? 28.913 13.993 -6.295 1.00 24.48 183 ALA A N 1
ATOM 1357 C CA . ALA A 1 183 ? 29.974 13.238 -5.641 1.00 23.68 183 ALA A CA 1
ATOM 1358 C C . ALA A 1 183 ? 30.702 14.185 -4.681 1.00 22.35 183 ALA A C 1
ATOM 1359 O O . ALA A 1 183 ? 31.122 13.800 -3.572 1.00 22.82 183 ALA A O 1
ATOM 1361 N N . GLU A 1 184 ? 30.825 15.425 -5.139 1.00 20.93 184 GLU A N 1
ATOM 1362 C CA . GLU A 1 184 ? 31.509 16.436 -4.301 1.00 19.25 184 GLU A CA 1
ATOM 1363 C C . GLU A 1 184 ? 30.703 16.732 -3.056 1.00 18.14 184 GLU A C 1
ATOM 1364 O O . GLU A 1 184 ? 31.293 16.858 -1.951 1.00 17.33 184 GLU A O 1
ATOM 1370 N N . ARG A 1 185 ? 29.410 16.946 -3.222 1.00 18.68 185 ARG A N 1
ATOM 1371 C CA . ARG A 1 185 ? 28.559 17.213 -2.063 1.00 19.17 185 ARG A CA 1
ATOM 1372 C C . ARG A 1 185 ? 28.600 16.078 -1.035 1.00 19.70 185 ARG A C 1
ATOM 1373 O O . ARG A 1 185 ? 28.543 16.332 0.181 1.00 19.27 185 ARG A O 1
ATOM 1381 N N . ILE A 1 186 ? 28.680 14.828 -1.516 1.00 19.52 186 ILE A N 1
ATOM 1382 C CA . ILE A 1 186 ? 28.781 13.698 -0.604 1.00 20.23 186 ILE A CA 1
ATOM 1383 C C . ILE A 1 186 ? 30.111 13.685 0.143 1.00 19.18 186 ILE A C 1
ATOM 1384 O O . ILE A 1 186 ? 30.158 13.555 1.382 1.00 19.76 186 ILE A O 1
ATOM 1389 N N . ALA A 1 187 ? 31.210 13.880 -0.586 1.00 18.54 187 ALA A N 1
ATOM 1390 C CA . ALA A 1 187 ? 32.513 13.964 0.040 1.00 18.56 187 ALA A CA 1
ATOM 1391 C C . ALA A 1 187 ? 32.562 15.135 1.039 1.00 18.73 187 ALA A C 1
ATOM 1392 O O . ALA A 1 187 ? 33.148 15.015 2.089 1.00 18.79 187 ALA A O 1
ATOM 1394 N N . ASP A 1 188 ? 31.923 16.252 0.682 1.00 17.52 188 ASP A N 1
ATOM 1395 C CA . ASP A 1 188 ? 31.892 17.420 1.567 1.00 17.46 188 ASP A CA 1
ATOM 1396 C C . ASP A 1 188 ? 31.329 17.082 2.938 1.00 18.05 188 ASP A C 1
ATOM 1397 O O . ASP A 1 188 ? 31.915 17.496 3.953 1.00 19.76 188 ASP A O 1
ATOM 1402 N N . VAL A 1 189 ? 30.247 16.312 2.976 1.00 20.05 189 VAL A N 1
ATOM 1403 C CA . VAL A 1 189 ? 29.653 15.980 4.275 1.00 21.50 189 VAL A CA 1
ATOM 1404 C C . VAL A 1 189 ? 30.377 14.824 4.968 1.00 22.53 189 VAL A C 1
ATOM 1405 O O . VAL A 1 189 ? 30.441 14.804 6.214 1.00 23.82 189 VAL A O 1
ATOM 1409 N N . LEU A 1 190 ? 30.952 13.908 4.187 1.00 21.45 190 LEU A N 1
ATOM 1410 C CA . LEU A 1 190 ? 31.576 12.713 4.785 1.00 23.61 190 LEU A CA 1
ATOM 1411 C C . LEU A 1 190 ? 32.972 12.926 5.275 1.00 23.40 190 LEU A C 1
ATOM 1412 O O . LEU A 1 190 ? 33.396 12.323 6.303 1.00 23.30 190 LEU A O 1
ATOM 1417 N N . ASN A 1 191 ? 33.714 13.777 4.571 1.00 23.01 191 ASN A N 1
ATOM 1418 C CA . ASN A 1 191 ? 35.137 13.923 4.876 1.00 23.57 191 ASN A CA 1
ATOM 1419 C C . ASN A 1 191 ? 35.440 14.231 6.332 1.00 22.87 191 ASN A C 1
ATOM 1420 O O . ASN A 1 191 ? 36.384 13.649 6.869 1.00 24.40 191 ASN A O 1
ATOM 1428 N N . PRO A 1 192 ? 34.688 15.138 6.991 1.00 23.00 192 PRO A N 1
ATOM 1429 C CA . PRO A 1 192 ? 34.996 15.418 8.388 1.00 23.37 192 PRO A CA 1
ATOM 1430 C C . PRO A 1 192 ? 34.799 14.198 9.312 1.00 22.65 192 PRO A C 1
ATOM 1431 O O . PRO A 1 192 ? 35.545 14.057 10.297 1.00 21.97 192 PRO A O 1
ATOM 1435 N N . LEU A 1 193 ? 33.847 13.329 8.971 1.00 21.58 193 LEU A N 1
ATOM 1436 C CA . LEU A 1 193 ? 33.573 12.188 9.836 1.00 21.99 193 LEU A CA 1
ATOM 1437 C C . LEU A 1 193 ? 34.724 11.215 9.623 1.00 21.26 193 LEU A C 1
ATOM 1438 O O . LEU A 1 193 ? 35.257 10.650 10.586 1.00 21.14 193 LEU A O 1
ATOM 1443 N N . THR A 1 194 ? 35.110 11.033 8.372 1.00 20.42 194 THR A N 1
ATOM 1444 C CA . THR A 1 194 ? 36.216 10.129 8.055 1.00 20.72 194 THR A CA 1
ATOM 1445 C C . THR A 1 194 ? 37.521 10.606 8.695 1.00 20.76 194 THR A C 1
ATOM 1446 O O . THR A 1 194 ? 38.300 9.799 9.235 1.00 21.51 194 THR A O 1
ATOM 1452 N N . ALA A 1 195 ? 37.783 11.910 8.659 1.00 19.76 195 ALA A N 1
ATOM 1453 C CA . ALA A 1 195 ? 39.006 12.442 9.321 1.00 19.60 195 ALA A CA 1
ATOM 1454 C C . ALA A 1 195 ? 38.993 12.173 10.822 1.00 20.59 195 ALA A C 1
ATOM 1455 O O . ALA A 1 195 ? 40.006 11.835 11.414 1.00 21.80 195 ALA A O 1
ATOM 1457 N N . TYR A 1 196 ? 37.839 12.388 11.458 1.00 20.53 196 TYR A N 1
ATOM 1458 C CA . TYR A 1 196 ? 37.683 12.086 12.883 1.00 20.86 196 TYR A CA 1
ATOM 1459 C C . TYR A 1 196 ? 37.971 10.598 13.137 1.00 20.60 196 TYR A C 1
ATOM 1460 O O . TYR A 1 196 ? 38.728 10.257 14.051 1.00 21.44 196 TYR A O 1
ATOM 1469 N N . LEU A 1 197 ? 37.404 9.742 12.309 1.00 19.84 197 LEU A N 1
ATOM 1470 C CA . LEU A 1 197 ? 37.617 8.291 12.513 1.00 19.94 197 LEU A CA 1
ATOM 1471 C C . LEU A 1 197 ? 39.079 7.931 12.264 1.00 19.95 197 LEU A C 1
ATOM 1472 O O . LEU A 1 197 ? 39.625 7.044 12.958 1.00 20.05 197 LEU A O 1
ATOM 1477 N N . LYS A 1 198 ? 39.710 8.591 11.294 1.00 18.74 198 LYS A N 1
ATOM 1478 C CA . LYS A 1 198 ? 41.132 8.301 11.009 1.00 19.25 198 LYS A CA 1
ATOM 1479 C C . LYS A 1 198 ? 41.992 8.608 12.230 1.00 19.21 198 LYS A C 1
ATOM 1480 O O . LYS A 1 198 ? 42.951 7.865 12.553 1.00 20.12 198 LYS A O 1
ATOM 1486 N N . ALA A 1 199 ? 41.660 9.693 12.947 1.00 18.85 199 ALA A N 1
ATOM 1487 C CA . ALA A 1 199 ? 42.391 10.010 14.155 1.00 20.37 199 ALA A CA 1
ATOM 1488 C C . ALA A 1 199 ? 42.187 8.961 15.242 1.00 19.75 199 ALA A C 1
ATOM 1489 O O . ALA A 1 199 ? 43.130 8.653 15.986 1.00 20.56 199 ALA A O 1
ATOM 1491 N N . ARG A 1 200 ? 40.966 8.431 15.337 1.00 19.30 200 ARG A N 1
ATOM 1492 C CA . ARG A 1 200 ? 40.674 7.349 16.280 1.00 19.54 200 ARG A CA 1
ATOM 1493 C C . ARG A 1 200 ? 41.424 6.087 15.887 1.00 18.86 200 ARG A C 1
ATOM 1494 O O . ARG A 1 200 ? 41.948 5.383 16.760 1.00 19.47 200 ARG A O 1
ATOM 1502 N N . CYS A 1 201 ? 41.488 5.783 14.595 1.00 18.32 201 CYS A N 1
ATOM 1503 C CA . CYS A 1 201 ? 42.294 4.624 14.145 1.00 17.68 201 CYS A CA 1
ATOM 1504 C C . CYS A 1 201 ? 43.773 4.757 14.541 1.00 17.92 201 CYS A C 1
ATOM 1505 O O . CYS A 1 201 ? 44.426 3.796 15.038 1.00 18.01 201 CYS A O 1
ATOM 1508 N N . ALA A 1 202 ? 44.341 5.950 14.317 1.00 15.83 202 ALA A N 1
ATOM 1509 C CA . ALA A 1 202 ? 45.727 6.178 14.725 1.00 16.09 202 ALA A CA 1
ATOM 1510 C C . ALA A 1 202 ? 45.896 5.957 16.237 1.00 15.93 202 ALA A C 1
ATOM 1511 O O . ALA A 1 202 ? 46.940 5.454 16.703 1.00 16.69 202 ALA A O 1
ATOM 1513 N N . GLU A 1 203 ? 44.899 6.390 17.013 1.00 16.85 203 GLU A N 1
ATOM 1514 C CA . GLU A 1 203 ? 44.966 6.256 18.460 1.00 17.77 203 GLU A CA 1
ATOM 1515 C C . GLU A 1 203 ? 44.953 4.779 18.879 1.00 18.28 203 GLU A C 1
ATOM 1516 O O . GLU A 1 203 ? 45.733 4.364 19.795 1.00 18.03 203 GLU A O 1
ATOM 1526 N N . ARG A 1 204 ? 44.112 4.000 18.225 1.00 17.85 204 ARG A N 1
ATOM 1527 C CA . ARG A 1 204 ? 44.062 2.556 18.574 1.00 17.70 204 ARG A CA 1
ATOM 1528 C C . ARG A 1 204 ? 45.293 1.847 18.068 1.00 17.54 204 ARG A C 1
ATOM 1529 O O . ARG A 1 204 ? 45.762 0.859 18.690 1.00 18.57 204 ARG A O 1
ATOM 1537 N N . ARG A 1 205 ? 45.859 2.306 16.946 1.00 15.45 205 ARG A N 1
ATOM 1538 C CA . ARG A 1 205 ? 47.152 1.708 16.494 1.00 15.37 205 ARG A CA 1
ATOM 1539 C C . ARG A 1 205 ? 48.228 1.974 17.563 1.00 15.27 205 ARG A C 1
ATOM 1540 O O . ARG A 1 205 ? 49.126 1.134 17.818 1.00 15.46 205 ARG A O 1
ATOM 1548 N N . ALA A 1 206 ? 48.183 3.131 18.212 1.00 13.97 206 ALA A N 1
ATOM 1549 C CA . ALA A 1 206 ? 49.134 3.402 19.286 1.00 15.81 206 ALA A CA 1
ATOM 1550 C C . ALA A 1 206 ? 48.904 2.535 20.498 1.00 17.66 206 ALA A C 1
ATOM 1551 O O . ALA A 1 206 ? 49.852 2.151 21.184 1.00 16.83 206 ALA A O 1
ATOM 1553 N N . ASP A 1 207 ? 47.620 2.276 20.802 1.00 17.85 207 ASP A N 1
ATOM 1554 C CA . ASP A 1 207 ? 47.259 1.557 22.048 1.00 20.00 207 ASP A CA 1
ATOM 1555 C C . ASP A 1 207 ? 45.993 0.732 21.819 1.00 19.31 207 ASP A C 1
ATOM 1556 O O . ASP A 1 207 ? 44.901 1.187 22.174 1.00 19.97 207 ASP A O 1
ATOM 1561 N N . PRO A 1 208 ? 46.139 -0.433 21.194 1.00 19.00 208 PRO A N 1
ATOM 1562 C CA . PRO A 1 208 ? 44.959 -1.208 20.810 1.00 19.13 208 PRO A CA 1
ATOM 1563 C C . PRO A 1 208 ? 44.311 -1.855 21.999 1.00 20.77 208 PRO A C 1
ATOM 1564 O O . PRO A 1 208 ? 45.010 -2.305 22.932 1.00 21.71 208 PRO A O 1
ATOM 1568 N N . GLY A 1 209 ? 42.986 -1.930 21.931 1.00 19.39 209 GLY A N 1
ATOM 1569 C CA . GLY A 1 209 ? 42.199 -2.734 22.877 1.00 20.54 209 GLY A CA 1
ATOM 1570 C C . GLY A 1 209 ? 41.417 -3.756 22.073 1.00 20.90 209 GLY A C 1
ATOM 1571 O O . GLY A 1 209 ? 41.943 -4.338 21.138 1.00 21.31 209 GLY A O 1
ATOM 1572 N N . ASP A 1 210 ? 40.181 -4.026 22.475 1.00 22.44 210 ASP A N 1
ATOM 1573 C CA . ASP A 1 210 ? 39.404 -5.018 21.735 1.00 22.22 210 ASP A CA 1
ATOM 1574 C C . ASP A 1 210 ? 38.107 -4.435 21.211 1.00 21.94 210 ASP A C 1
ATOM 1575 O O . ASP A 1 210 ? 37.220 -5.206 20.823 1.00 22.55 210 ASP A O 1
ATOM 1583 N N . ASP A 1 211 ? 38.009 -3.101 21.171 1.00 18.92 211 ASP A N 1
ATOM 1584 C CA . ASP A 1 211 ? 36.931 -2.471 20.364 1.00 17.56 211 ASP A CA 1
ATOM 1585 C C . ASP A 1 211 ? 37.147 -2.764 18.867 1.00 18.13 211 ASP A C 1
ATOM 1586 O O . ASP A 1 211 ? 38.205 -3.275 18.466 1.00 17.99 211 ASP A O 1
ATOM 1594 N N . LEU A 1 212 ? 36.155 -2.446 18.028 1.00 19.80 212 LEU A N 1
ATOM 1595 C CA . LEU A 1 212 ? 36.210 -2.860 16.652 1.00 18.85 212 LEU A CA 1
ATOM 1596 C C . LEU A 1 212 ? 37.283 -2.079 15.877 1.00 20.15 212 LEU A C 1
ATOM 1597 O O . LEU A 1 212 ? 37.909 -2.670 14.996 1.00 20.02 212 LEU A O 1
ATOM 1602 N N . ILE A 1 213 ? 37.489 -0.794 16.195 1.00 18.76 213 ILE A N 1
ATOM 1603 C CA . ILE A 1 213 ? 38.6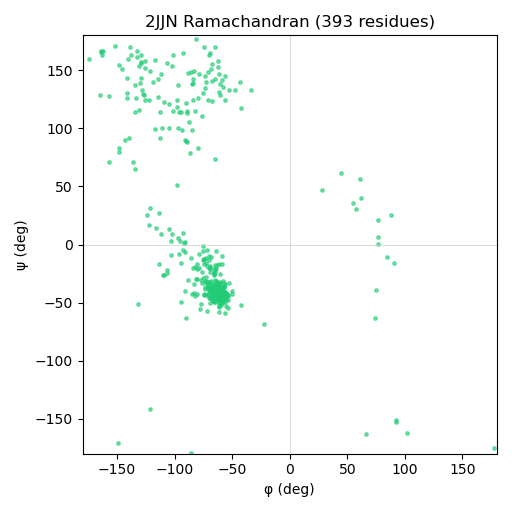07 -0.045 15.530 1.00 18.12 213 ILE A CA 1
ATOM 1604 C C . ILE A 1 213 ? 39.940 -0.745 15.819 1.00 18.65 213 ILE A C 1
ATOM 1605 O O . ILE A 1 213 ? 40.731 -0.956 14.896 1.00 17.78 213 ILE A O 1
ATOM 1610 N N . SER A 1 214 ? 40.208 -1.066 17.090 1.00 19.10 214 SER A N 1
ATOM 1611 C CA . SER A 1 214 ? 41.461 -1.798 17.414 1.00 18.12 214 SER A CA 1
ATOM 1612 C C . SER A 1 214 ? 41.554 -3.101 16.655 1.00 17.84 214 SER A C 1
ATOM 1613 O O . SER A 1 214 ? 42.629 -3.472 16.139 1.00 18.27 214 SER A O 1
ATOM 1616 N N . ARG A 1 215 ? 40.437 -3.847 16.579 1.00 19.26 215 ARG A N 1
ATOM 1617 C CA . ARG A 1 215 ? 40.477 -5.094 15.863 1.00 19.15 215 ARG A CA 1
ATOM 1618 C C . ARG A 1 215 ? 40.710 -4.891 14.370 1.00 18.43 215 ARG A C 1
ATOM 1619 O O . ARG A 1 215 ? 41.406 -5.702 13.745 1.00 19.76 215 ARG A O 1
ATOM 1633 N N . LEU A 1 216 ? 40.171 -3.798 13.829 1.00 18.49 216 LEU A N 1
ATOM 1634 C CA . LEU A 1 216 ? 40.366 -3.505 12.407 1.00 17.76 216 LEU A CA 1
ATOM 1635 C C . LEU A 1 216 ? 41.842 -3.135 12.132 1.00 18.70 216 LEU A C 1
ATOM 1636 O O . LEU A 1 216 ? 42.414 -3.520 11.105 1.00 18.90 216 LEU A O 1
ATOM 1641 N N . VAL A 1 217 ? 42.456 -2.405 13.058 1.00 17.52 217 VAL A N 1
ATOM 1642 C CA . VAL A 1 217 ? 43.884 -2.031 12.897 1.00 18.70 217 VAL A CA 1
ATOM 1643 C C . VAL A 1 217 ? 44.804 -3.244 13.046 1.00 17.63 217 VAL A C 1
ATOM 1644 O O . VAL A 1 217 ? 45.876 -3.343 12.389 1.00 18.22 217 VAL A O 1
ATOM 1650 N N . LEU A 1 218 ? 44.416 -4.161 13.935 1.00 18.33 218 LEU A N 1
ATOM 1651 C CA . LEU A 1 218 ? 45.278 -5.332 14.154 1.00 17.89 218 LEU A CA 1
ATOM 1652 C C . LEU A 1 218 ? 45.028 -6.490 13.171 1.00 18.03 218 LEU A C 1
ATOM 1653 O O . LEU A 1 218 ? 45.838 -7.417 13.096 1.00 20.03 218 LEU A O 1
ATOM 1658 N N . ALA A 1 219 ? 43.925 -6.417 12.406 1.00 14.76 219 ALA A N 1
ATOM 1659 C CA . ALA A 1 219 ? 43.556 -7.489 11.480 1.00 15.05 219 ALA A CA 1
ATOM 1660 C C . ALA A 1 219 ? 44.579 -7.645 10.358 1.00 15.58 219 ALA A C 1
ATOM 1661 O O . ALA A 1 219 ? 45.156 -6.656 9.839 1.00 16.54 219 ALA A O 1
ATOM 1663 N N . GLU A 1 220 ? 44.820 -8.893 9.982 1.00 16.40 220 GLU A N 1
ATOM 1664 C CA . GLU A 1 220 ? 45.662 -9.146 8.837 1.00 17.10 220 GLU A CA 1
ATOM 1665 C C . GLU A 1 220 ? 45.342 -10.503 8.283 1.00 16.86 220 GLU A C 1
ATOM 1666 O O . GLU A 1 220 ? 45.322 -11.473 9.047 1.00 18.16 220 GLU A O 1
ATOM 1672 N N . VAL A 1 221 ? 45.069 -10.555 6.983 1.00 17.73 221 VAL A N 1
ATOM 1673 C CA . VAL A 1 221 ? 44.736 -11.810 6.313 1.00 17.67 221 VAL A CA 1
ATOM 1674 C C . VAL A 1 221 ? 45.544 -11.846 5.046 1.00 18.44 221 VAL A C 1
ATOM 1675 O O . VAL A 1 221 ? 45.534 -10.897 4.262 1.00 17.40 221 VAL A O 1
ATOM 1679 N N . ASP A 1 222 ? 46.304 -12.929 4.860 1.00 19.66 222 ASP A N 1
ATOM 1680 C CA . ASP A 1 222 ? 47.192 -13.066 3.715 1.00 21.23 222 ASP A CA 1
ATOM 1681 C C . ASP A 1 222 ? 48.162 -11.904 3.593 1.00 21.02 222 ASP A C 1
ATOM 1682 O O . ASP A 1 222 ? 48.533 -11.505 2.482 1.00 22.50 222 ASP A O 1
ATOM 1687 N N . GLY A 1 223 ? 48.612 -11.388 4.734 1.00 20.84 223 GLY A N 1
ATOM 1688 C CA . GLY A 1 223 ? 49.569 -10.283 4.726 1.00 21.65 223 GLY A CA 1
ATOM 1689 C C . GLY A 1 223 ? 48.957 -8.926 4.412 1.00 21.60 223 GLY A C 1
ATOM 1690 O O . GLY A 1 223 ? 49.674 -7.919 4.387 1.00 22.79 223 GLY A O 1
ATOM 1691 N N . ARG A 1 224 ? 47.651 -8.881 4.187 1.00 21.96 224 ARG A N 1
ATOM 1692 C CA . ARG A 1 224 ? 46.968 -7.612 3.898 1.00 20.37 224 ARG A CA 1
ATOM 1693 C C . ARG A 1 224 ? 46.489 -6.980 5.205 1.00 18.25 224 ARG A C 1
ATOM 1694 O O . ARG A 1 224 ? 45.775 -7.625 5.964 1.00 18.25 224 ARG A O 1
ATOM 1702 N N . ALA A 1 225 ? 46.930 -5.750 5.500 1.00 17.49 225 ALA A N 1
ATOM 1703 C CA . ALA A 1 225 ? 46.448 -5.055 6.666 1.00 16.52 225 ALA A CA 1
ATOM 1704 C C . ALA A 1 225 ? 45.917 -3.709 6.195 1.00 15.44 225 ALA A C 1
ATOM 1705 O O . ALA A 1 225 ? 46.293 -3.213 5.104 1.00 17.54 225 ALA A O 1
ATOM 1707 N N . LEU A 1 226 ? 45.049 -3.123 6.975 1.00 14.20 226 LEU A N 1
ATOM 1708 C CA . LEU A 1 226 ? 44.490 -1.810 6.625 1.00 13.24 226 LEU A CA 1
ATOM 1709 C C . LEU A 1 226 ? 45.395 -0.717 7.091 1.00 13.57 226 LEU A C 1
ATOM 1710 O O . LEU A 1 226 ? 45.890 -0.774 8.222 1.00 13.68 226 LEU A O 1
ATOM 1715 N N . ASP A 1 227 ? 45.577 0.304 6.258 1.00 13.65 227 ASP A N 1
ATOM 1716 C CA . ASP A 1 227 ? 46.139 1.546 6.809 1.00 13.16 227 ASP A CA 1
ATOM 1717 C C . ASP A 1 227 ? 45.054 2.381 7.490 1.00 13.78 227 ASP A C 1
ATOM 1718 O O . ASP A 1 227 ? 43.897 1.977 7.531 1.00 13.27 227 ASP A O 1
ATOM 1723 N N . ASP A 1 228 ? 45.419 3.507 8.102 1.00 17.31 228 ASP A N 1
ATOM 1724 C CA . ASP A 1 228 ? 44.410 4.219 8.882 1.00 17.06 228 ASP A CA 1
ATOM 1725 C C . ASP A 1 228 ? 43.314 4.784 7.958 1.00 18.59 228 ASP A C 1
ATOM 1726 O O . ASP A 1 228 ? 42.163 4.834 8.332 1.00 18.97 228 ASP A O 1
ATOM 1731 N N . GLU A 1 229 ? 43.730 5.232 6.774 1.00 19.73 229 GLU A N 1
ATOM 1732 C CA . GLU A 1 229 ? 42.764 5.714 5.763 1.00 20.19 229 GLU A CA 1
ATOM 1733 C C . GLU A 1 229 ? 41.715 4.637 5.465 1.00 19.59 229 GLU A C 1
ATOM 1734 O O . GLU A 1 229 ? 40.506 4.885 5.524 1.00 20.64 229 GLU A O 1
ATOM 1740 N N . GLU A 1 230 ? 42.170 3.435 5.128 1.00 19.72 230 GLU A N 1
ATOM 1741 C CA . GLU A 1 230 ? 41.231 2.337 4.816 1.00 19.81 230 GLU A CA 1
ATOM 1742 C C . GLU A 1 230 ? 40.369 1.983 6.009 1.00 19.69 230 GLU A C 1
ATOM 1743 O O . GLU A 1 230 ? 39.155 1.772 5.878 1.00 20.81 230 GLU A O 1
ATOM 1749 N N . ALA A 1 231 ? 40.969 1.867 7.197 1.00 18.57 231 ALA A N 1
ATOM 1750 C CA . ALA A 1 231 ? 40.181 1.534 8.384 1.00 18.97 231 ALA A CA 1
ATOM 1751 C C . ALA A 1 231 ? 39.141 2.615 8.681 1.00 18.72 231 ALA A C 1
ATOM 1752 O O . ALA A 1 231 ? 38.038 2.323 9.102 1.00 19.97 231 ALA A O 1
ATOM 1754 N N . ALA A 1 232 ? 39.548 3.870 8.501 1.00 19.34 232 ALA A N 1
ATOM 1755 C CA . ALA A 1 232 ? 38.640 5.001 8.757 1.00 19.47 232 ALA A CA 1
ATOM 1756 C C . ALA A 1 232 ? 37.498 5.032 7.756 1.00 20.36 232 ALA A C 1
ATOM 1757 O O . ALA A 1 232 ? 36.320 5.271 8.139 1.00 21.00 232 ALA A O 1
ATOM 1759 N N . ASN A 1 233 ? 37.822 4.799 6.494 1.00 20.37 233 ASN A N 1
ATOM 1760 C CA . ASN A 1 233 ? 36.763 4.758 5.471 1.00 21.84 233 ASN A CA 1
ATOM 1761 C C . ASN A 1 233 ? 35.835 3.590 5.681 1.00 22.13 233 ASN A C 1
ATOM 1762 O O . ASN A 1 233 ? 34.592 3.724 5.600 1.00 22.92 233 ASN A O 1
ATOM 1767 N N . PHE A 1 234 ? 36.399 2.436 5.969 1.00 21.49 234 PHE A N 1
ATOM 1768 C CA . PHE A 1 234 ? 35.535 1.294 6.281 1.00 22.10 234 PHE A CA 1
ATOM 1769 C C . PHE A 1 234 ? 34.669 1.567 7.511 1.00 22.29 234 PHE A C 1
ATOM 1770 O O . PHE A 1 234 ? 33.451 1.284 7.518 1.00 23.71 234 PHE A O 1
ATOM 1778 N N . SER A 1 235 ? 35.263 2.151 8.561 1.00 22.49 235 SER A N 1
ATOM 1779 C CA . SER A 1 235 ? 34.496 2.483 9.754 1.00 23.38 235 SER A CA 1
ATOM 1780 C C . SER A 1 235 ? 33.400 3.499 9.465 1.00 23.90 235 SER A C 1
ATOM 1781 O O . SER A 1 235 ? 32.361 3.425 10.077 1.00 23.55 235 SER A O 1
ATOM 1784 N N . THR A 1 236 ? 33.659 4.425 8.535 1.00 23.67 236 THR A N 1
ATOM 1785 C CA . THR A 1 236 ? 32.664 5.429 8.092 1.00 24.12 236 THR A CA 1
ATOM 1786 C C . THR A 1 236 ? 31.453 4.706 7.465 1.00 24.78 236 THR A C 1
ATOM 1787 O O . THR A 1 236 ? 30.298 4.990 7.819 1.00 25.42 236 THR A O 1
ATOM 1793 N N . ALA A 1 237 ? 31.737 3.800 6.536 1.00 24.99 237 ALA A N 1
ATOM 1794 C CA . ALA A 1 237 ? 30.706 2.977 5.842 1.00 26.98 237 ALA A CA 1
ATOM 1795 C C . ALA A 1 237 ? 29.914 2.189 6.848 1.00 27.40 237 ALA A C 1
ATOM 1796 O O . ALA A 1 237 ? 28.675 2.136 6.807 1.00 27.89 237 ALA A O 1
ATOM 1798 N N . LEU A 1 238 ? 30.633 1.523 7.743 1.00 27.85 238 LEU A N 1
ATOM 1799 C CA . LEU A 1 238 ? 29.990 0.653 8.710 1.00 28.59 238 LEU A CA 1
ATOM 1800 C C . LEU A 1 238 ? 29.041 1.487 9.540 1.00 28.72 238 LEU A C 1
ATOM 1801 O O . LEU A 1 238 ? 27.864 1.121 9.730 1.00 29.90 238 LEU A O 1
ATOM 1806 N N . LEU A 1 239 ? 29.526 2.654 9.978 1.00 30.02 239 LEU A N 1
ATOM 1807 C CA . LEU A 1 239 ? 28.768 3.573 10.808 1.00 30.74 239 LEU A CA 1
ATOM 1808 C C . LEU A 1 239 ? 27.507 4.086 10.117 1.00 31.49 239 LEU A C 1
ATOM 1809 O O . LEU A 1 239 ? 26.400 3.922 10.647 1.00 31.91 239 LEU A O 1
ATOM 1817 N N . LEU A 1 240 ? 27.671 4.717 8.963 1.00 30.48 240 LEU A N 1
ATOM 1818 C CA . LEU A 1 240 ? 26.510 5.217 8.213 1.00 32.56 240 LEU A CA 1
ATOM 1819 C C . LEU A 1 240 ? 25.575 4.103 7.730 1.00 33.75 240 LEU A C 1
ATOM 1820 O O . LEU A 1 240 ? 24.340 4.268 7.808 1.00 33.80 240 LEU A O 1
ATOM 1825 N N . ALA A 1 241 ? 26.149 3.011 7.204 1.00 33.78 241 ALA A N 1
ATOM 1826 C CA . ALA A 1 241 ? 25.369 1.886 6.647 1.00 36.12 241 ALA A CA 1
ATOM 1827 C C . ALA A 1 241 ? 24.510 1.244 7.699 1.00 35.99 241 ALA A C 1
ATOM 1828 O O . ALA A 1 241 ? 23.396 0.748 7.408 1.00 38.71 241 ALA A O 1
ATOM 1830 N N . GLY A 1 242 ? 25.015 1.210 8.918 1.00 36.11 242 GLY A N 1
ATOM 1831 C CA . GLY A 1 242 ? 24.278 0.568 10.005 1.00 35.90 242 GLY A CA 1
ATOM 1832 C C . GLY A 1 242 ? 23.277 1.517 10.586 1.00 35.65 242 GLY A C 1
ATOM 1833 O O . GLY A 1 242 ? 22.283 1.118 11.224 1.00 35.93 242 GLY A O 1
ATOM 1834 N N . HIS A 1 243 ? 23.509 2.793 10.344 1.00 32.91 243 HIS A N 1
ATOM 1835 C CA . HIS A 1 243 ? 22.696 3.751 11.041 1.00 30.32 243 HIS A CA 1
ATOM 1836 C C . HIS A 1 243 ? 21.455 4.060 10.230 1.00 30.50 243 HIS A C 1
ATOM 1837 O O . HIS A 1 243 ? 20.317 3.790 10.678 1.00 31.32 243 HIS A O 1
ATOM 1849 N N . ILE A 1 244 ? 21.659 4.624 9.047 1.00 29.01 244 ILE A N 1
ATOM 1850 C CA . ILE A 1 244 ? 20.555 4.973 8.165 1.00 28.93 244 ILE A CA 1
ATOM 1851 C C . ILE A 1 244 ? 19.513 3.837 8.154 1.00 28.17 244 ILE A C 1
ATOM 1852 O O . ILE A 1 244 ? 18.281 4.044 8.365 1.00 25.76 244 ILE A O 1
ATOM 1860 N N . THR A 1 245 ? 20.000 2.636 7.904 1.00 28.07 245 THR A N 1
ATOM 1861 C CA . THR A 1 245 ? 19.110 1.531 7.520 1.00 28.05 245 THR A CA 1
ATOM 1862 C C . THR A 1 245 ? 18.354 1.062 8.731 1.00 27.82 245 THR A C 1
ATOM 1863 O O . THR A 1 245 ? 17.163 0.784 8.664 1.00 25.94 245 THR A O 1
ATOM 1867 N N . THR A 1 246 ? 19.026 0.956 9.852 1.00 27.64 246 THR A N 1
ATOM 1868 C CA . THR A 1 246 ? 18.356 0.429 11.015 1.00 27.45 246 THR A CA 1
ATOM 1869 C C . THR A 1 246 ? 17.318 1.428 11.503 1.00 26.41 246 THR A C 1
ATOM 1870 O O . THR A 1 246 ? 16.172 1.050 11.818 1.00 28.65 246 THR A O 1
ATOM 1876 N N . THR A 1 247 ? 17.633 2.730 11.421 1.00 24.75 247 THR A N 1
ATOM 1877 C CA . THR A 1 247 ? 16.658 3.785 11.735 1.00 22.89 247 THR A CA 1
ATOM 1878 C C . THR A 1 247 ? 15.406 3.738 10.808 1.00 23.48 247 THR A C 1
ATOM 1879 O O . THR A 1 247 ? 14.281 3.727 11.292 1.00 24.72 247 THR A O 1
ATOM 1883 N N . VAL A 1 248 ? 15.622 3.676 9.506 1.00 20.28 248 VAL A N 1
ATOM 1884 C CA . VAL A 1 248 ? 14.521 3.533 8.545 1.00 19.04 248 VAL A CA 1
ATOM 1885 C C . VAL A 1 248 ? 13.731 2.226 8.754 1.00 17.69 248 VAL A C 1
ATOM 1886 O O . VAL A 1 248 ? 12.491 2.228 8.670 1.00 18.36 248 VAL A O 1
ATOM 1890 N N . LEU A 1 249 ? 14.420 1.117 8.989 1.00 18.43 249 LEU A N 1
ATOM 1891 C CA . LEU A 1 249 ? 13.702 -0.157 9.147 1.00 17.76 249 LEU A CA 1
ATOM 1892 C C . LEU A 1 249 ? 12.781 -0.124 10.352 1.00 18.03 249 LEU A C 1
ATOM 1893 O O . LEU A 1 249 ? 11.623 -0.551 10.253 1.00 17.41 249 LEU A O 1
ATOM 1898 N N . LEU A 1 250 ? 13.279 0.405 11.480 1.00 18.43 250 LEU A N 1
ATOM 1899 C CA . LEU A 1 250 ? 12.408 0.360 12.682 1.00 18.51 250 LEU A CA 1
ATOM 1900 C C . LEU A 1 250 ? 11.150 1.190 12.472 1.00 18.34 250 LEU A C 1
ATOM 1901 O O . LEU A 1 250 ? 10.039 0.749 12.841 1.00 17.80 250 LEU A O 1
ATOM 1906 N N . GLY A 1 251 ? 11.281 2.374 11.853 1.00 18.23 251 GLY A N 1
ATOM 1907 C CA . GLY A 1 251 ? 10.075 3.170 11.471 1.00 18.13 251 GLY A CA 1
ATOM 1908 C C . GLY A 1 251 ? 9.154 2.313 10.583 1.00 18.17 251 GLY A C 1
ATOM 1909 O O . GLY A 1 251 ? 7.939 2.273 10.780 1.00 18.65 251 GLY A O 1
ATOM 1910 N N . ASN A 1 252 ? 9.731 1.642 9.571 1.00 17.98 252 ASN A N 1
ATOM 1911 C CA . ASN A 1 252 ? 8.943 0.853 8.636 1.00 17.41 252 ASN A CA 1
ATOM 1912 C C . ASN A 1 252 ? 8.226 -0.276 9.343 1.00 17.53 252 ASN A C 1
ATOM 1913 O O . ASN A 1 252 ? 7.092 -0.599 8.976 1.00 18.04 252 ASN A O 1
ATOM 1918 N N . ILE A 1 253 ? 8.869 -0.861 10.351 1.00 16.68 253 ILE A N 1
ATOM 1919 C CA . ILE A 1 253 ? 8.246 -1.979 11.077 1.00 16.89 253 ILE A CA 1
ATOM 1920 C C . ILE A 1 253 ? 7.044 -1.427 11.812 1.00 17.41 253 ILE A C 1
ATOM 1921 O O . ILE A 1 253 ? 5.959 -2.000 11.717 1.00 17.77 253 ILE A O 1
ATOM 1926 N N . VAL A 1 254 ? 7.199 -0.313 12.528 1.00 17.53 254 VAL A N 1
ATOM 1927 C CA . VAL A 1 254 ? 6.024 0.180 13.252 1.00 17.35 254 VAL A CA 1
ATOM 1928 C C . VAL A 1 254 ? 4.914 0.655 12.320 1.00 17.83 254 VAL A C 1
ATOM 1929 O O . VAL A 1 254 ? 3.695 0.379 12.552 1.00 18.63 254 VAL A O 1
ATOM 1933 N N . ARG A 1 255 ? 5.290 1.313 11.216 1.00 18.26 255 ARG A N 1
ATOM 1934 C CA . ARG A 1 255 ? 4.281 1.714 10.221 1.00 17.93 255 ARG A CA 1
ATOM 1935 C C . ARG A 1 255 ? 3.511 0.528 9.628 1.00 18.30 255 ARG A C 1
ATOM 1936 O O . ARG A 1 255 ? 2.264 0.570 9.480 1.00 18.57 255 ARG A O 1
ATOM 1944 N N . THR A 1 256 ? 4.262 -0.551 9.364 1.00 17.73 256 THR A N 1
ATOM 1945 C CA . THR A 1 256 ? 3.628 -1.719 8.724 1.00 17.51 256 THR A CA 1
ATOM 1946 C C . THR A 1 256 ? 2.718 -2.475 9.709 1.00 17.97 256 THR A C 1
ATOM 1947 O O . THR A 1 256 ? 1.600 -2.889 9.356 1.00 18.57 256 THR A O 1
ATOM 1951 N N . LEU A 1 257 ? 3.202 -2.658 10.942 1.00 18.24 257 LEU A N 1
ATOM 1952 C CA . LEU A 1 257 ? 2.335 -3.245 11.950 1.00 17.29 257 LEU A CA 1
ATOM 1953 C C . LEU A 1 257 ? 1.103 -2.394 12.220 1.00 17.96 257 LEU A C 1
ATOM 1954 O O . LEU A 1 257 ? 0.028 -2.952 12.472 1.00 18.74 257 LEU A O 1
ATOM 1959 N N . ASP A 1 258 ? 1.232 -1.059 12.153 1.00 17.72 258 ASP A N 1
ATOM 1960 C CA . ASP A 1 258 ? 0.066 -0.214 12.408 1.00 17.98 258 ASP A CA 1
ATOM 1961 C C . ASP A 1 258 ? -0.990 -0.449 11.296 1.00 19.25 258 ASP A C 1
ATOM 1962 O O . ASP A 1 258 ? -2.188 -0.255 11.536 1.00 19.07 258 ASP A O 1
ATOM 1967 N N . GLU A 1 259 ? -0.546 -0.865 10.109 1.00 18.72 259 GLU A N 1
ATOM 1968 C CA . GLU A 1 259 ? -1.449 -1.179 8.984 1.00 19.25 259 GLU A CA 1
ATOM 1969 C C . GLU A 1 259 ? -2.047 -2.560 9.123 1.00 18.80 259 GLU A C 1
ATOM 1970 O O . GLU A 1 259 ? -3.094 -2.851 8.533 1.00 19.97 259 GLU A O 1
ATOM 1976 N N . HIS A 1 260 ? -1.404 -3.430 9.914 1.00 13.59 260 HIS A N 1
ATOM 1977 C CA . HIS A 1 260 ? -1.882 -4.814 10.116 1.00 12.94 260 HIS A CA 1
ATOM 1978 C C . HIS A 1 260 ? -1.807 -5.112 11.591 1.00 14.25 260 HIS A C 1
ATOM 1979 O O . HIS A 1 260 ? -1.015 -5.957 12.026 1.00 13.00 260 HIS A O 1
ATOM 1986 N N . PRO A 1 261 ? -2.611 -4.391 12.374 1.00 18.01 261 PRO A N 1
ATOM 1987 C CA . PRO A 1 261 ? -2.423 -4.322 13.817 1.00 18.88 261 PRO A CA 1
ATOM 1988 C C . PRO A 1 261 ? -2.733 -5.597 14.573 1.00 19.99 261 PRO A C 1
ATOM 1989 O O . PRO A 1 261 ? -2.382 -5.647 15.738 1.00 21.29 261 PRO A O 1
ATOM 1993 N N . ALA A 1 262 ? -3.345 -6.611 13.918 1.00 21.44 262 ALA A N 1
ATOM 1994 C CA . ALA A 1 262 ? -3.544 -7.896 14.608 1.00 22.64 262 ALA A CA 1
ATOM 1995 C C . ALA A 1 262 ? -2.196 -8.479 14.999 1.00 21.96 262 ALA A C 1
ATOM 1996 O O . ALA A 1 262 ? -2.103 -9.272 15.949 1.00 23.74 262 ALA A O 1
ATOM 1998 N N . HIS A 1 263 ? -1.121 -8.109 14.267 1.00 20.90 263 HIS A N 1
ATOM 1999 C CA . HIS A 1 263 ? 0.188 -8.691 14.572 1.00 21.02 263 HIS A CA 1
ATOM 2000 C C . HIS A 1 263 ? 0.762 -8.230 15.891 1.00 20.95 263 HIS A C 1
ATOM 2001 O O . HIS A 1 263 ? 1.615 -8.920 16.446 1.00 20.42 263 HIS A O 1
ATOM 2008 N N . TRP A 1 264 ? 0.337 -7.072 16.383 1.00 20.56 264 TRP A N 1
ATOM 2009 C CA . TRP A 1 264 ? 0.849 -6.648 17.689 1.00 20.38 264 TRP A CA 1
ATOM 2010 C C . TRP A 1 264 ? 0.511 -7.673 18.773 1.00 20.96 264 TRP A C 1
ATOM 2011 O O . TRP A 1 264 ? 1.377 -8.057 19.547 1.00 21.64 264 TRP A O 1
ATOM 2022 N N . ASP A 1 265 ? -0.764 -8.087 18.853 1.00 23.15 265 ASP A N 1
ATOM 2023 C CA . ASP A 1 265 ? -1.128 -9.038 19.897 1.00 24.47 265 ASP A CA 1
ATOM 2024 C C . ASP A 1 265 ? -0.499 -10.407 19.632 1.00 22.87 265 ASP A C 1
ATOM 2025 O O . ASP A 1 265 ? -0.123 -11.121 20.578 1.00 24.06 265 ASP A O 1
ATOM 2030 N N . ALA A 1 266 ? -0.370 -10.758 18.363 1.00 22.12 266 ALA A N 1
ATOM 2031 C CA . ALA A 1 266 ? 0.245 -12.072 18.022 1.00 22.13 266 ALA A CA 1
ATOM 2032 C C . ALA A 1 266 ? 1.681 -12.161 18.535 1.00 22.68 266 ALA A C 1
ATOM 2033 O O . ALA A 1 266 ? 2.125 -13.174 19.128 1.00 24.12 266 ALA A O 1
ATOM 2035 N N . ALA A 1 267 ? 2.424 -11.060 18.350 1.00 22.52 267 ALA A N 1
ATOM 2036 C CA . ALA A 1 267 ? 3.824 -11.026 18.773 1.00 22.78 267 ALA A CA 1
ATOM 2037 C C . ALA A 1 267 ? 3.940 -10.890 20.300 1.00 23.45 267 ALA A C 1
ATOM 2038 O O . ALA A 1 267 ? 4.915 -11.365 20.893 1.00 23.74 267 ALA A O 1
ATOM 2040 N N . ALA A 1 268 ? 2.940 -10.249 20.923 1.00 23.39 268 ALA A N 1
ATOM 2041 C CA . ALA A 1 268 ? 2.942 -10.114 22.382 1.00 24.45 268 ALA A CA 1
ATOM 2042 C C . ALA A 1 268 ? 2.674 -11.470 22.994 1.00 25.22 268 ALA A C 1
ATOM 2043 O O . ALA A 1 268 ? 3.278 -11.806 24.026 1.00 26.40 268 ALA A O 1
ATOM 2045 N N . GLU A 1 269 ? 1.803 -12.263 22.350 1.00 24.96 269 GLU A N 1
ATOM 2046 C CA . GLU A 1 269 ? 1.495 -13.646 22.817 1.00 26.49 269 GLU A CA 1
ATOM 2047 C C . GLU A 1 269 ? 2.692 -14.580 22.620 1.00 25.52 269 GLU A C 1
ATOM 2048 O O . GLU A 1 269 ? 3.005 -15.417 23.471 1.00 26.80 269 GLU A O 1
ATOM 2058 N N . ASP A 1 270 ? 3.390 -14.418 21.507 1.00 21.42 270 ASP A N 1
ATOM 2059 C CA . ASP A 1 270 ? 4.589 -15.210 21.256 1.00 19.66 270 ASP A CA 1
ATOM 2060 C C . ASP A 1 270 ? 5.661 -14.328 20.617 1.00 18.24 270 ASP A C 1
ATOM 2061 O O . ASP A 1 270 ? 5.704 -14.233 19.379 1.00 18.08 270 ASP A O 1
ATOM 2066 N N . PRO A 1 271 ? 6.536 -13.718 21.442 1.00 17.92 271 PRO A N 1
ATOM 2067 C CA . PRO A 1 271 ? 7.606 -12.919 20.828 1.00 17.37 271 PRO A CA 1
ATOM 2068 C C . PRO A 1 271 ? 8.541 -13.652 19.859 1.00 17.00 271 PRO A C 1
ATOM 2069 O O . PRO A 1 271 ? 9.333 -12.995 19.167 1.00 15.55 271 PRO A O 1
ATOM 2073 N N . GLY A 1 272 ? 8.455 -14.995 19.794 1.00 15.72 272 GLY A N 1
ATOM 2074 C CA . GLY A 1 272 ? 9.192 -15.771 18.816 1.00 15.09 272 GLY A CA 1
ATOM 2075 C C . GLY A 1 272 ? 8.792 -15.452 17.387 1.00 13.97 272 GLY A C 1
ATOM 2076 O O . GLY A 1 272 ? 9.484 -15.839 16.465 1.00 15.46 272 GLY A O 1
ATOM 2077 N N . ARG A 1 273 ? 7.624 -14.814 17.239 1.00 14.28 273 ARG A N 1
ATOM 2078 C CA . ARG A 1 273 ? 7.103 -14.372 15.927 1.00 15.11 273 ARG A CA 1
ATOM 2079 C C . ARG A 1 273 ? 7.856 -13.130 15.410 1.00 15.67 273 ARG A C 1
ATOM 2080 O O . ARG A 1 273 ? 7.742 -12.783 14.229 1.00 15.22 273 ARG A O 1
ATOM 2094 N N . ILE A 1 274 ? 8.643 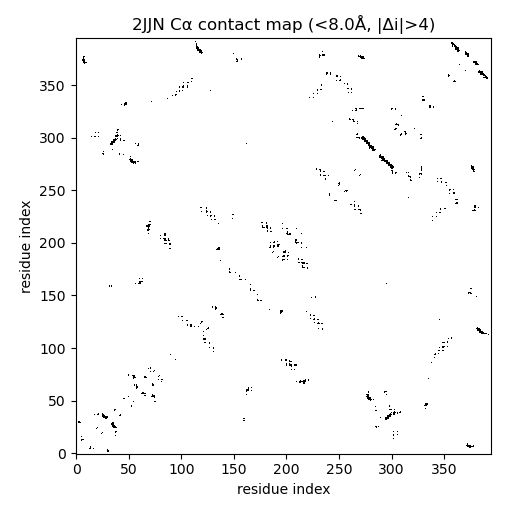-12.479 16.271 1.00 19.28 274 ILE A N 1
ATOM 2095 C CA . ILE A 1 274 ? 9.240 -11.213 15.866 1.00 19.09 274 ILE A CA 1
ATOM 2096 C C . ILE A 1 274 ? 10.277 -11.284 14.718 1.00 20.68 274 ILE A C 1
ATOM 2097 O O . ILE A 1 274 ? 10.215 -10.472 13.784 1.00 21.40 274 ILE A O 1
ATOM 2102 N N . PRO A 1 275 ? 11.241 -12.229 14.776 1.00 20.81 275 PRO A N 1
ATOM 2103 C CA . PRO A 1 275 ? 12.151 -12.326 13.631 1.00 19.20 275 PRO A CA 1
ATOM 2104 C C . PRO A 1 275 ? 11.433 -12.396 12.278 1.00 18.40 275 PRO A C 1
ATOM 2105 O O . PRO A 1 275 ? 11.914 -11.769 11.293 1.00 19.07 275 PRO A O 1
ATOM 2109 N N . ALA A 1 276 ? 10.355 -13.177 12.191 1.00 19.16 276 ALA A N 1
ATOM 2110 C CA . ALA A 1 276 ? 9.643 -13.304 10.890 1.00 20.06 276 ALA A CA 1
ATOM 2111 C C . ALA A 1 276 ? 8.953 -12.003 10.498 1.00 19.59 276 ALA A C 1
ATOM 2112 O O . ALA A 1 276 ? 8.820 -11.682 9.282 1.00 21.08 276 ALA A O 1
ATOM 2114 N N . ILE A 1 277 ? 8.514 -11.237 11.500 1.00 19.43 277 ILE A N 1
ATOM 2115 C CA . ILE A 1 277 ? 7.933 -9.916 11.225 1.00 19.13 277 ILE A CA 1
ATOM 2116 C C . ILE A 1 277 ? 9.025 -9.016 10.664 1.00 19.62 277 ILE A C 1
ATOM 2117 O O . ILE A 1 277 ? 8.818 -8.308 9.653 1.00 19.13 277 ILE A O 1
ATOM 2122 N N . VAL A 1 278 ? 10.217 -9.067 11.257 1.00 20.04 278 VAL A N 1
ATOM 2123 C CA . VAL A 1 278 ? 11.335 -8.223 10.785 1.00 20.43 278 VAL A CA 1
ATOM 2124 C C . VAL A 1 278 ? 11.691 -8.601 9.327 1.00 20.22 278 VAL A C 1
ATOM 2125 O O . VAL A 1 278 ? 11.856 -7.744 8.503 1.00 20.67 278 VAL A O 1
ATOM 2129 N N . GLU A 1 279 ? 11.785 -9.895 9.019 1.00 19.33 279 GLU A N 1
ATOM 2130 C CA . GLU A 1 279 ? 12.109 -10.305 7.670 1.00 19.49 279 GLU A CA 1
ATOM 2131 C C . GLU A 1 279 ? 11.039 -9.840 6.682 1.00 18.55 279 GLU A C 1
ATOM 2132 O O . GLU A 1 279 ? 11.355 -9.434 5.579 1.00 19.61 279 GLU A O 1
ATOM 2138 N N . GLU A 1 280 ? 9.767 -9.953 7.058 1.00 18.49 280 GLU A N 1
ATOM 2139 C CA . GLU A 1 280 ? 8.701 -9.603 6.123 1.00 18.75 280 GLU A CA 1
ATOM 2140 C C . GLU A 1 280 ? 8.625 -8.074 5.903 1.00 17.89 280 GLU A C 1
ATOM 2141 O O . GLU A 1 280 ? 8.333 -7.604 4.805 1.00 19.21 280 GLU A O 1
ATOM 2147 N N . VAL A 1 281 ? 8.885 -7.286 6.952 1.00 17.66 281 VAL A N 1
ATOM 2148 C CA . VAL A 1 281 ? 8.973 -5.823 6.714 1.00 17.91 281 VAL A CA 1
ATOM 2149 C C . VAL A 1 281 ? 10.170 -5.499 5.841 1.00 17.76 281 VAL A C 1
ATOM 2150 O O . VAL A 1 281 ? 10.077 -4.659 4.942 1.00 18.90 281 VAL A O 1
ATOM 2154 N N . LEU A 1 282 ? 11.294 -6.183 6.048 1.00 19.25 282 LEU A N 1
ATOM 2155 C CA . LEU A 1 282 ? 12.427 -5.982 5.147 1.00 18.96 282 LEU A CA 1
ATOM 2156 C C . LEU A 1 282 ? 12.040 -6.275 3.700 1.00 18.09 282 LEU A C 1
ATOM 2157 O O . LEU A 1 282 ? 12.441 -5.553 2.811 1.00 18.70 282 LEU A O 1
ATOM 2162 N N . ARG A 1 283 ? 11.253 -7.337 3.476 1.00 18.18 283 ARG A N 1
ATOM 2163 C CA . ARG A 1 283 ? 10.819 -7.629 2.083 1.00 17.94 283 ARG A CA 1
ATOM 2164 C C . ARG A 1 283 ? 9.864 -6.530 1.591 1.00 18.52 283 ARG A C 1
ATOM 2165 O O . ARG A 1 283 ? 9.964 -6.012 0.448 1.00 17.89 283 ARG A O 1
ATOM 2173 N N . TYR A 1 284 ? 8.900 -6.180 2.451 1.00 18.34 284 TYR A N 1
ATOM 2174 C CA . TYR A 1 284 ? 7.816 -5.329 2.068 1.00 17.84 284 TYR A CA 1
ATOM 2175 C C . TYR A 1 284 ? 8.239 -3.859 1.842 1.00 17.17 284 TYR A C 1
ATOM 2176 O O . TYR A 1 284 ? 7.771 -3.222 0.881 1.00 17.70 284 TYR A O 1
ATOM 2185 N N . ARG A 1 285 ? 9.085 -3.362 2.739 1.00 10.55 285 ARG A N 1
ATOM 2186 C CA . ARG A 1 285 ? 9.513 -1.958 2.724 1.00 9.17 285 ARG A CA 1
ATOM 2187 C C . ARG A 1 285 ? 11.040 -1.921 2.973 1.00 9.06 285 ARG A C 1
ATOM 2188 O O . ARG A 1 285 ? 11.505 -1.481 4.013 1.00 8.82 285 ARG A O 1
ATOM 2196 N N . PRO A 1 286 ? 11.800 -2.363 1.987 1.00 9.55 286 PRO A N 1
ATOM 2197 C CA . PRO A 1 286 ? 13.294 -2.395 2.104 1.00 9.06 286 PRO A CA 1
ATOM 2198 C C . PRO A 1 286 ? 13.826 -0.988 2.329 1.00 10.36 286 PRO A C 1
ATOM 2199 O O . PRO A 1 286 ? 13.458 -0.085 1.603 1.00 11.03 286 PRO A O 1
ATOM 2203 N N . PRO A 1 287 ? 14.665 -0.792 3.350 1.00 10.29 287 PRO A N 1
ATOM 2204 C CA . PRO A 1 287 ? 15.209 0.544 3.588 1.00 10.23 287 PRO A CA 1
ATOM 2205 C C . PRO A 1 287 ? 15.945 1.114 2.392 1.00 10.83 287 PRO A C 1
ATOM 2206 O O . PRO A 1 287 ? 15.826 2.316 2.151 1.00 11.49 287 PRO A O 1
ATOM 2210 N N . PHE A 1 288 ? 16.672 0.265 1.641 1.00 11.01 288 PHE A N 1
ATOM 2211 C CA . PHE A 1 288 ? 17.347 0.720 0.433 1.00 11.42 288 PHE A CA 1
ATOM 2212 C C . PHE A 1 288 ? 16.613 0.076 -0.739 1.00 12.65 288 PHE A C 1
ATOM 2213 O O . PHE A 1 288 ? 16.774 -1.112 -1.001 1.00 11.90 288 PHE A O 1
ATOM 2221 N N . PRO A 1 289 ? 15.737 0.808 -1.400 1.00 11.47 289 PRO A N 1
ATOM 2222 C CA . PRO A 1 289 ? 14.956 0.193 -2.492 1.00 11.81 289 PRO A CA 1
ATOM 2223 C C . PRO A 1 289 ? 15.731 -0.045 -3.773 1.00 11.19 289 PRO A C 1
ATOM 2224 O O . PRO A 1 289 ? 15.258 -0.800 -4.666 1.00 11.82 289 PRO A O 1
ATOM 2228 N N . GLN A 1 290 ? 16.906 0.544 -3.871 1.00 12.57 290 GLN A N 1
ATOM 2229 C CA . GLN A 1 290 ? 17.720 0.445 -5.091 1.00 14.81 290 GLN A CA 1
ATOM 2230 C C . GLN A 1 290 ? 19.194 0.407 -4.762 1.00 14.91 290 GLN A C 1
ATOM 2231 O O . GLN A 1 290 ? 19.631 0.948 -3.730 1.00 14.93 290 GLN A O 1
ATOM 2237 N N . MET A 1 291 ? 19.967 -0.253 -5.635 1.00 14.58 291 MET A N 1
ATOM 2238 C CA . MET A 1 291 ? 21.433 -0.256 -5.562 1.00 15.07 291 MET A CA 1
ATOM 2239 C C . MET A 1 291 ? 21.984 0.120 -6.912 1.00 13.42 291 MET A C 1
ATOM 2240 O O . MET A 1 291 ? 21.304 -0.061 -7.876 1.00 12.89 291 MET A O 1
ATOM 2248 N N . GLN A 1 292 ? 23.204 0.645 -6.950 1.00 13.09 292 GLN A N 1
ATOM 2249 C CA . GLN A 1 292 ? 23.798 1.106 -8.201 1.00 12.69 292 GLN A CA 1
ATOM 2250 C C . GLN A 1 292 ? 24.986 0.285 -8.588 1.00 12.52 292 GLN A C 1
ATOM 2251 O O . GLN A 1 292 ? 25.764 -0.170 -7.724 1.00 11.36 292 GLN A O 1
ATOM 2261 N N . ARG A 1 293 ? 25.086 0.063 -9.895 1.00 11.17 293 ARG A N 1
ATOM 2262 C CA . ARG A 1 293 ? 26.262 -0.604 -10.537 1.00 10.18 293 ARG A CA 1
ATOM 2263 C C . ARG A 1 293 ? 26.692 0.206 -11.755 1.00 11.49 293 ARG A C 1
ATOM 2264 O O . ARG A 1 293 ? 25.958 1.083 -12.209 1.00 10.94 293 ARG A O 1
ATOM 2272 N N . THR A 1 294 ? 27.880 -0.095 -12.280 1.00 11.48 294 THR A N 1
ATOM 2273 C CA . THR A 1 294 ? 28.290 0.534 -13.549 1.00 11.07 294 THR A CA 1
ATOM 2274 C C . THR A 1 294 ? 28.723 -0.568 -14.508 1.00 11.41 294 THR A C 1
ATOM 2275 O O . THR A 1 294 ? 29.461 -1.456 -14.125 1.00 11.74 294 THR A O 1
ATOM 2281 N N . THR A 1 295 ? 28.258 -0.538 -15.755 1.00 11.20 295 THR A N 1
ATOM 2282 C CA . THR A 1 295 ? 28.673 -1.593 -16.681 1.00 11.12 295 THR A CA 1
ATOM 2283 C C . THR A 1 295 ? 30.134 -1.394 -17.100 1.00 11.18 295 THR A C 1
ATOM 2284 O O . THR A 1 295 ? 30.584 -0.267 -17.360 1.00 12.03 295 THR A O 1
ATOM 2288 N N . THR A 1 296 ? 30.840 -2.501 -17.178 1.00 11.91 296 THR A N 1
ATOM 2289 C CA . THR A 1 296 ? 32.260 -2.449 -17.597 1.00 12.28 296 THR A CA 1
ATOM 2290 C C . THR A 1 296 ? 32.426 -2.744 -19.087 1.00 14.35 296 THR A C 1
ATOM 2291 O O . THR A 1 296 ? 33.535 -2.646 -19.616 1.00 15.56 296 THR A O 1
ATOM 2295 N N . LYS A 1 297 ? 31.331 -3.156 -19.708 1.00 12.93 297 LYS A N 1
ATOM 2296 C CA . LYS A 1 297 ? 31.288 -3.567 -21.109 1.00 13.31 297 LYS A CA 1
ATOM 2297 C C . LYS A 1 297 ? 29.853 -3.598 -21.575 1.00 13.60 297 LYS A C 1
ATOM 2298 O O . LYS A 1 297 ? 28.932 -3.612 -20.767 1.00 13.30 297 LYS A O 1
ATOM 2308 N N . ALA A 1 298 ? 29.667 -3.678 -22.906 1.00 13.83 298 ALA A N 1
ATOM 2309 C CA . ALA A 1 298 ? 28.334 -3.883 -23.439 1.00 12.78 298 ALA A CA 1
ATOM 2310 C C . ALA A 1 298 ? 27.736 -5.158 -22.889 1.00 12.66 298 ALA A C 1
ATOM 2311 O O . ALA A 1 298 ? 28.408 -6.197 -22.861 1.00 14.33 298 ALA A O 1
ATOM 2313 N N . THR A 1 299 ? 26.456 -5.124 -22.475 1.00 11.86 299 THR A N 1
ATOM 2314 C CA . THR A 1 299 ? 25.813 -6.312 -21.928 1.00 11.34 299 THR A CA 1
ATOM 2315 C C . THR A 1 299 ? 24.317 -6.237 -22.197 1.00 13.22 299 THR A C 1
ATOM 2316 O O . THR A 1 299 ? 23.854 -5.245 -22.756 1.00 14.09 299 THR A O 1
ATOM 2320 N N . GLU A 1 300 ? 23.605 -7.317 -21.938 1.00 13.27 300 GLU A N 1
ATOM 2321 C CA . GLU A 1 300 ? 22.161 -7.326 -22.095 1.00 15.09 300 GLU A CA 1
ATOM 2322 C C . GLU A 1 300 ? 21.509 -7.865 -20.843 1.00 15.82 300 GLU A C 1
ATOM 2323 O O . GLU A 1 300 ? 22.041 -8.792 -20.202 1.00 16.94 300 GLU A O 1
ATOM 2333 N N . VAL A 1 301 ? 20.365 -7.281 -20.504 1.00 13.48 301 VAL A N 1
ATOM 2334 C CA . VAL A 1 301 ? 19.518 -7.792 -19.444 1.00 13.01 301 VAL A CA 1
ATOM 2335 C C . VAL A 1 301 ? 18.145 -7.996 -20.039 1.00 14.13 301 VAL A 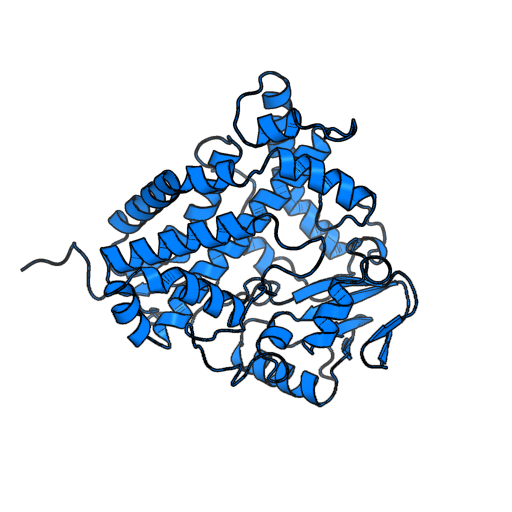C 1
ATOM 2336 O O . VAL A 1 301 ? 17.593 -7.077 -20.608 1.00 12.42 301 VAL A O 1
ATOM 2340 N N . ALA A 1 302 ? 17.589 -9.212 -19.944 1.00 15.60 302 ALA A N 1
ATOM 2341 C CA . ALA A 1 302 ? 16.275 -9.456 -20.480 1.00 15.23 302 ALA A CA 1
ATOM 2342 C C . ALA A 1 302 ? 16.197 -9.138 -21.983 1.00 14.49 302 ALA A C 1
ATOM 2343 O O . ALA A 1 302 ? 15.154 -8.693 -22.461 1.00 16.11 302 ALA A O 1
ATOM 2345 N N . GLY A 1 303 ? 17.339 -9.323 -22.652 1.00 14.64 303 GLY A N 1
ATOM 2346 C CA . GLY A 1 303 ? 17.420 -9.082 -24.090 1.00 14.29 303 GLY A CA 1
ATOM 2347 C C . GLY A 1 303 ? 17.481 -7.619 -24.460 1.00 14.51 303 GLY A C 1
ATOM 2348 O O . GLY A 1 303 ? 17.456 -7.278 -25.654 1.00 15.05 303 GLY A O 1
ATOM 2349 N N . VAL A 1 304 ? 17.588 -6.744 -23.455 1.00 11.58 304 VAL A N 1
ATOM 2350 C CA . VAL A 1 304 ? 17.650 -5.297 -23.691 1.00 10.60 304 VAL A CA 1
ATOM 2351 C C . VAL A 1 304 ? 19.127 -4.886 -23.656 1.00 11.45 304 VAL A C 1
ATOM 2352 O O . VAL A 1 304 ? 19.826 -5.175 -22.664 1.00 11.47 304 VAL A O 1
ATOM 2356 N N . PRO A 1 305 ? 19.611 -4.240 -24.725 1.00 10.54 305 PRO A N 1
ATOM 2357 C CA . PRO A 1 305 ? 21.040 -3.947 -24.838 1.00 10.36 305 PRO A CA 1
ATOM 2358 C C . PRO A 1 305 ? 21.408 -2.730 -24.002 1.00 10.66 305 PRO A C 1
ATOM 2359 O O . PRO A 1 305 ? 20.777 -1.664 -24.101 1.00 12.56 305 PRO A O 1
ATOM 2363 N N . ILE A 1 306 ? 22.398 -2.930 -23.131 1.00 9.66 306 ILE A N 1
ATOM 2364 C CA . ILE A 1 306 ? 22.928 -1.863 -22.287 1.00 9.99 306 ILE A CA 1
ATOM 2365 C C . ILE A 1 306 ? 24.401 -1.571 -22.670 1.00 10.46 306 ILE A C 1
ATOM 2366 O O . ILE A 1 306 ? 25.179 -2.469 -22.794 1.00 11.39 306 ILE A O 1
ATOM 2371 N N . PRO A 1 307 ? 24.728 -0.310 -22.951 1.00 10.39 307 PRO A N 1
ATOM 2372 C CA . PRO A 1 307 ? 26.106 -0.034 -23.378 1.00 10.60 307 PRO A CA 1
ATOM 2373 C C . PRO A 1 307 ? 27.097 -0.103 -22.221 1.00 10.45 307 PRO A C 1
ATOM 2374 O O . PRO A 1 307 ? 26.704 -0.152 -21.049 1.00 10.76 307 PRO A O 1
ATOM 2378 N N . ALA A 1 308 ? 28.379 -0.071 -22.582 1.00 11.01 308 ALA A N 1
ATOM 2379 C CA . ALA A 1 308 ? 29.452 0.037 -21.570 1.00 11.93 308 ALA A CA 1
ATOM 2380 C C . ALA A 1 308 ? 29.441 1.376 -20.879 1.00 11.34 308 ALA A C 1
ATOM 2381 O O . ALA A 1 308 ? 29.019 2.409 -21.437 1.00 11.95 308 ALA A O 1
ATOM 2383 N N . ASP A 1 309 ? 29.999 1.386 -19.658 1.00 10.49 309 ASP A N 1
ATOM 2384 C CA . ASP A 1 309 ? 30.257 2.648 -18.968 1.00 12.37 309 ASP A CA 1
ATOM 2385 C C . ASP A 1 309 ? 29.015 3.473 -18.672 1.00 11.99 309 ASP A C 1
ATOM 2386 O O . ASP A 1 309 ? 29.054 4.709 -18.744 1.00 13.52 309 ASP A O 1
ATOM 2391 N N . VAL A 1 310 ? 27.935 2.793 -18.275 1.00 10.69 310 VAL A N 1
ATOM 2392 C CA . VAL A 1 310 ? 26.754 3.496 -17.812 1.00 11.55 310 VAL A CA 1
ATOM 2393 C C . VAL A 1 310 ? 26.313 2.929 -16.457 1.00 11.28 310 VAL A C 1
ATOM 2394 O O . VAL A 1 310 ? 26.688 1.808 -16.087 1.00 12.49 310 VAL A O 1
ATOM 2398 N N . MET A 1 311 ? 25.570 3.757 -15.715 1.00 10.90 311 MET A N 1
ATOM 2399 C CA . MET A 1 311 ? 25.083 3.350 -14.399 1.00 11.93 311 MET A CA 1
ATOM 2400 C C . MET A 1 311 ? 23.782 2.547 -14.559 1.00 11.25 311 MET A C 1
ATOM 2401 O O . MET A 1 311 ? 22.971 2.859 -15.423 1.00 11.14 311 MET A O 1
ATOM 2412 N N . VAL A 1 312 ? 23.635 1.521 -13.730 1.00 10.09 312 VAL A N 1
ATOM 2413 C CA . VAL A 1 312 ? 22.454 0.638 -13.719 1.00 11.52 312 VAL A CA 1
ATOM 2414 C C . VAL A 1 312 ? 21.946 0.618 -12.291 1.00 11.96 312 VAL A C 1
ATOM 2415 O O . VAL A 1 312 ? 22.732 0.367 -11.364 1.00 14.18 312 VAL A O 1
ATOM 2419 N N . ASN A 1 313 ? 20.651 0.873 -12.109 1.00 11.88 313 ASN A N 1
ATOM 2420 C CA . ASN A 1 313 ? 19.988 0.915 -10.776 1.00 12.16 313 ASN A CA 1
ATOM 2421 C C . ASN A 1 313 ? 19.186 -0.379 -10.691 1.00 13.26 313 ASN A C 1
ATOM 2422 O O . ASN A 1 313 ? 18.320 -0.617 -11.546 1.00 14.97 313 ASN A O 1
ATOM 2430 N N . THR A 1 314 ? 19.465 -1.207 -9.698 1.00 11.33 314 THR A N 1
ATOM 2431 C CA . THR A 1 314 ? 18.678 -2.445 -9.487 1.00 11.92 314 THR A CA 1
ATOM 2432 C C . THR A 1 314 ? 17.638 -2.200 -8.419 1.00 12.29 314 THR A C 1
ATOM 2433 O O . THR A 1 314 ? 18.006 -1.888 -7.297 1.00 12.76 314 THR A O 1
ATOM 2437 N N . TRP A 1 315 ? 16.369 -2.318 -8.777 1.00 10.66 315 TRP A N 1
ATOM 2438 C CA . TRP A 1 315 ? 15.263 -1.955 -7.889 1.00 12.43 315 TRP A CA 1
ATOM 2439 C C . TRP A 1 315 ? 14.859 -3.146 -7.032 1.00 12.37 315 TRP A C 1
ATOM 2440 O O . TRP A 1 315 ? 13.978 -3.955 -7.369 1.00 11.51 315 TRP A O 1
ATOM 2451 N N . VAL A 1 316 ? 15.542 -3.262 -5.887 1.00 16.70 316 VAL A N 1
ATOM 2452 C CA . VAL A 1 316 ? 15.186 -4.318 -4.926 1.00 17.90 316 VAL A CA 1
ATOM 2453 C C . VAL A 1 316 ? 13.700 -4.202 -4.501 1.00 17.25 316 VAL A C 1
ATOM 2454 O O . VAL A 1 316 ? 13.016 -5.200 -4.299 1.00 19.01 316 VAL A O 1
ATOM 2460 N N . LEU A 1 317 ? 13.196 -2.979 -4.361 1.00 18.08 317 LEU A N 1
ATOM 2461 C CA . LEU A 1 317 ? 11.786 -2.797 -3.994 1.00 17.51 317 LEU A CA 1
ATOM 2462 C C . LEU A 1 317 ? 10.889 -3.445 -5.022 1.00 19.13 317 LEU A C 1
ATOM 2463 O O . LEU A 1 317 ? 9.910 -4.108 -4.643 1.00 18.95 317 LEU A O 1
ATOM 2468 N N . SER A 1 318 ? 11.192 -3.256 -6.311 1.00 18.34 318 SER A N 1
ATOM 2469 C CA . SER A 1 318 ? 10.354 -3.879 -7.341 1.00 18.72 318 SER A CA 1
ATOM 2470 C C . SER A 1 318 ? 10.512 -5.404 -7.330 1.00 18.74 318 SER A C 1
ATOM 2471 O O . SER A 1 318 ? 9.521 -6.150 -7.426 1.00 18.40 318 SER A O 1
ATOM 2474 N N . ALA A 1 319 ? 11.752 -5.879 -7.228 1.00 17.39 319 ALA A N 1
ATOM 2475 C CA . ALA A 1 319 ? 12.008 -7.340 -7.133 1.00 17.53 319 ALA A CA 1
ATOM 2476 C C . ALA A 1 319 ? 11.234 -7.943 -6.007 1.00 18.48 319 ALA A C 1
ATOM 2477 O O . ALA A 1 319 ? 10.687 -9.052 -6.141 1.00 18.84 319 ALA A O 1
ATOM 2479 N N . ASN A 1 320 ? 11.204 -7.255 -4.849 1.00 18.13 320 ASN A N 1
ATOM 2480 C CA . ASN A 1 320 ? 10.524 -7.818 -3.670 1.00 17.49 320 ASN A CA 1
ATOM 2481 C C . ASN A 1 320 ? 8.995 -7.861 -3.832 1.00 17.61 320 ASN A C 1
ATOM 2482 O O . ASN A 1 320 ? 8.330 -8.548 -3.086 1.00 19.74 320 ASN A O 1
ATOM 2487 N N . ARG A 1 321 ? 8.444 -7.056 -4.745 1.00 11.94 321 ARG A N 1
ATOM 2488 C CA . ARG A 1 321 ? 6.963 -7.050 -4.976 1.00 11.57 321 ARG A CA 1
ATOM 2489 C C . ARG A 1 321 ? 6.621 -7.786 -6.290 1.00 12.93 321 ARG A C 1
ATOM 2490 O O . ARG A 1 321 ? 5.498 -7.666 -6.809 1.00 12.91 321 ARG A O 1
ATOM 2498 N N . ASP A 1 322 ? 7.609 -8.516 -6.814 1.00 11.55 322 ASP A N 1
ATOM 2499 C CA . ASP A 1 322 ? 7.442 -9.259 -8.120 1.00 12.49 322 ASP A CA 1
ATOM 2500 C C . ASP A 1 322 ? 6.745 -10.607 -7.914 1.00 13.64 322 ASP A C 1
ATOM 2501 O O . ASP A 1 322 ? 7.276 -11.465 -7.240 1.00 13.20 322 ASP A O 1
ATOM 2506 N N . SER A 1 323 ? 5.537 -10.750 -8.486 1.00 14.58 323 SER A N 1
ATOM 2507 C CA . SER A 1 323 ? 4.792 -11.963 -8.257 1.00 16.88 323 SER A CA 1
ATOM 2508 C C . SER A 1 323 ? 5.488 -13.197 -8.849 1.00 17.93 323 SER A C 1
ATOM 2509 O O . SER A 1 323 ? 5.162 -14.369 -8.490 1.00 18.77 323 SER A O 1
ATOM 2512 N N . ASP A 1 324 ? 6.437 -12.975 -9.761 1.00 18.18 324 ASP A N 1
ATOM 2513 C CA . ASP A 1 324 ? 7.257 -14.100 -10.217 1.00 19.62 324 ASP A CA 1
ATOM 2514 C C . ASP A 1 324 ? 8.149 -14.702 -9.135 1.00 20.15 324 ASP A C 1
ATOM 2515 O O . ASP A 1 324 ? 8.588 -15.860 -9.229 1.00 21.22 324 ASP A O 1
ATOM 2520 N N . ALA A 1 325 ? 8.434 -13.922 -8.089 1.00 18.06 325 ALA A N 1
ATOM 2521 C CA . ALA A 1 325 ? 9.360 -14.318 -7.048 1.00 18.31 325 ALA A CA 1
ATOM 2522 C C . ALA A 1 325 ? 8.665 -14.597 -5.723 1.00 18.10 325 ALA A C 1
ATOM 2523 O O . ALA A 1 325 ? 9.204 -15.320 -4.860 1.00 19.49 325 ALA A O 1
ATOM 2525 N N . HIS A 1 326 ? 7.507 -13.966 -5.515 1.00 17.70 326 HIS A N 1
ATOM 2526 C CA . HIS A 1 326 ? 6.807 -14.051 -4.216 1.00 17.79 326 HIS A CA 1
ATOM 2527 C C . HIS A 1 326 ? 5.322 -14.139 -4.509 1.00 17.87 326 HIS A C 1
ATOM 2528 O O . HIS A 1 326 ? 4.772 -13.289 -5.178 1.00 18.94 326 HIS A O 1
ATOM 2535 N N . ASP A 1 327 ? 4.675 -15.153 -3.979 1.00 18.40 327 ASP A N 1
ATOM 2536 C CA . ASP A 1 327 ? 3.252 -15.297 -4.169 1.00 18.23 327 ASP A CA 1
ATOM 2537 C C . ASP A 1 327 ? 2.517 -14.176 -3.442 1.00 17.24 327 ASP A C 1
ATOM 2538 O O . ASP A 1 327 ? 2.902 -13.857 -2.322 1.00 16.41 327 ASP A O 1
ATOM 2543 N N . ASP A 1 328 ? 1.458 -13.637 -4.047 1.00 16.17 328 ASP A N 1
ATOM 2544 C CA . ASP A 1 328 ? 0.690 -12.546 -3.435 1.00 16.24 328 ASP A CA 1
ATOM 2545 C C . ASP A 1 328 ? 1.671 -11.520 -2.865 1.00 14.96 328 ASP A C 1
ATOM 2546 O O . ASP A 1 328 ? 1.695 -11.278 -1.653 1.00 14.25 328 ASP A O 1
ATOM 2551 N N . PRO A 1 329 ? 2.487 -10.927 -3.735 1.00 14.10 329 PRO A N 1
ATOM 2552 C CA . PRO A 1 329 ? 3.641 -10.145 -3.237 1.00 12.77 329 PRO A CA 1
ATOM 2553 C C . PRO A 1 329 ? 3.279 -8.889 -2.435 1.00 12.52 329 PRO A C 1
ATOM 2554 O O . PRO A 1 329 ? 4.121 -8.405 -1.622 1.00 11.84 329 PRO A O 1
ATOM 2558 N N . ASP A 1 330 ? 2.081 -8.343 -2.636 1.00 12.44 330 ASP A N 1
ATOM 2559 C CA . ASP A 1 330 ? 1.701 -7.135 -1.933 1.00 12.37 330 ASP A CA 1
ATOM 2560 C C . ASP A 1 330 ? 0.984 -7.393 -0.599 1.00 13.30 330 ASP A C 1
ATOM 2561 O O . ASP A 1 330 ? 0.550 -6.448 0.061 1.00 12.88 330 ASP A O 1
ATOM 2566 N N . ARG A 1 331 ? 0.856 -8.673 -0.263 1.00 12.20 331 ARG A N 1
ATOM 2567 C CA . ARG A 1 331 ? 0.323 -9.086 1.031 1.00 13.51 331 ARG A CA 1
ATOM 2568 C C . ARG A 1 331 ? 1.455 -9.073 2.069 1.00 12.40 331 ARG A C 1
ATOM 2569 O O . ARG A 1 331 ? 2.524 -9.746 1.893 1.00 13.47 331 ARG A O 1
ATOM 2577 N N . PHE A 1 332 ? 1.236 -8.329 3.135 1.00 12.44 332 PHE A N 1
ATOM 2578 C CA . PHE A 1 332 ? 2.142 -8.394 4.277 1.00 11.75 332 PHE A CA 1
ATOM 2579 C C . PHE A 1 332 ? 1.830 -9.686 5.025 1.00 12.15 332 PHE A C 1
ATOM 2580 O O . PHE A 1 332 ? 0.736 -9.810 5.635 1.00 12.60 332 PHE A O 1
ATOM 2588 N N . ASP A 1 333 ? 2.745 -10.657 4.980 1.00 11.55 333 ASP A N 1
ATOM 2589 C CA . ASP A 1 333 ? 2.492 -11.997 5.557 1.00 12.92 333 ASP A CA 1
ATOM 2590 C C . ASP A 1 333 ? 3.769 -12.567 6.201 1.00 13.21 333 ASP A C 1
ATOM 2591 O O . ASP A 1 333 ? 4.563 -13.192 5.529 1.00 14.48 333 ASP A O 1
ATOM 2596 N N . PRO A 1 334 ? 3.974 -12.290 7.494 1.00 13.52 334 PRO A N 1
ATOM 2597 C CA . PRO A 1 334 ? 5.148 -12.829 8.172 1.00 15.68 334 PRO A CA 1
ATOM 2598 C C . PRO A 1 334 ? 5.240 -14.352 8.166 1.00 17.80 334 PRO A C 1
ATOM 2599 O O . PRO A 1 334 ? 6.319 -14.898 8.399 1.00 18.84 334 PRO A O 1
ATOM 2603 N N . SER A 1 335 ? 4.131 -15.011 7.878 1.00 19.20 335 SER A N 1
ATOM 2604 C CA . SER A 1 335 ? 4.167 -16.484 7.814 1.00 22.30 335 SER A CA 1
ATOM 2605 C C . SER A 1 335 ? 4.742 -17.061 6.524 1.00 24.49 335 SER A C 1
ATOM 2606 O O . SER A 1 335 ? 4.965 -18.297 6.439 1.00 25.45 335 SER A O 1
ATOM 2609 N N . ARG A 1 336 ? 5.006 -16.226 5.515 1.00 26.21 336 ARG A N 1
ATOM 2610 C CA . ARG A 1 336 ? 5.480 -16.775 4.240 1.00 28.69 336 ARG A CA 1
ATOM 2611 C C . ARG A 1 336 ? 6.781 -17.568 4.415 1.00 32.26 336 ARG A C 1
ATOM 2612 O O . ARG A 1 336 ? 7.620 -17.235 5.240 1.00 33.23 336 ARG A O 1
ATOM 2620 N N . LYS A 1 337 ? 6.909 -18.671 3.688 1.00 36.27 337 LYS A N 1
ATOM 2621 C CA . LYS A 1 337 ? 8.058 -19.541 3.867 1.00 39.80 337 LYS A CA 1
ATOM 2622 C C . LYS A 1 337 ? 9.254 -19.081 3.039 1.00 41.52 337 LYS A C 1
ATOM 2623 O O . LYS A 1 337 ? 10.384 -19.072 3.544 1.00 42.08 337 LYS A O 1
ATOM 2629 N N . SER A 1 338 ? 8.995 -18.678 1.789 1.00 42.96 338 SER A N 1
ATOM 2630 C CA . SER A 1 338 ? 10.044 -18.574 0.767 1.00 44.70 338 SER A CA 1
ATOM 2631 C C . SER A 1 338 ? 11.157 -19.573 1.082 1.00 45.33 338 SER A C 1
ATOM 2632 O O . SER A 1 338 ? 12.339 -19.224 1.066 1.00 46.19 338 SER A O 1
ATOM 2635 N N . GLY A 1 339 ? 10.749 -20.812 1.383 1.00 45.38 339 GLY A N 1
ATOM 2636 C CA . GLY A 1 339 ? 11.606 -21.815 2.031 1.00 45.28 339 GLY A CA 1
ATOM 2637 C C . GLY A 1 339 ? 13.068 -21.730 1.653 1.00 44.72 339 GLY A C 1
ATOM 2638 O O . GLY A 1 339 ? 13.393 -21.633 0.462 1.00 45.70 339 GLY A O 1
ATOM 2639 N N . GLY A 1 340 ? 13.945 -21.770 2.661 1.00 43.77 340 GLY A N 1
ATOM 2640 C CA . GLY A 1 340 ? 15.392 -21.631 2.448 1.00 41.93 340 GLY A CA 1
ATOM 2641 C C . GLY A 1 340 ? 15.652 -20.267 1.837 1.00 40.50 340 GLY A C 1
ATOM 2642 O O . GLY A 1 340 ? 16.225 -20.156 0.751 1.00 41.10 340 GLY A O 1
ATOM 2643 N N . ALA A 1 341 ? 15.196 -19.234 2.541 1.00 38.27 341 ALA A N 1
ATOM 2644 C CA . ALA A 1 341 ? 15.086 -17.888 1.992 1.00 35.45 341 ALA A CA 1
ATOM 2645 C C . ALA A 1 341 ? 16.400 -17.110 2.080 1.00 32.68 341 ALA A C 1
ATOM 2646 O O . ALA A 1 341 ? 17.127 -17.244 3.087 1.00 33.96 341 ALA A O 1
ATOM 2648 N N . ALA A 1 342 ? 16.749 -16.357 1.027 1.00 28.86 342 ALA A N 1
ATOM 2649 C CA . ALA A 1 342 ? 17.717 -15.258 1.229 1.00 23.60 342 ALA A CA 1
ATOM 2650 C C . ALA A 1 342 ? 17.038 -13.908 1.058 1.00 21.45 342 ALA A C 1
ATOM 2651 O O . ALA A 1 342 ? 16.161 -13.695 0.208 1.00 21.52 342 ALA A O 1
ATOM 2653 N N . GLN A 1 343 ? 17.532 -12.972 1.822 1.00 17.20 343 GLN A N 1
ATOM 2654 C CA . GLN A 1 343 ? 16.866 -11.696 1.982 1.00 12.98 343 GLN A CA 1
ATOM 2655 C C . GLN A 1 343 ? 17.462 -10.648 1.042 1.00 11.73 343 GLN A C 1
ATOM 2656 O O . GLN A 1 343 ? 18.516 -10.043 1.333 1.00 12.03 343 GLN A O 1
ATOM 2662 N N . LEU A 1 344 ? 16.761 -10.410 -0.090 1.00 10.83 344 LEU A N 1
ATOM 2663 C CA . LEU A 1 344 ? 17.314 -9.523 -1.130 1.00 10.39 344 LEU A CA 1
ATOM 2664 C C . LEU A 1 344 ? 17.467 -8.093 -0.648 1.00 9.24 344 LEU A C 1
ATOM 2665 O O . LEU A 1 344 ? 18.208 -7.280 -1.242 1.00 9.81 344 LEU A O 1
ATOM 2670 N N . SER A 1 345 ? 16.732 -7.761 0.419 1.00 9.72 345 SER A N 1
ATOM 2671 C CA . SER A 1 345 ? 16.887 -6.394 0.946 1.00 9.57 345 SER A CA 1
ATOM 2672 C C . SER A 1 345 ? 18.252 -6.158 1.580 1.00 9.90 345 SER A C 1
ATOM 2673 O O . SER A 1 345 ? 18.627 -5.011 1.850 1.00 10.12 345 SER A O 1
ATOM 2676 N N . PHE A 1 346 ? 19.004 -7.239 1.763 1.00 9.03 346 PHE A N 1
ATOM 2677 C CA . PHE A 1 346 ? 20.421 -7.130 2.182 1.00 10.29 346 PHE A CA 1
ATOM 2678 C C . PHE A 1 346 ? 21.393 -7.336 1.018 1.00 9.43 346 PHE A C 1
ATOM 2679 O O . PHE A 1 346 ? 22.602 -7.355 1.238 1.00 10.44 346 PHE A O 1
ATOM 2687 N N . GLY A 1 347 ? 20.873 -7.400 -0.198 1.00 9.95 347 GLY A N 1
ATOM 2688 C CA . GLY A 1 347 ? 21.724 -7.541 -1.389 1.00 9.44 347 GLY A CA 1
ATOM 2689 C C . GLY A 1 347 ? 21.732 -8.959 -1.888 1.00 10.12 347 GLY A C 1
ATOM 2690 O O . GLY A 1 347 ? 20.842 -9.752 -1.556 1.00 9.62 347 GLY A O 1
ATOM 2691 N N . HIS A 1 348 ? 22.733 -9.255 -2.711 1.00 8.63 348 HIS A N 1
ATOM 2692 C CA . HIS A 1 348 ? 22.823 -10.577 -3.354 1.00 9.19 348 HIS A CA 1
ATOM 2693 C C . HIS A 1 348 ? 24.223 -10.711 -3.896 1.00 10.35 348 HIS A C 1
ATOM 2694 O O . HIS A 1 348 ? 24.668 -9.842 -4.625 1.00 10.17 348 HIS A O 1
ATOM 2701 N N . GLY A 1 349 ? 24.873 -11.813 -3.559 1.00 10.39 349 GLY A N 1
ATOM 2702 C CA . GLY A 1 349 ? 26.248 -12.016 -4.046 1.00 10.49 349 GLY A CA 1
ATOM 2703 C C . GLY A 1 349 ? 27.294 -11.500 -3.077 1.00 10.50 349 GLY A C 1
ATOM 2704 O O . GLY A 1 349 ? 27.056 -11.451 -1.859 1.00 11.53 349 GLY A O 1
ATOM 2705 N N . VAL A 1 350 ? 28.457 -11.126 -3.619 1.00 11.21 350 VAL A N 1
ATOM 2706 C CA . VAL A 1 350 ? 29.605 -10.936 -2.731 1.00 11.36 350 VAL A CA 1
ATOM 2707 C C . VAL A 1 350 ? 29.535 -9.695 -1.845 1.00 12.46 350 VAL A C 1
ATOM 2708 O O . VAL A 1 350 ? 30.285 -9.601 -0.842 1.00 13.21 350 VAL A O 1
ATOM 2712 N N . HIS A 1 351 ? 28.682 -8.726 -2.207 1.00 10.81 351 HIS A N 1
ATOM 2713 C CA . HIS A 1 351 ? 28.528 -7.549 -1.350 1.00 10.27 351 HIS A CA 1
ATOM 2714 C C . HIS A 1 351 ? 27.386 -7.695 -0.358 1.00 10.28 351 HIS A C 1
ATOM 2715 O O . HIS A 1 351 ? 27.037 -6.715 0.336 1.00 10.81 351 HIS A O 1
ATOM 2722 N N . PHE A 1 352 ? 26.807 -8.897 -0.234 1.00 10.71 352 PHE A N 1
ATOM 2723 C CA . PHE A 1 352 ? 25.679 -9.121 0.684 1.00 10.57 352 PHE A CA 1
ATOM 2724 C C . PHE A 1 352 ? 25.997 -8.507 2.065 1.00 10.35 352 PHE A C 1
ATOM 2725 O O . PHE A 1 352 ? 27.087 -8.682 2.604 1.00 10.19 352 PHE A O 1
ATOM 2733 N N . CYS A 1 353 ? 25.045 -7.766 2.621 1.00 10.32 353 CYS A N 1
ATOM 2734 C CA . CYS A 1 353 ? 25.263 -6.975 3.858 1.00 10.21 353 CYS A CA 1
ATOM 2735 C C . CYS A 1 353 ? 26.057 -7.678 4.951 1.00 11.14 353 CYS A C 1
ATOM 2736 O O . CYS A 1 353 ? 25.613 -8.690 5.483 1.00 12.07 353 CYS A O 1
ATOM 2739 N N . LEU A 1 354 ? 27.215 -7.102 5.270 1.00 12.40 354 LEU A N 1
ATOM 2740 C CA . LEU A 1 354 ? 28.080 -7.548 6.343 1.00 13.23 354 LEU A CA 1
ATOM 2741 C C . LEU A 1 354 ? 27.404 -7.360 7.689 1.00 13.97 354 LEU A C 1
ATOM 2742 O O . LEU A 1 354 ? 27.716 -8.057 8.662 1.00 14.29 354 LEU A O 1
ATOM 2747 N N . GLY A 1 355 ? 26.471 -6.396 7.740 1.00 12.70 355 GLY A N 1
ATOM 2748 C CA . GLY A 1 355 ? 25.860 -5.969 8.998 1.00 15.23 355 GLY A CA 1
ATOM 2749 C C . GLY A 1 355 ? 24.530 -6.636 9.263 1.00 15.53 355 GLY A C 1
ATOM 2750 O O . GLY A 1 355 ? 23.885 -6.368 10.290 1.00 13.44 355 GLY A O 1
ATOM 2751 N N . ALA A 1 356 ? 24.133 -7.582 8.412 1.00 19.66 356 ALA A N 1
ATOM 2752 C CA . ALA A 1 356 ? 22.765 -8.141 8.559 1.00 20.04 356 ALA A CA 1
ATOM 2753 C C . ALA A 1 356 ? 22.463 -8.702 9.961 1.00 21.03 356 ALA A C 1
ATOM 2754 O O . ALA A 1 356 ? 21.365 -8.469 10.487 1.00 21.54 356 ALA A O 1
ATOM 2756 N N . PRO A 1 357 ? 23.393 -9.488 10.541 1.00 22.26 357 PRO A N 1
ATOM 2757 C CA . PRO A 1 357 ? 23.048 -10.001 11.882 1.00 22.49 357 PRO A CA 1
ATOM 2758 C C . PRO A 1 357 ? 22.817 -8.885 12.902 1.00 22.22 357 PRO A C 1
ATOM 2759 O O . PRO A 1 357 ? 21.946 -9.014 13.779 1.00 23.53 357 PRO A O 1
ATOM 2763 N N . LEU A 1 358 ? 23.565 -7.794 12.811 1.00 22.54 358 LEU A N 1
ATOM 2764 C CA . LEU A 1 358 ? 23.372 -6.687 13.752 1.00 21.90 358 LEU A CA 1
ATOM 2765 C C . LEU A 1 358 ? 22.049 -5.965 13.497 1.00 22.76 358 LEU A C 1
ATOM 2766 O O . LEU A 1 358 ? 21.325 -5.633 14.430 1.00 23.32 358 LEU A O 1
ATOM 2771 N N . ALA A 1 359 ? 21.749 -5.725 12.230 1.00 21.16 359 ALA A N 1
ATOM 2772 C CA . ALA A 1 359 ? 20.452 -5.128 11.848 1.00 21.62 359 ALA A CA 1
ATOM 2773 C C . ALA A 1 359 ? 19.295 -5.952 12.391 1.00 21.20 359 ALA A C 1
ATOM 2774 O O . ALA A 1 359 ? 18.312 -5.408 12.967 1.00 21.85 359 ALA A O 1
ATOM 2776 N N . ARG A 1 360 ? 19.376 -7.263 12.199 1.00 20.75 360 ARG A N 1
ATOM 2777 C CA . ARG A 1 360 ? 18.315 -8.152 12.659 1.00 19.75 360 ARG A CA 1
ATOM 2778 C C . ARG A 1 360 ? 18.216 -8.123 14.180 1.00 19.72 360 ARG A C 1
ATOM 2779 O O . ARG A 1 360 ? 17.084 -8.211 14.713 1.00 20.80 360 ARG A O 1
ATOM 2787 N N . LEU A 1 361 ? 19.364 -8.061 14.851 1.00 19.62 361 LEU A N 1
ATOM 2788 C CA . LEU A 1 361 ? 19.375 -8.076 16.333 1.00 19.73 361 LEU A CA 1
ATOM 2789 C C . LEU A 1 361 ? 18.810 -6.757 16.879 1.00 19.51 361 LEU A C 1
ATOM 2790 O O . LEU A 1 361 ? 17.948 -6.762 17.794 1.00 19.23 361 LEU A O 1
ATOM 2795 N N . GLU A 1 362 ? 19.259 -5.656 16.330 1.00 19.12 362 GLU A N 1
ATOM 2796 C CA . GLU A 1 362 ? 18.759 -4.377 16.812 1.00 18.80 362 GLU A CA 1
ATOM 2797 C C . GLU A 1 362 ? 17.251 -4.231 16.620 1.00 18.94 362 GLU A C 1
ATOM 2798 O O . GLU A 1 362 ? 16.539 -3.764 17.516 1.00 18.73 362 GLU A O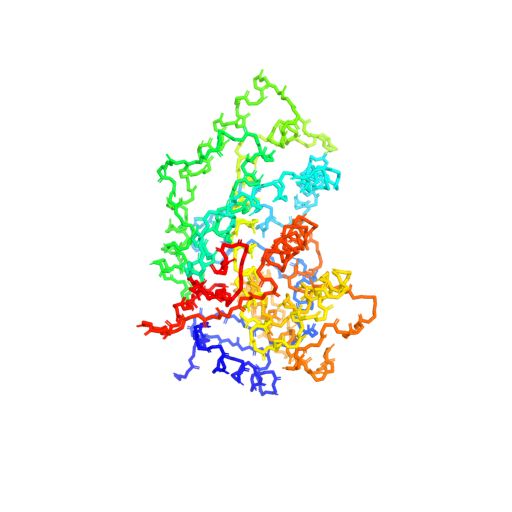 1
ATOM 2808 N N . ASN A 1 363 ? 16.749 -4.709 15.485 1.00 18.07 363 ASN A N 1
ATOM 2809 C CA . ASN A 1 363 ? 15.319 -4.496 15.230 1.00 18.48 363 ASN A CA 1
ATOM 2810 C C . ASN A 1 363 ? 14.464 -5.531 15.982 1.00 18.37 363 ASN A C 1
ATOM 2811 O O . ASN A 1 363 ? 13.328 -5.213 16.409 1.00 18.70 363 ASN A O 1
ATOM 2816 N N . ARG A 1 364 ? 14.982 -6.743 16.220 1.00 18.53 364 ARG A N 1
ATOM 2817 C CA . ARG A 1 364 ? 14.276 -7.704 17.060 1.00 19.22 364 ARG A CA 1
ATOM 2818 C C . ARG A 1 364 ? 14.125 -7.110 18.455 1.00 18.97 364 ARG A C 1
ATOM 2819 O O . ARG A 1 364 ? 13.025 -7.092 19.036 1.00 19.36 364 ARG A O 1
ATOM 2827 N N . VAL A 1 365 ? 15.251 -6.685 19.008 1.00 19.08 365 VAL A N 1
ATOM 2828 C CA . VAL A 1 365 ? 15.229 -6.187 20.381 1.00 18.74 365 VAL A CA 1
ATOM 2829 C C . VAL A 1 365 ? 14.338 -4.956 20.482 1.00 19.35 365 VAL A C 1
ATOM 2830 O O . VAL A 1 365 ? 13.523 -4.836 21.393 1.00 19.54 365 VAL A O 1
ATOM 2834 N N . ALA A 1 366 ? 14.454 -4.057 19.515 1.00 17.96 366 ALA A N 1
ATOM 2835 C CA . ALA A 1 366 ? 13.615 -2.864 19.566 1.00 17.93 366 ALA A CA 1
ATOM 2836 C C . ALA A 1 366 ? 12.121 -3.221 19.528 1.00 17.71 366 ALA A C 1
ATOM 2837 O O . ALA A 1 366 ? 11.308 -2.640 20.311 1.00 18.40 366 ALA A O 1
ATOM 2839 N N . LEU A 1 367 ? 11.724 -4.124 18.632 1.00 17.53 367 LEU A N 1
ATOM 2840 C CA . LEU A 1 367 ? 10.313 -4.474 18.597 1.00 16.97 367 LEU A CA 1
ATOM 2841 C C . LEU A 1 367 ? 9.865 -5.221 19.882 1.00 18.02 367 LEU A C 1
ATOM 2842 O O . LEU A 1 367 ? 8.763 -4.936 20.421 1.00 18.34 367 LEU A O 1
ATOM 2847 N N . GLU A 1 368 ? 10.739 -6.092 20.383 1.00 18.33 368 GLU A N 1
ATOM 2848 C CA . GLU A 1 368 ? 10.445 -6.734 21.664 1.00 18.40 368 GLU A CA 1
ATOM 2849 C C . GLU A 1 368 ? 10.152 -5.718 22.745 1.00 17.48 368 GLU A C 1
ATOM 2850 O O . GLU A 1 368 ? 9.220 -5.892 23.546 1.00 19.02 368 GLU A O 1
ATOM 2856 N N . GLU A 1 369 ? 10.979 -4.663 22.798 1.00 17.30 369 GLU A N 1
ATOM 2857 C CA . GLU A 1 369 ? 10.875 -3.691 23.890 1.00 17.02 369 GLU A CA 1
ATOM 2858 C C . GLU A 1 369 ? 9.687 -2.762 23.714 1.00 17.64 369 GLU A C 1
ATOM 2859 O O . GLU A 1 369 ? 9.063 -2.342 24.696 1.00 17.07 369 GLU A O 1
ATOM 2865 N N . ILE A 1 370 ? 9.349 -2.449 22.452 1.00 17.85 370 ILE A N 1
ATOM 2866 C CA . ILE A 1 370 ? 8.165 -1.642 22.178 1.00 17.31 370 ILE A CA 1
ATOM 2867 C C . ILE A 1 370 ? 6.957 -2.403 22.692 1.00 18.08 370 ILE A C 1
ATOM 2868 O O . ILE A 1 370 ? 6.074 -1.831 23.359 1.00 18.60 370 ILE A O 1
ATOM 2873 N N . ILE A 1 371 ? 6.909 -3.690 22.343 1.00 18.26 371 ILE A N 1
ATOM 2874 C CA . ILE A 1 371 ? 5.711 -4.476 22.701 1.00 18.29 371 ILE A CA 1
ATOM 2875 C C . ILE A 1 371 ? 5.691 -4.695 24.225 1.00 18.04 371 ILE A C 1
ATOM 2876 O O . ILE A 1 371 ? 4.616 -4.621 24.860 1.00 18.70 371 ILE A O 1
ATOM 2881 N N . ALA A 1 372 ? 6.859 -4.956 24.832 1.00 16.99 372 ALA A N 1
ATOM 2882 C CA . ALA A 1 372 ? 6.916 -5.173 26.276 1.00 16.68 372 ALA A CA 1
ATOM 2883 C C . ALA A 1 372 ? 6.370 -3.983 27.045 1.00 16.94 372 ALA A C 1
ATOM 2884 O O . ALA A 1 372 ? 5.641 -4.132 28.039 1.00 18.65 372 ALA A O 1
ATOM 2886 N N . ARG A 1 373 ? 6.724 -2.776 26.608 1.00 17.23 373 ARG A N 1
ATOM 2887 C CA . ARG A 1 373 ? 6.294 -1.592 27.348 1.00 16.91 373 ARG A CA 1
ATOM 2888 C C . ARG A 1 373 ? 4.900 -1.166 26.999 1.00 15.31 373 ARG A C 1
ATOM 2889 O O . ARG A 1 373 ? 4.096 -0.830 27.904 1.00 17.87 373 ARG A O 1
ATOM 2897 N N . PHE A 1 374 ? 4.575 -1.158 25.719 1.00 9.65 374 PHE A N 1
ATOM 2898 C CA . PHE A 1 374 ? 3.336 -0.454 25.284 1.00 10.02 374 PHE A CA 1
ATOM 2899 C C . PHE A 1 374 ? 2.295 -1.438 24.745 1.00 9.76 374 PHE A C 1
ATOM 2900 O O . PHE A 1 374 ? 1.107 -1.042 24.589 1.00 10.80 374 PHE A O 1
ATOM 2908 N N . GLY A 1 375 ? 2.717 -2.648 24.414 1.00 10.17 375 GLY A N 1
ATOM 2909 C CA . GLY A 1 375 ? 1.863 -3.619 23.678 1.00 10.96 375 GLY A CA 1
ATOM 2910 C C . GLY A 1 375 ? 1.687 -3.318 22.193 1.00 10.53 375 GLY A C 1
ATOM 2911 O O . GLY A 1 375 ? 1.622 -4.236 21.391 1.00 12.64 375 GLY A O 1
ATOM 2912 N N . ARG A 1 376 ? 1.553 -2.044 21.849 1.00 10.46 376 ARG A N 1
ATOM 2913 C CA . ARG A 1 376 ? 1.452 -1.579 20.461 1.00 9.59 376 ARG A CA 1
ATOM 2914 C C . ARG A 1 376 ? 1.740 -0.075 20.395 1.00 9.13 376 ARG A C 1
ATOM 2915 O O . ARG A 1 376 ? 1.745 0.616 21.430 1.00 9.99 376 ARG A O 1
ATOM 2923 N N . LEU A 1 377 ? 2.025 0.401 19.195 1.00 9.26 377 LEU A N 1
ATOM 2924 C CA . LEU A 1 377 ? 2.054 1.831 18.910 1.00 9.81 377 LEU A CA 1
ATOM 2925 C C . LEU A 1 377 ? 1.224 2.065 17.656 1.00 11.86 377 LEU A C 1
ATOM 2926 O O . LEU A 1 377 ? 1.071 1.155 16.845 1.00 13.06 377 LEU A O 1
ATOM 2931 N N . THR A 1 378 ? 0.675 3.279 17.525 1.00 11.57 378 THR A N 1
ATOM 2932 C CA . THR A 1 378 ? 0.032 3.676 16.260 1.00 11.04 378 THR A CA 1
ATOM 2933 C C . THR A 1 378 ? 0.648 4.995 15.775 1.00 10.95 378 THR A C 1
ATOM 2934 O O . THR A 1 378 ? 1.212 5.750 16.576 1.00 10.90 378 THR A O 1
ATOM 2938 N N . VAL A 1 379 ? 0.652 5.218 14.455 1.00 11.58 379 VAL A N 1
ATOM 2939 C CA . VAL A 1 379 ? 1.187 6.458 13.900 1.00 11.82 379 VAL A CA 1
ATOM 2940 C C . VAL A 1 379 ? 0.205 7.616 14.123 1.00 13.91 379 VAL A C 1
ATOM 2941 O O . VAL A 1 379 ? -0.985 7.436 13.826 1.00 16.54 379 VAL A O 1
ATOM 2945 N N . ASP A 1 380 ? 0.717 8.737 14.647 1.00 16.35 380 ASP A N 1
ATOM 2946 C CA . ASP A 1 380 ? -0.049 9.990 14.971 1.00 21.61 380 ASP A CA 1
ATOM 2947 C C . ASP A 1 380 ? 0.041 10.966 13.796 1.00 24.46 380 ASP A C 1
ATOM 2948 O O . ASP A 1 380 ? 1.131 11.512 13.465 1.00 24.23 380 ASP A O 1
ATOM 2953 N N . ARG A 1 381 ? -1.110 11.212 13.178 1.00 26.80 381 ARG A N 1
ATOM 2954 C CA . ARG A 1 381 ? -1.201 12.203 12.099 1.00 28.44 381 ARG A CA 1
ATOM 2955 C C . ARG A 1 381 ? -2.057 13.419 12.485 1.00 30.37 381 ARG A C 1
ATOM 2956 O O . ARG A 1 381 ? -2.626 14.089 11.608 1.00 30.09 381 ARG A O 1
ATOM 2964 N N . ASP A 1 382 ? -2.123 13.714 13.786 1.00 32.56 382 ASP A N 1
ATOM 2965 C CA . ASP A 1 382 ? -2.919 14.854 14.294 1.00 34.92 382 ASP A CA 1
ATOM 2966 C C . ASP A 1 382 ? -2.508 16.235 13.766 1.00 35.84 382 ASP A C 1
ATOM 2967 O O . ASP A 1 382 ? -3.364 17.121 13.613 1.00 36.22 382 ASP A O 1
ATOM 2972 N N . ASP A 1 383 ? -1.214 16.430 13.515 1.00 36.23 383 ASP A N 1
ATOM 2973 C CA . ASP A 1 383 ? -0.727 17.737 13.075 1.00 36.33 383 ASP A CA 1
ATOM 2974 C C . ASP A 1 383 ? -0.344 17.763 11.605 1.00 36.12 383 ASP A C 1
ATOM 2975 O O . ASP A 1 383 ? -0.363 18.830 10.975 1.00 36.28 383 ASP A O 1
ATOM 2980 N N . GLU A 1 384 ? -0.016 16.588 11.056 1.00 34.53 384 GLU A N 1
ATOM 2981 C CA . GLU A 1 384 ? 0.408 16.479 9.651 1.00 33.32 384 GLU A CA 1
ATOM 2982 C C . GLU A 1 384 ? 0.593 15.024 9.201 1.00 31.79 384 GLU A C 1
ATOM 2983 O O . GLU A 1 384 ? 0.752 14.112 10.032 1.00 31.58 384 GLU A O 1
ATOM 2989 N N . ARG A 1 385 ? 0.550 14.817 7.886 1.00 29.84 385 ARG A N 1
ATOM 2990 C CA . ARG A 1 385 ? 0.945 13.549 7.308 1.00 28.96 385 ARG A CA 1
ATOM 2991 C C . ARG A 1 385 ? 2.442 13.400 7.437 1.00 27.11 385 ARG A C 1
ATOM 2992 O O . ARG A 1 385 ? 3.169 14.371 7.692 1.00 27.04 385 ARG A O 1
ATOM 3000 N N . LEU A 1 386 ? 2.925 12.174 7.281 1.00 25.28 386 LEU A N 1
ATOM 3001 C CA . LEU A 1 386 ? 4.337 11.930 7.518 1.00 23.35 386 LEU A CA 1
ATOM 3002 C C . LEU A 1 386 ? 5.210 12.580 6.482 1.00 22.02 386 LEU A C 1
ATOM 3003 O O . LEU A 1 386 ? 4.800 12.730 5.322 1.00 22.92 386 LEU A O 1
ATOM 3008 N N . ARG A 1 387 ? 6.422 12.922 6.906 1.00 20.36 387 ARG A N 1
ATOM 3009 C CA . ARG A 1 387 ? 7.433 13.449 6.031 1.00 19.92 387 ARG A CA 1
ATOM 3010 C C . ARG A 1 387 ? 8.300 12.282 5.539 1.00 18.60 387 ARG A C 1
ATOM 3011 O O . ARG A 1 387 ? 9.198 11.838 6.223 1.00 19.70 387 ARG A O 1
ATOM 3025 N N . HIS A 1 388 ? 7.998 11.808 4.344 1.00 17.74 388 HIS A N 1
ATOM 3026 C CA . HIS A 1 388 ? 8.765 10.712 3.733 1.00 16.73 388 HIS A CA 1
ATOM 3027 C C . HIS A 1 388 ? 10.057 11.223 3.156 1.00 17.81 388 HIS A C 1
ATOM 3028 O O . HIS A 1 388 ? 10.130 12.384 2.670 1.00 19.32 388 HIS A O 1
ATOM 3035 N N . PHE A 1 389 ? 11.102 10.390 3.207 1.00 16.50 389 PHE A N 1
ATOM 3036 C CA . PHE A 1 389 ? 12.277 10.662 2.375 1.00 17.03 389 PHE A CA 1
ATOM 3037 C C . PHE A 1 389 ? 11.839 10.649 0.902 1.00 16.51 389 PHE A C 1
ATOM 3038 O O . PHE A 1 389 ? 11.004 9.824 0.469 1.00 17.16 389 PHE A O 1
ATOM 3046 N N . GLU A 1 390 ? 12.349 11.591 0.121 1.00 19.04 390 GLU A N 1
ATOM 3047 C CA . GLU A 1 390 ? 11.985 11.632 -1.277 1.00 20.03 390 GLU A CA 1
ATOM 3048 C C . GLU A 1 390 ? 12.990 10.905 -2.150 1.00 20.29 390 GLU A C 1
ATOM 3049 O O . GLU A 1 390 ? 12.712 10.593 -3.309 1.00 20.43 390 GLU A O 1
ATOM 3059 N N . GLN A 1 391 ? 14.165 10.642 -1.600 1.00 19.77 391 GLN A N 1
ATOM 3060 C CA . GLN A 1 391 ? 15.185 9.931 -2.357 1.00 20.70 391 GLN A CA 1
ATOM 3061 C C . GLN A 1 391 ? 15.952 8.934 -1.526 1.00 19.68 391 GLN A C 1
ATOM 3062 O O . GLN A 1 391 ? 16.020 9.022 -0.275 1.00 17.99 391 GLN A O 1
ATOM 3068 N N . ILE A 1 392 ? 16.552 7.998 -2.261 1.00 21.16 392 ILE A N 1
ATOM 3069 C CA . ILE A 1 392 ? 17.546 7.068 -1.739 1.00 20.33 392 ILE A CA 1
ATOM 3070 C C . ILE A 1 392 ? 16.943 5.958 -0.864 1.00 20.81 392 ILE A C 1
ATOM 3071 O O . ILE A 1 392 ? 17.043 4.772 -1.237 1.00 22.73 392 ILE A O 1
ATOM 3076 N N . VAL A 1 393 ? 16.336 6.337 0.262 1.00 16.99 393 VAL A N 1
ATOM 3077 C CA . VAL A 1 393 ? 15.760 5.361 1.191 1.00 15.20 393 VAL A CA 1
ATOM 3078 C C . VAL A 1 393 ? 14.248 5.363 1.115 1.00 14.98 393 VAL A C 1
ATOM 3079 O O . VAL A 1 393 ? 13.609 6.338 0.658 1.00 14.87 393 VAL A O 1
ATOM 3083 N N . LEU A 1 394 ? 13.663 4.235 1.518 1.00 11.99 394 LEU A N 1
ATOM 3084 C CA . LEU A 1 394 ? 12.217 4.112 1.587 1.00 11.11 394 LEU A CA 1
ATOM 3085 C C . LEU A 1 394 ? 11.770 4.186 3.047 1.00 10.73 394 LEU A C 1
ATOM 3086 O O . LEU A 1 394 ? 11.886 3.226 3.780 1.00 10.43 394 LEU A O 1
ATOM 3091 N N . GLY A 1 395 ? 11.283 5.351 3.499 1.00 10.95 395 GLY A N 1
ATOM 3092 C CA . GLY A 1 395 ? 11.048 5.517 4.932 1.00 10.58 395 GLY A CA 1
ATOM 3093 C C . GLY A 1 395 ? 10.564 6.918 5.230 1.00 11.79 395 GLY A C 1
ATOM 3094 O O . GLY A 1 395 ? 10.335 7.717 4.316 1.00 11.82 395 GLY A O 1
ATOM 3095 N N . THR A 1 396 ? 10.418 7.183 6.527 1.00 11.60 396 THR A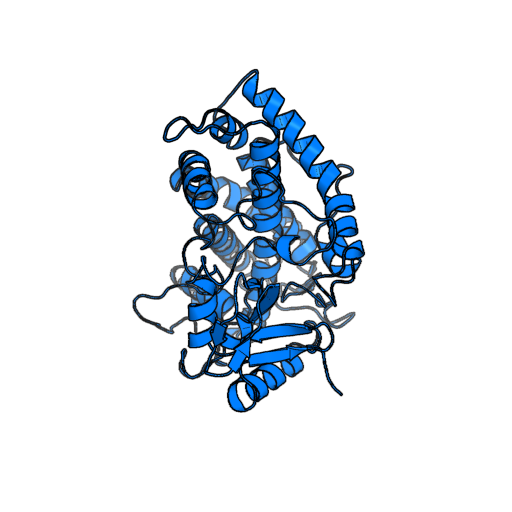 N 1
ATOM 3096 C CA . THR A 1 396 ? 9.993 8.522 6.915 1.00 12.05 396 THR A CA 1
ATOM 3097 C C . THR A 1 396 ? 11.023 9.162 7.824 1.00 12.96 396 THR A C 1
ATOM 3098 O O . THR A 1 396 ? 11.693 8.499 8.616 1.00 13.84 396 THR A O 1
ATOM 3102 N N . ARG A 1 397 ? 11.098 10.491 7.733 1.00 12.49 397 ARG A N 1
ATOM 3103 C CA . ARG A 1 397 ? 12.084 11.238 8.499 1.00 14.56 397 ARG A CA 1
ATOM 3104 C C . ARG A 1 397 ? 11.778 11.289 10.004 1.00 12.50 397 ARG A C 1
ATOM 3105 O O . ARG A 1 397 ? 12.676 11.330 10.828 1.00 13.80 397 ARG A O 1
ATOM 3113 N N . HIS A 1 398 ? 10.481 11.291 10.292 1.00 13.35 398 HIS A N 1
ATOM 3114 C CA . HIS A 1 398 ? 9.980 11.207 11.644 1.00 13.67 398 HIS A CA 1
ATOM 3115 C C . HIS A 1 398 ? 8.819 10.273 11.683 1.00 12.84 398 HIS A C 1
ATOM 3116 O O . HIS A 1 398 ? 8.233 9.972 10.638 1.00 14.03 398 HIS A O 1
ATOM 3123 N N . LEU A 1 399 ? 8.458 9.821 12.865 1.00 12.36 399 LEU A N 1
ATOM 3124 C CA . LEU A 1 399 ? 7.291 8.954 12.983 1.00 11.61 399 LEU A CA 1
ATOM 3125 C C . LEU A 1 399 ? 6.638 9.230 14.348 1.00 12.09 399 LEU A C 1
ATOM 3126 O O . LEU A 1 399 ? 6.879 8.551 15.339 1.00 10.24 399 LEU A O 1
ATOM 3131 N N . PRO A 1 400 ? 5.806 10.271 14.408 1.00 12.10 400 PRO A N 1
ATOM 3132 C CA . PRO A 1 400 ? 5.064 10.519 15.628 1.00 11.57 400 PRO A CA 1
ATOM 3133 C C . PRO A 1 400 ? 4.186 9.332 15.900 1.00 10.88 400 PRO A C 1
ATOM 3134 O O . PRO A 1 400 ? 3.488 8.828 14.998 1.00 11.59 400 PRO A O 1
ATOM 3138 N N . VAL A 1 401 ? 4.245 8.851 17.129 1.00 9.89 401 VAL A N 1
ATOM 3139 C CA . VAL A 1 401 ? 3.392 7.721 17.506 1.00 10.89 401 VAL A CA 1
ATOM 3140 C C . VAL A 1 401 ? 2.628 8.024 18.780 1.00 11.44 401 VAL A C 1
ATOM 3141 O O . VAL A 1 401 ? 2.970 8.923 19.565 1.00 12.20 401 VAL A O 1
ATOM 3145 N N . LEU A 1 402 ? 1.585 7.219 18.982 1.00 11.34 402 LEU A N 1
ATOM 3146 C CA . LEU A 1 402 ? 0.777 7.304 20.195 1.00 11.94 402 LEU A CA 1
ATOM 3147 C C . LEU A 1 402 ? 0.707 5.917 20.797 1.00 12.53 402 LEU A C 1
ATOM 3148 O O . LEU A 1 402 ? 0.392 4.935 20.096 1.00 11.98 402 LEU A O 1
ATOM 3156 N N . ALA A 1 403 ? 1.009 5.839 22.096 1.00 11.61 403 ALA A N 1
ATOM 3157 C CA . ALA A 1 403 ? 0.796 4.638 22.889 1.00 12.19 403 ALA A CA 1
ATOM 3158 C C . ALA A 1 403 ? -0.539 4.769 23.619 1.00 12.80 403 ALA A C 1
ATOM 3159 O O . ALA A 1 403 ? -0.682 5.638 24.514 1.00 15.55 403 ALA A O 1
ATOM 3161 N N . GLY A 1 404 ? -1.492 3.937 23.284 1.00 12.58 404 GLY A N 1
ATOM 3162 C CA . GLY A 1 404 ? -2.736 3.929 24.052 1.00 13.78 404 GLY A CA 1
ATOM 3163 C C . GLY A 1 404 ? -2.606 3.310 25.442 1.00 13.73 404 GLY A C 1
ATOM 3164 O O . GLY A 1 404 ? -3.502 3.505 26.295 1.00 15.60 404 GLY A O 1
ATOM 3165 N N . SER A 1 405 ? -1.503 2.568 25.683 1.00 12.06 405 SER A N 1
ATOM 3166 C CA . SER A 1 405 ? -1.265 1.942 26.974 1.00 12.12 405 SER A CA 1
ATOM 3167 C C . SER A 1 405 ? 0.223 2.048 27.278 1.00 11.70 405 SER A C 1
ATOM 3168 O O . SER A 1 405 ? 1.080 1.919 26.386 1.00 13.04 405 SER A O 1
ATOM 3173 N N . SER A 1 406 ? 0.512 2.262 28.566 1.00 12.20 406 SER A N 1
ATOM 3174 C CA . SER A 1 406 ? 1.904 2.226 29.039 1.00 11.42 406 SER A CA 1
ATOM 3175 C C . SER A 1 406 ? 1.908 2.067 30.537 1.00 11.50 406 SER A C 1
ATOM 3176 O O . SER A 1 406 ? 0.858 2.219 31.187 1.00 11.86 406 SER A O 1
ATOM 3179 N N . PRO A 1 407 ? 3.073 1.735 31.096 1.00 10.87 407 PRO A N 1
ATOM 3180 C CA . PRO A 1 407 ? 3.158 1.595 32.557 1.00 11.10 407 PRO A CA 1
ATOM 3181 C C . PRO A 1 407 ? 2.916 2.856 33.324 1.00 11.42 407 PRO A C 1
ATOM 3182 O O . PRO A 1 407 ? 2.827 2.737 34.559 1.00 11.56 407 PRO A O 1
ATOM 3186 N N . ARG A 1 408 ? 2.754 4.016 32.639 1.00 11.45 408 ARG A N 1
ATOM 3187 C CA . ARG A 1 408 ? 2.483 5.262 33.360 1.00 11.86 408 ARG A CA 1
ATOM 3188 C C . ARG A 1 408 ? 1.017 5.404 33.759 1.00 13.15 408 ARG A C 1
ATOM 3189 O O . ARG A 1 408 ? 0.684 6.251 34.626 1.00 14.61 408 ARG A O 1
ATOM 3203 N N . GLN A 1 409 ? 0.151 4.605 33.136 1.00 13.83 409 GLN A N 1
ATOM 3204 C CA . GLN A 1 409 ? -1.308 4.795 33.358 1.00 14.05 409 GLN A CA 1
ATOM 3205 C C . GLN A 1 409 ? -1.695 4.307 34.729 1.00 16.74 409 GLN A C 1
ATOM 3206 O O . GLN A 1 409 ? -1.247 3.261 35.133 1.00 17.84 409 GLN A O 1
ATOM 3212 N N . SER A 1 410 ? -2.487 5.082 35.463 1.00 18.52 410 SER A N 1
ATOM 3213 C CA . S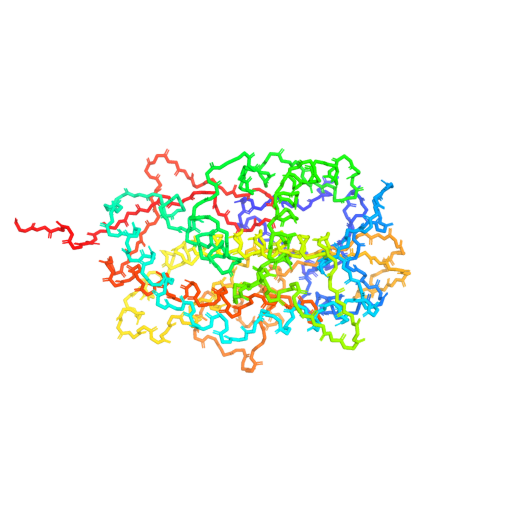ER A 1 410 ? -2.896 4.627 36.810 1.00 20.84 410 SER A CA 1
ATOM 3214 C C . SER A 1 410 ? -4.351 4.914 37.115 1.00 24.49 410 SER A C 1
ATOM 3215 O O . SER A 1 410 ? -4.995 5.662 36.390 1.00 25.53 410 SER A O 1
ATOM 3218 N N . ALA A 1 411 ? -4.851 4.347 38.217 1.00 25.50 411 ALA A N 1
ATOM 3219 C CA . ALA A 1 411 ? -6.273 4.459 38.593 1.00 27.02 411 ALA A CA 1
ATOM 3220 C C . ALA A 1 411 ? -6.557 5.817 39.201 1.00 28.61 411 ALA A C 1
ATOM 3221 O O . ALA A 1 411 ? -5.631 6.538 39.572 1.00 28.59 411 ALA A O 1
#